Protein AF-A0A954X6H8-F1 (afdb_monomer)

Secondary structure (DSSP, 8-state):
---HHHHHHS-TTTTTTS--------TTPPPPPPP-GGG--HHHHHHHTT-S-HHHHHHHHHHHHHHT-GGGHHHHHHHHHH-S-HHHHHHHHHHHHHTTTT-TTSS-HHHHHHHHT-SSHHHHHHHHHHTTTTTTT-HHHHHHHHHHTT-SSHHHHHHHHHHGGG--SHHHHHHHHHHHHHTTT-HHHHHHHHHT--TTTHHHHHHHHHTS-GGGTTHHHHHHHHHHHHHTT-HHHHHHHHHHHS-TT-SS--HHHHHHHHHHHHHHHHTT--TGGGS-HHHHHHHHHHHHHHHHHHH-TTS-HHHHHHHHHHHHHS-SSHHHHHHHHHHTTSTTS-HHHHHHHHHHHHHHT-TTHHHHHHTTTTTS-HHHHHHHHHHHHHSHHHHHHHHHHHHTTSS-GGGS-HHHHHHHHT-SSHHHHHHHHHHHHTT---SSHHHHHHHGGGGGSPP-HHHHHHHHHHHTTTT--BTTBS-SSS--TTS-S---HHHHHHHHH-TTTT--GGGEEEEEEETTS-EEEEEEEEE-SSEEEEE-TTS-EEEEEGGGEEEEEEEEEESSPS-GGGT--HHHHHHHHHHHHH-PPPPB-BTTB---PPEEPTTS-EEEETTSSEEESSS-EEETTTTEEE---STT-EEEEEEEESS-EEEEEEEEEE--TTTTT-EEEEEETTEEEEEE----SSTT--EEEEEEEEEEPSEEEEEEEEESS--SS---EEEEEEEEE---

Structure (mmCIF, N/CA/C/O backbone):
data_AF-A0A954X6H8-F1
#
_entry.id   AF-A0A954X6H8-F1
#
loop_
_atom_site.group_PDB
_atom_site.id
_atom_site.type_symbol
_atom_site.label_atom_id
_atom_site.label_alt_id
_atom_site.label_comp_id
_atom_site.label_asym_id
_atom_site.label_entity_id
_atom_site.label_seq_id
_atom_site.pdbx_PDB_ins_code
_atom_site.Cartn_x
_atom_site.Cartn_y
_atom_site.Cartn_z
_atom_site.occupancy
_atom_site.B_iso_or_equiv
_atom_site.auth_seq_id
_atom_site.auth_comp_id
_atom_site.auth_asym_id
_atom_site.auth_atom_id
_atom_site.pdbx_PDB_model_num
ATOM 1 N N . TRP A 1 1 ? 20.020 -51.327 -12.739 1.00 55.22 1 TRP A N 1
ATOM 2 C CA . TRP A 1 1 ? 20.795 -52.516 -12.330 1.00 55.22 1 TRP A CA 1
ATOM 3 C C . TRP A 1 1 ? 21.126 -53.303 -13.591 1.00 55.22 1 TRP A C 1
ATOM 5 O O . TRP A 1 1 ? 20.198 -53.718 -14.271 1.00 55.22 1 TRP A O 1
ATOM 15 N N . ILE A 1 2 ? 22.404 -53.395 -13.979 1.00 68.62 2 ILE A N 1
ATOM 16 C CA . ILE A 1 2 ? 22.821 -54.133 -15.188 1.00 68.62 2 ILE A CA 1
ATOM 17 C C . ILE A 1 2 ? 23.118 -55.584 -14.770 1.00 68.62 2 ILE A C 1
ATOM 19 O O . ILE A 1 2 ? 23.929 -55.761 -13.861 1.00 68.62 2 ILE A O 1
ATOM 23 N N . PRO A 1 3 ? 22.502 -56.617 -15.375 1.00 83.19 3 PRO A N 1
ATOM 24 C CA . PRO A 1 3 ? 22.747 -58.016 -15.015 1.00 83.19 3 PRO A CA 1
ATOM 25 C C . PRO A 1 3 ? 24.216 -58.426 -15.190 1.00 83.19 3 PR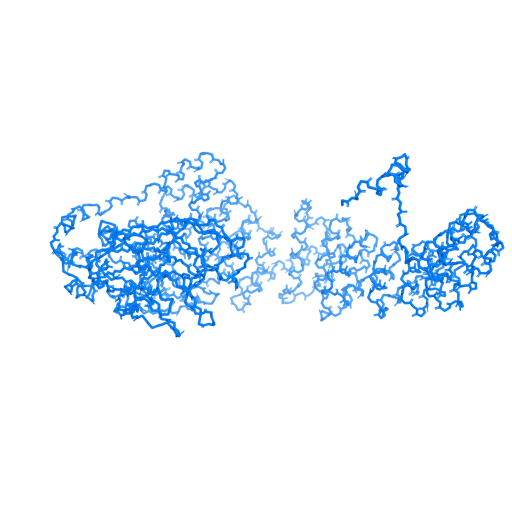O A C 1
ATOM 27 O O . PRO A 1 3 ? 24.883 -57.973 -16.119 1.00 83.19 3 PRO A O 1
ATOM 30 N N . ALA A 1 4 ? 24.712 -59.329 -14.338 1.00 81.62 4 ALA A N 1
ATOM 31 C CA . ALA A 1 4 ? 26.125 -59.733 -14.303 1.00 81.62 4 ALA A CA 1
ATOM 32 C C . ALA A 1 4 ? 26.661 -60.289 -15.638 1.00 81.62 4 ALA A C 1
ATOM 34 O O . ALA A 1 4 ? 27.858 -60.213 -15.901 1.00 81.62 4 ALA A O 1
ATOM 35 N N . GLU A 1 5 ? 25.794 -60.841 -16.488 1.00 83.50 5 GLU A N 1
ATOM 36 C CA . GLU A 1 5 ? 26.169 -61.301 -17.828 1.00 83.50 5 GLU A CA 1
ATOM 37 C C . GLU A 1 5 ? 26.509 -60.132 -18.768 1.00 83.50 5 GLU A C 1
ATOM 39 O O . GLU A 1 5 ? 27.488 -60.186 -19.508 1.00 83.50 5 GLU A O 1
ATOM 44 N N . TRP A 1 6 ? 25.747 -59.040 -18.692 1.00 71.50 6 TRP A N 1
ATOM 45 C CA . TRP A 1 6 ? 25.976 -57.831 -19.483 1.00 71.50 6 TRP A CA 1
ATOM 46 C C . TRP A 1 6 ? 27.163 -57.024 -18.969 1.00 71.50 6 TRP A C 1
ATOM 48 O O . TRP A 1 6 ? 27.917 -56.484 -19.772 1.00 71.50 6 TRP A O 1
ATOM 58 N N . GLN A 1 7 ? 27.392 -57.014 -17.652 1.00 80.44 7 GLN A N 1
ATOM 59 C CA . GLN A 1 7 ? 28.584 -56.394 -17.060 1.00 80.44 7 GLN A CA 1
ATOM 60 C C . GLN A 1 7 ? 29.893 -57.025 -17.558 1.00 80.44 7 GLN A C 1
ATOM 62 O O . GLN A 1 7 ? 30.910 -56.349 -17.604 1.00 80.44 7 GLN A O 1
ATOM 67 N N . ARG A 1 8 ? 29.875 -58.309 -17.950 1.00 84.81 8 ARG A N 1
ATOM 68 C CA . ARG A 1 8 ? 31.043 -58.991 -18.537 1.00 84.81 8 ARG A CA 1
ATOM 69 C C . ARG A 1 8 ? 31.253 -58.675 -20.019 1.00 84.81 8 ARG A C 1
ATOM 71 O O . ARG A 1 8 ? 32.356 -58.866 -20.515 1.00 84.81 8 ARG A O 1
ATOM 78 N N . LYS A 1 9 ? 30.200 -58.258 -20.728 1.00 83.19 9 LYS A N 1
ATOM 79 C CA . LYS A 1 9 ? 30.231 -57.962 -22.172 1.00 83.19 9 LYS A CA 1
ATOM 80 C C . LYS A 1 9 ? 30.485 -56.482 -22.465 1.00 83.19 9 LYS A C 1
ATOM 82 O O . LYS A 1 9 ? 30.972 -56.154 -23.540 1.00 83.19 9 LYS A O 1
ATOM 87 N N . LEU A 1 10 ? 30.131 -55.600 -21.534 1.00 76.50 10 LEU A N 1
ATOM 88 C CA . LEU A 1 10 ? 30.268 -54.154 -21.662 1.00 76.50 10 LEU A CA 1
ATOM 89 C C . LEU A 1 10 ? 31.452 -53.673 -20.826 1.00 76.50 10 LEU A C 1
ATOM 91 O O . LEU A 1 10 ? 31.523 -53.969 -19.636 1.00 76.50 10 LEU A O 1
ATOM 95 N N . ASP A 1 11 ? 32.331 -52.864 -21.410 1.00 79.06 11 ASP A N 1
ATOM 96 C CA . ASP A 1 11 ? 33.268 -52.078 -20.613 1.00 79.06 11 ASP A CA 1
ATOM 97 C C . ASP A 1 11 ? 32.502 -50.929 -19.939 1.00 79.06 11 ASP A C 1
ATOM 99 O O . ASP A 1 11 ? 32.292 -49.852 -20.499 1.00 79.06 11 ASP A O 1
ATOM 103 N N . LEU A 1 12 ? 32.034 -51.186 -18.716 1.00 75.81 12 LEU A N 1
ATOM 104 C CA . LEU A 1 12 ? 31.244 -50.238 -17.926 1.00 75.81 12 LEU A CA 1
ATOM 105 C C . LEU A 1 12 ? 32.024 -48.958 -17.595 1.00 75.81 12 LEU A C 1
ATOM 107 O O . LEU A 1 12 ? 31.426 -47.911 -17.320 1.00 75.81 12 LEU A O 1
ATOM 111 N N . ARG A 1 13 ? 33.359 -49.033 -17.624 1.00 73.00 13 ARG A N 1
ATOM 112 C CA . ARG A 1 13 ? 34.252 -47.917 -17.318 1.00 73.00 13 ARG A CA 1
ATOM 113 C C . ARG A 1 13 ? 34.868 -47.293 -18.570 1.00 73.00 13 ARG A C 1
ATOM 115 O O . ARG A 1 13 ? 35.580 -46.309 -18.422 1.00 73.00 13 ARG A O 1
ATOM 122 N N . ALA A 1 14 ? 34.506 -47.749 -19.771 1.00 73.38 14 ALA A N 1
ATOM 123 C CA . ALA A 1 14 ? 34.973 -47.176 -21.031 1.00 73.38 14 ALA A CA 1
ATOM 124 C C . ALA A 1 14 ? 34.745 -45.660 -21.079 1.00 73.38 14 ALA A C 1
ATOM 126 O O . ALA A 1 14 ? 33.603 -45.196 -21.139 1.00 73.38 14 ALA A O 1
ATOM 127 N N . GLY A 1 15 ? 35.832 -44.888 -21.068 1.00 63.03 15 GLY A N 1
ATOM 128 C CA . GLY A 1 15 ? 35.784 -43.430 -21.088 1.00 63.03 15 GLY A CA 1
ATOM 129 C C . GLY A 1 15 ? 35.462 -42.792 -19.735 1.00 63.03 15 GLY A C 1
ATOM 130 O O . GLY A 1 15 ? 34.835 -41.742 -19.726 1.00 63.03 15 GLY A O 1
ATOM 131 N N . ASP A 1 16 ? 35.755 -43.419 -18.586 1.00 73.06 16 ASP A N 1
ATOM 132 C CA . ASP A 1 16 ? 35.648 -42.774 -17.259 1.00 73.06 16 ASP A CA 1
ATOM 133 C C . ASP A 1 16 ? 36.726 -41.708 -17.000 1.00 73.06 16 ASP A C 1
ATOM 135 O O . ASP A 1 16 ? 36.572 -40.884 -16.102 1.00 73.06 16 ASP A O 1
ATOM 139 N N . ASP A 1 17 ? 37.745 -41.673 -17.853 1.00 71.44 17 ASP A N 1
ATOM 140 C CA . ASP A 1 17 ? 38.735 -40.613 -18.015 1.00 71.44 17 ASP A CA 1
ATOM 141 C C . ASP A 1 17 ? 38.225 -39.436 -18.875 1.00 71.44 17 ASP A C 1
ATOM 143 O O . ASP A 1 17 ? 38.928 -38.439 -19.045 1.00 71.44 17 ASP A O 1
ATOM 147 N N . ARG A 1 18 ? 37.008 -39.528 -19.435 1.00 64.75 18 ARG A N 1
ATOM 148 C CA . ARG A 1 18 ? 36.411 -38.533 -20.343 1.00 64.75 18 ARG A CA 1
ATOM 149 C C . ARG A 1 18 ? 34.987 -38.181 -19.900 1.00 64.75 18 ARG A C 1
ATOM 151 O O . ARG A 1 18 ? 34.232 -39.029 -19.434 1.00 64.75 18 ARG A O 1
ATOM 158 N N . GLY A 1 19 ? 34.558 -36.931 -20.078 1.00 56.16 19 GLY A N 1
ATOM 159 C CA . GLY A 1 19 ? 33.133 -36.594 -19.951 1.00 56.16 19 GLY A CA 1
ATOM 160 C C . GLY A 1 19 ? 32.320 -37.338 -21.021 1.00 56.16 19 GLY A C 1
ATOM 161 O O . GLY A 1 19 ? 32.694 -37.302 -22.193 1.00 56.16 19 GLY A O 1
ATOM 162 N N . ARG A 1 20 ? 31.231 -38.033 -20.657 1.00 67.81 20 ARG A N 1
ATOM 163 C CA . ARG A 1 20 ? 30.418 -38.816 -21.613 1.00 67.81 20 ARG A CA 1
ATOM 164 C C . ARG A 1 20 ? 29.043 -38.186 -21.838 1.00 67.81 20 ARG A C 1
ATOM 166 O O . ARG A 1 20 ? 28.279 -38.020 -20.893 1.00 67.81 20 ARG A O 1
ATOM 173 N N . ILE A 1 21 ? 28.703 -37.918 -23.101 1.00 62.62 21 ILE A N 1
ATOM 174 C CA . ILE A 1 21 ? 27.341 -37.606 -23.562 1.00 62.62 21 ILE A CA 1
ATOM 175 C C . ILE A 1 21 ? 26.897 -38.759 -24.466 1.00 62.62 21 ILE A C 1
ATOM 177 O O . ILE A 1 21 ? 27.517 -39.014 -25.497 1.00 62.62 21 ILE A O 1
ATOM 181 N N . TYR A 1 22 ? 25.833 -39.466 -24.086 1.00 68.31 22 TYR A N 1
ATOM 182 C CA . TYR A 1 22 ? 25.276 -40.562 -24.880 1.00 68.31 22 TYR A CA 1
ATOM 183 C C . TYR A 1 22 ? 24.140 -40.051 -25.772 1.00 68.31 22 TYR A C 1
ATOM 185 O O . TYR A 1 22 ? 23.201 -39.424 -25.285 1.00 68.31 22 TYR A O 1
ATOM 193 N N . ARG A 1 23 ? 24.191 -40.356 -27.075 1.00 69.44 23 ARG A N 1
ATOM 194 C CA . ARG A 1 23 ? 23.053 -40.188 -27.993 1.00 69.44 23 ARG A CA 1
ATOM 195 C C . ARG A 1 23 ? 22.332 -41.530 -28.122 1.00 69.44 23 ARG A C 1
ATOM 197 O O . ARG A 1 23 ? 22.873 -42.461 -28.707 1.00 69.44 23 ARG A O 1
ATOM 204 N N . ILE A 1 24 ? 21.131 -41.624 -27.557 1.00 77.31 24 ILE A N 1
ATOM 205 C CA . ILE A 1 24 ? 20.296 -42.831 -27.608 1.00 77.31 24 ILE A CA 1
ATOM 206 C C . ILE A 1 24 ? 19.583 -42.873 -28.966 1.00 77.31 24 ILE A C 1
ATOM 208 O O . ILE A 1 24 ? 18.944 -41.894 -29.349 1.00 77.31 24 ILE A O 1
ATOM 212 N N . VAL A 1 25 ? 19.697 -43.989 -29.690 1.00 78.00 25 VAL A N 1
ATOM 213 C CA . VAL A 1 25 ? 19.031 -44.220 -30.984 1.00 78.00 25 VAL A CA 1
ATOM 214 C C . VAL A 1 25 ? 18.309 -45.577 -30.983 1.00 78.00 25 VAL A C 1
ATOM 216 O O . VAL A 1 25 ? 18.768 -46.491 -30.293 1.00 78.00 25 VAL A O 1
ATOM 219 N N . PRO A 1 26 ? 17.190 -45.734 -31.719 1.00 87.44 26 PRO A N 1
ATOM 220 C CA . PRO A 1 26 ? 16.554 -47.038 -31.930 1.00 87.44 26 PRO A CA 1
ATOM 221 C C . PRO A 1 26 ? 17.514 -48.056 -32.564 1.00 87.44 26 PRO A C 1
ATOM 223 O O . PRO A 1 26 ? 18.387 -47.670 -33.336 1.00 87.44 26 PRO A O 1
ATOM 226 N N . ILE A 1 27 ? 17.326 -49.350 -32.275 1.00 80.06 27 ILE A N 1
ATOM 227 C CA . ILE A 1 27 ? 1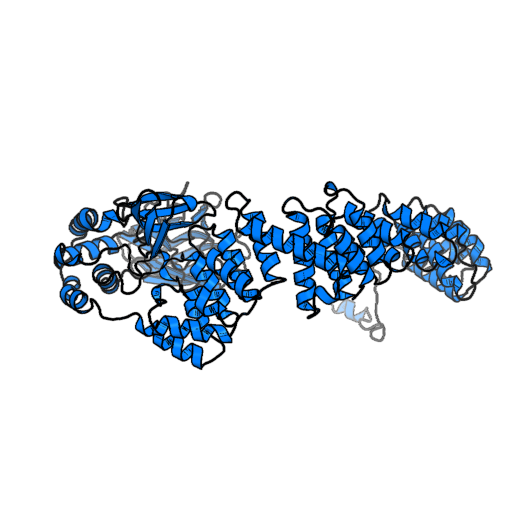8.212 -50.444 -32.732 1.00 80.06 27 ILE A CA 1
ATOM 228 C C . ILE A 1 27 ? 18.341 -50.479 -34.265 1.00 80.06 27 ILE A C 1
ATOM 230 O O . ILE A 1 27 ? 19.432 -50.709 -34.779 1.00 80.06 27 ILE A O 1
ATOM 234 N N . ASP A 1 28 ? 17.260 -50.162 -34.979 1.00 87.06 28 ASP A N 1
ATOM 235 C CA . ASP A 1 28 ? 17.217 -50.172 -36.446 1.00 87.06 28 ASP A CA 1
ATOM 236 C C . ASP A 1 28 ? 17.439 -48.781 -37.071 1.00 87.06 28 ASP A C 1
ATOM 238 O O . ASP A 1 28 ? 17.358 -48.609 -38.288 1.00 87.06 28 ASP A O 1
ATOM 242 N N . ALA A 1 29 ? 17.708 -47.755 -36.255 1.00 82.44 29 ALA A N 1
ATOM 243 C CA . ALA A 1 29 ? 17.974 -46.414 -36.758 1.00 82.44 29 ALA A CA 1
ATOM 244 C C . ALA A 1 29 ? 19.436 -46.290 -37.195 1.00 82.44 29 ALA A C 1
ATOM 246 O O . ALA A 1 29 ? 20.359 -46.506 -36.413 1.00 82.44 29 ALA A O 1
ATOM 247 N N . THR A 1 30 ? 19.658 -45.860 -38.438 1.00 80.88 30 THR A N 1
ATOM 248 C CA . THR A 1 30 ? 21.005 -45.512 -38.905 1.00 80.88 30 THR A CA 1
ATOM 249 C C . THR A 1 30 ? 21.414 -44.169 -38.287 1.00 80.88 30 THR A C 1
ATOM 251 O O . THR A 1 30 ? 20.752 -43.163 -38.557 1.00 80.88 30 THR A O 1
ATOM 254 N N . PRO A 1 31 ? 22.485 -44.097 -37.473 1.00 73.38 31 PRO A N 1
ATOM 255 C CA . PRO A 1 31 ? 22.909 -42.835 -36.881 1.00 73.38 31 PRO A CA 1
ATOM 256 C C . PRO A 1 31 ? 23.335 -41.847 -37.968 1.00 73.38 31 PRO A C 1
ATOM 258 O O . PRO A 1 31 ? 24.185 -42.155 -38.806 1.00 73.38 31 PRO A O 1
ATOM 261 N N . THR A 1 32 ? 22.781 -40.635 -37.944 1.00 75.69 32 THR A N 1
ATOM 262 C CA . THR A 1 32 ? 23.227 -39.563 -38.839 1.00 75.69 32 THR A CA 1
ATOM 263 C C . THR A 1 32 ? 24.670 -39.200 -38.493 1.00 75.69 32 THR A C 1
ATOM 265 O O . THR A 1 32 ? 24.962 -38.815 -37.355 1.00 75.69 32 THR A O 1
ATOM 268 N N . LYS A 1 33 ? 25.586 -39.325 -39.461 1.00 79.75 33 LYS A N 1
ATOM 269 C CA . LYS A 1 33 ? 26.982 -38.909 -39.275 1.00 79.75 33 LYS A CA 1
ATOM 270 C C . LYS A 1 33 ? 27.032 -37.390 -39.060 1.00 79.75 33 LYS A C 1
ATOM 272 O O . LYS A 1 33 ? 26.413 -36.668 -39.843 1.00 79.75 33 LYS A O 1
ATOM 277 N N . PRO A 1 34 ? 27.747 -36.890 -38.035 1.00 78.06 34 PRO A N 1
ATOM 278 C CA . PRO A 1 34 ? 27.958 -35.456 -37.883 1.00 78.06 34 PRO A CA 1
ATOM 279 C C . PRO A 1 34 ? 28.652 -34.890 -39.133 1.00 78.06 34 PRO A C 1
ATOM 281 O O . PRO A 1 34 ? 29.610 -35.511 -39.609 1.00 78.06 34 PRO A O 1
ATOM 284 N N . PRO A 1 35 ? 28.196 -33.751 -39.685 1.00 86.44 35 PRO A N 1
ATOM 285 C CA . PRO A 1 35 ? 28.860 -33.139 -40.828 1.00 86.44 35 PRO A CA 1
ATOM 286 C C . PRO A 1 35 ? 30.261 -32.656 -40.437 1.00 86.44 35 PRO A C 1
ATOM 288 O O . PRO A 1 35 ? 30.480 -32.167 -39.327 1.00 86.44 35 PRO A O 1
ATOM 291 N N . ARG A 1 36 ? 31.213 -32.773 -41.367 1.00 91.62 36 ARG A N 1
ATOM 292 C CA . ARG A 1 36 ? 32.579 -32.252 -41.223 1.00 91.62 36 ARG A CA 1
ATOM 293 C C . ARG A 1 36 ? 32.624 -30.784 -41.634 1.00 91.62 36 ARG A C 1
ATOM 295 O O . ARG A 1 36 ? 33.096 -30.454 -42.718 1.00 91.62 36 ARG A O 1
ATOM 302 N N . LEU A 1 37 ? 32.091 -29.915 -40.773 1.00 93.25 37 LEU A N 1
ATOM 303 C CA . LEU A 1 37 ? 32.047 -28.467 -41.017 1.00 93.25 37 LEU A CA 1
ATOM 304 C C . LEU A 1 37 ? 33.451 -27.886 -41.253 1.00 93.25 37 LEU A C 1
ATOM 306 O O . LEU A 1 37 ? 33.624 -27.020 -42.099 1.00 93.25 37 LEU A O 1
ATOM 310 N N . ASP A 1 38 ? 34.470 -28.442 -40.593 1.00 90.94 38 ASP A N 1
ATOM 311 C CA . ASP A 1 38 ? 35.876 -28.053 -40.746 1.00 90.94 38 ASP A CA 1
ATOM 312 C C . ASP A 1 38 ? 36.407 -28.227 -42.174 1.00 90.94 38 ASP A C 1
ATOM 314 O O . ASP A 1 38 ? 37.322 -27.512 -42.578 1.00 90.94 38 ASP A O 1
ATOM 318 N N . SER A 1 39 ? 35.813 -29.149 -42.933 1.00 93.56 39 SER A N 1
ATOM 319 C CA . SER A 1 39 ? 36.185 -29.443 -44.318 1.00 93.56 39 SER A CA 1
ATOM 320 C C . SER A 1 39 ? 35.370 -28.684 -45.366 1.00 93.56 39 SER A C 1
ATOM 322 O O . SER A 1 39 ? 35.685 -28.791 -46.548 1.00 93.56 39 SER A O 1
ATOM 324 N N . LEU A 1 40 ? 34.331 -27.944 -44.961 1.00 95.81 40 LEU A N 1
ATOM 325 C CA . LEU A 1 40 ? 33.530 -27.147 -45.891 1.00 95.81 40 LEU A CA 1
ATOM 326 C C . LEU A 1 40 ? 34.303 -25.904 -46.337 1.00 95.81 40 LEU A C 1
ATOM 328 O O . LEU A 1 40 ? 35.097 -25.347 -45.574 1.00 95.81 40 LEU A O 1
ATOM 332 N N . ASP A 1 41 ? 34.055 -25.461 -47.563 1.00 95.50 41 ASP A N 1
ATOM 333 C CA . ASP A 1 41 ? 34.472 -24.151 -48.058 1.00 95.50 41 ASP A CA 1
ATOM 334 C C . ASP A 1 41 ? 33.577 -23.036 -47.484 1.00 95.50 41 ASP A C 1
ATOM 336 O O . ASP A 1 41 ? 32.690 -23.280 -46.660 1.00 95.50 41 ASP A O 1
ATOM 340 N N . THR A 1 42 ? 33.860 -21.787 -47.850 1.00 96.12 42 THR A N 1
ATOM 341 C CA . THR A 1 42 ? 33.150 -20.615 -47.323 1.00 96.12 42 THR A CA 1
ATOM 342 C C . THR A 1 42 ? 31.656 -20.656 -47.653 1.00 96.12 42 THR A C 1
ATOM 344 O O . THR A 1 42 ? 30.836 -20.475 -46.752 1.00 96.12 42 THR A O 1
ATOM 347 N N . ASP A 1 43 ? 31.284 -21.000 -48.887 1.00 96.19 43 ASP A N 1
ATOM 348 C CA . ASP A 1 43 ? 29.879 -21.136 -49.288 1.00 96.19 43 ASP A CA 1
ATOM 349 C C . ASP A 1 43 ? 29.170 -22.270 -48.533 1.00 96.19 43 ASP A C 1
ATOM 351 O O . ASP A 1 43 ? 28.042 -22.096 -48.064 1.00 96.19 43 ASP A O 1
ATOM 355 N N . GLY A 1 44 ? 29.836 -23.414 -48.345 1.00 96.56 44 GLY A N 1
ATOM 356 C CA . GLY A 1 44 ? 29.309 -24.531 -47.565 1.00 96.56 44 GLY A CA 1
ATOM 357 C C . GLY A 1 44 ? 29.092 -24.180 -46.091 1.00 96.56 44 GLY A C 1
ATOM 358 O O . GLY A 1 44 ? 28.092 -24.595 -45.500 1.00 96.56 44 GLY A O 1
ATOM 359 N N . LEU A 1 45 ? 29.987 -23.387 -45.495 1.00 97.94 45 LEU A N 1
ATOM 360 C CA . LEU A 1 45 ? 29.813 -22.881 -44.133 1.00 97.94 45 LEU A CA 1
ATOM 361 C C . LEU A 1 45 ? 28.662 -21.877 -44.030 1.00 97.94 45 LEU A C 1
ATOM 363 O O . LEU A 1 45 ? 27.875 -21.968 -43.090 1.00 97.94 45 LEU A O 1
ATOM 367 N N . VAL A 1 46 ? 28.524 -20.958 -44.989 1.00 98.00 46 VAL A N 1
ATOM 368 C CA . VAL A 1 46 ? 27.390 -20.022 -45.013 1.00 98.00 46 VAL A CA 1
ATOM 369 C C . VAL A 1 46 ? 26.078 -20.789 -45.153 1.00 98.00 46 VAL A C 1
ATOM 371 O O . VAL A 1 46 ? 25.167 -20.568 -44.364 1.00 98.00 46 VAL A O 1
ATOM 374 N N . ALA A 1 47 ? 25.992 -21.761 -46.064 1.00 96.81 47 ALA A N 1
ATOM 375 C CA . ALA A 1 47 ? 24.805 -22.603 -46.213 1.00 96.81 47 ALA A CA 1
ATOM 376 C C . ALA A 1 47 ? 24.452 -23.373 -44.923 1.00 96.81 47 ALA A C 1
ATOM 378 O O . ALA A 1 47 ? 23.276 -23.548 -44.603 1.00 96.81 47 ALA A O 1
ATOM 379 N N . ALA A 1 48 ? 25.452 -23.794 -44.141 1.00 97.12 48 ALA A N 1
ATOM 380 C CA . ALA A 1 48 ? 25.235 -24.495 -42.876 1.00 97.12 48 ALA A CA 1
ATOM 381 C C . ALA A 1 48 ? 24.585 -23.624 -41.779 1.00 97.12 48 ALA A C 1
ATOM 383 O O . ALA A 1 48 ? 24.012 -24.180 -40.835 1.00 97.12 48 ALA A O 1
ATOM 384 N N . LEU A 1 49 ? 24.589 -22.290 -41.912 1.00 97.81 49 LEU A N 1
ATOM 385 C CA . LEU A 1 49 ? 23.833 -21.388 -41.030 1.00 97.81 49 LEU A CA 1
ATOM 386 C C . LEU A 1 49 ? 22.310 -21.548 -41.170 1.00 97.81 49 LEU A C 1
ATOM 388 O O . LEU A 1 49 ? 21.582 -21.164 -40.259 1.00 97.81 49 LEU A O 1
ATOM 392 N N . ASP A 1 50 ? 21.820 -22.163 -42.249 1.00 97.25 50 ASP A N 1
ATOM 393 C CA . ASP A 1 50 ? 20.401 -22.502 -42.436 1.00 97.25 50 ASP A CA 1
ATOM 394 C C . ASP A 1 50 ? 20.050 -23.930 -41.973 1.00 97.25 50 ASP A C 1
ATOM 396 O O . ASP A 1 50 ? 18.965 -24.460 -42.208 1.00 97.25 50 ASP A O 1
ATOM 400 N N . SER A 1 51 ? 20.964 -24.599 -41.266 1.00 95.25 51 SER A N 1
ATOM 401 C CA . SER A 1 51 ? 20.691 -25.937 -40.745 1.00 95.25 51 SER A CA 1
ATOM 402 C C . SER A 1 51 ? 19.549 -25.919 -39.718 1.00 95.25 51 SER A C 1
ATOM 404 O O . SER A 1 51 ? 19.528 -25.056 -38.834 1.00 95.25 51 SER A O 1
ATOM 406 N N . PRO A 1 52 ? 18.645 -26.920 -39.701 1.00 91.69 52 PRO A N 1
ATOM 407 C CA . PRO A 1 52 ? 17.676 -27.075 -38.613 1.00 91.69 52 PRO A CA 1
ATOM 408 C C . PRO A 1 52 ? 18.354 -27.413 -37.271 1.00 91.69 52 PRO A C 1
ATOM 410 O O . PRO A 1 52 ? 17.744 -27.281 -36.210 1.00 91.69 52 PRO A O 1
ATOM 413 N N . ASN A 1 53 ? 19.626 -27.826 -37.287 1.00 91.44 53 ASN A N 1
ATOM 414 C CA . ASN A 1 53 ? 20.387 -28.186 -36.099 1.00 91.44 53 ASN A CA 1
ATOM 415 C C . ASN A 1 53 ? 21.160 -26.980 -35.534 1.00 91.44 53 ASN A C 1
ATOM 417 O O . ASN A 1 53 ? 22.094 -26.492 -36.165 1.00 91.44 53 ASN A O 1
ATOM 421 N N . GLY A 1 54 ? 20.824 -26.554 -34.310 1.00 92.19 54 GLY A N 1
ATOM 422 C CA . GLY A 1 54 ? 21.472 -25.411 -33.648 1.00 92.19 54 GLY A CA 1
ATOM 423 C C . GLY A 1 54 ? 22.989 -25.542 -33.506 1.00 92.19 54 GLY A C 1
ATOM 424 O O . GLY A 1 54 ? 23.699 -24.606 -33.844 1.00 92.19 54 GLY A O 1
ATOM 425 N N . TRP A 1 55 ? 23.496 -26.728 -33.147 1.00 92.19 55 TRP A N 1
ATOM 426 C CA . TRP A 1 55 ? 24.941 -26.962 -33.043 1.00 92.19 55 TRP A CA 1
ATOM 427 C C . TRP A 1 55 ? 25.655 -26.756 -34.382 1.00 92.19 55 TRP A C 1
ATOM 429 O O . TRP A 1 55 ? 26.763 -26.232 -34.411 1.00 92.19 55 TRP A O 1
ATOM 439 N N . GLN A 1 56 ? 25.028 -27.146 -35.500 1.00 94.75 56 GLN A N 1
ATOM 440 C CA . GLN A 1 56 ? 25.629 -26.934 -36.818 1.00 94.75 56 GLN A CA 1
ATOM 441 C C . GLN A 1 56 ? 25.693 -25.450 -37.172 1.00 94.75 56 GLN A C 1
ATOM 443 O O . GLN A 1 56 ? 26.720 -25.017 -37.683 1.00 94.75 56 GLN A O 1
ATOM 448 N N . ARG A 1 57 ? 24.643 -24.679 -36.862 1.00 96.56 57 ARG A N 1
ATOM 449 C CA . ARG A 1 57 ? 24.632 -23.229 -37.093 1.00 96.56 57 ARG A CA 1
ATOM 450 C C . ARG A 1 57 ? 25.673 -22.516 -36.235 1.00 96.56 57 ARG A C 1
ATOM 452 O O . ARG A 1 57 ? 26.482 -21.770 -36.775 1.00 96.56 57 ARG A O 1
ATOM 459 N N . ASP A 1 58 ? 25.709 -22.811 -34.934 1.00 96.25 58 ASP A N 1
ATOM 460 C CA . ASP A 1 58 ? 26.684 -22.235 -33.999 1.00 96.25 58 ASP A CA 1
ATOM 461 C C . ASP A 1 58 ? 28.120 -22.532 -34.451 1.00 96.25 58 ASP A C 1
ATOM 463 O O . ASP A 1 58 ? 28.982 -21.653 -34.455 1.00 96.25 58 ASP A O 1
ATOM 467 N N . MET A 1 59 ? 28.377 -23.768 -34.891 1.00 96.50 59 MET A N 1
ATOM 468 C CA . MET A 1 59 ? 29.711 -24.179 -35.319 1.00 96.50 59 MET A CA 1
ATOM 469 C C . MET A 1 59 ? 30.112 -23.621 -36.675 1.00 96.50 59 MET A C 1
ATOM 471 O O . MET A 1 59 ? 31.269 -23.242 -36.852 1.00 96.50 59 MET A O 1
ATOM 475 N N . ALA A 1 60 ? 29.173 -23.535 -37.613 1.00 97.50 60 ALA A N 1
ATOM 476 C CA . ALA A 1 60 ? 29.402 -22.874 -38.886 1.00 97.50 60 ALA A CA 1
ATOM 477 C C . ALA A 1 60 ? 29.713 -21.384 -38.681 1.00 97.50 60 ALA A C 1
ATOM 479 O O . ALA A 1 60 ? 30.709 -20.897 -39.212 1.00 97.50 60 ALA A O 1
ATOM 480 N N . GLN A 1 61 ? 28.953 -20.693 -37.825 1.00 98.00 61 GLN A N 1
ATOM 481 C CA . GLN A 1 61 ? 29.222 -19.305 -37.444 1.00 98.00 61 GLN A CA 1
ATOM 482 C C . GLN A 1 61 ? 30.608 -19.156 -36.806 1.00 98.00 61 GLN A C 1
ATOM 484 O O . GLN A 1 61 ? 31.386 -18.297 -37.214 1.00 98.00 61 GLN A O 1
ATOM 489 N N . GLN A 1 62 ? 30.958 -20.015 -35.845 1.00 97.12 62 GLN A N 1
ATOM 490 C CA . GLN A 1 62 ? 32.276 -19.999 -35.210 1.00 97.12 62 GLN A CA 1
ATOM 491 C C . GLN A 1 62 ? 33.411 -20.187 -36.228 1.00 97.12 62 GLN A C 1
ATOM 493 O O . GLN A 1 62 ? 34.419 -19.486 -36.162 1.00 97.12 62 GLN A O 1
ATOM 498 N N . MET A 1 63 ? 33.248 -21.098 -37.191 1.00 97.31 63 MET A N 1
ATOM 499 C CA . MET A 1 63 ? 34.237 -21.322 -38.247 1.00 97.31 63 MET A CA 1
ATOM 500 C C . MET A 1 63 ? 34.360 -20.139 -39.205 1.00 97.31 63 MET A C 1
ATOM 502 O O . MET A 1 63 ? 35.480 -19.786 -39.568 1.00 97.31 63 MET A O 1
ATOM 506 N N . LEU A 1 64 ? 33.246 -19.505 -39.582 1.00 97.81 64 LEU A N 1
ATOM 507 C CA . LEU A 1 64 ? 33.253 -18.290 -40.402 1.00 97.81 64 LEU A CA 1
ATOM 508 C C . LEU A 1 64 ? 34.001 -17.153 -39.695 1.00 97.81 64 LEU A C 1
ATOM 510 O O . LEU A 1 64 ? 34.875 -16.532 -40.297 1.00 97.81 64 LEU A O 1
ATOM 514 N N . LEU A 1 65 ? 33.739 -16.948 -38.400 1.00 97.56 65 LEU A N 1
ATOM 515 C CA . LEU A 1 65 ? 34.446 -15.955 -37.585 1.00 97.56 65 LEU A CA 1
ATOM 516 C C . LEU A 1 65 ? 35.949 -16.251 -37.492 1.00 97.56 65 LEU A C 1
ATOM 518 O O . LEU A 1 65 ? 36.766 -15.356 -37.683 1.00 97.56 65 LEU A O 1
ATOM 522 N N . TRP A 1 66 ? 36.336 -17.505 -37.249 1.00 96.19 66 TRP A N 1
ATOM 523 C CA . TRP A 1 66 ? 37.748 -17.895 -37.176 1.00 96.19 66 TRP A CA 1
ATOM 524 C C . TRP A 1 66 ? 38.498 -17.745 -38.494 1.00 96.19 66 TRP A C 1
ATOM 526 O O . TRP A 1 66 ? 39.667 -17.369 -38.483 1.00 96.19 66 TRP A O 1
ATOM 536 N N . ARG A 1 67 ? 37.846 -18.055 -39.618 1.00 95.50 67 ARG A N 1
ATOM 537 C CA . ARG A 1 67 ? 38.451 -17.892 -40.943 1.00 95.50 67 ARG A CA 1
ATOM 538 C C . ARG A 1 67 ? 38.574 -16.423 -41.324 1.00 95.50 67 ARG A C 1
ATOM 540 O O . ARG A 1 67 ? 39.561 -16.065 -41.954 1.00 95.50 67 ARG A O 1
ATOM 547 N N . SER A 1 68 ? 37.602 -15.595 -40.928 1.00 95.44 68 SER A N 1
ATOM 548 C CA . SER A 1 68 ? 37.562 -14.165 -41.260 1.00 95.44 68 SER A CA 1
ATOM 549 C C . SER A 1 68 ? 37.746 -13.894 -42.760 1.00 95.44 68 SER A C 1
ATOM 551 O O . SER A 1 68 ? 38.404 -12.936 -43.155 1.00 95.44 68 SER A O 1
ATOM 553 N N . ASP A 1 69 ? 37.189 -14.772 -43.595 1.00 95.75 69 ASP A N 1
ATOM 554 C CA . ASP A 1 69 ? 37.349 -14.735 -45.047 1.00 95.75 69 ASP A CA 1
ATOM 555 C C . ASP A 1 69 ? 36.463 -13.633 -45.664 1.00 95.75 69 ASP A C 1
ATOM 557 O O . ASP A 1 69 ? 35.234 -13.719 -45.543 1.00 95.75 69 ASP A O 1
ATOM 561 N N . PRO A 1 70 ? 37.031 -12.613 -46.342 1.00 96.25 70 PRO A N 1
ATOM 562 C CA . PRO A 1 70 ? 36.254 -11.566 -47.005 1.00 96.25 70 PRO A CA 1
ATOM 563 C C . PRO A 1 70 ? 35.273 -12.091 -48.061 1.00 96.25 70 PRO A C 1
ATOM 565 O O . PRO A 1 70 ? 34.250 -11.449 -48.308 1.00 96.25 70 PRO A O 1
ATOM 568 N N . GLU A 1 71 ? 35.534 -13.256 -48.666 1.00 96.44 71 GLU A N 1
ATOM 569 C CA . GLU A 1 71 ? 34.629 -13.848 -49.661 1.00 96.44 71 GLU A CA 1
ATOM 570 C C . GLU A 1 71 ? 33.278 -14.258 -49.047 1.00 96.44 71 GLU A C 1
ATOM 572 O O . GLU A 1 71 ? 32.265 -14.297 -49.747 1.00 96.44 71 GLU A O 1
ATOM 577 N N . SER A 1 72 ? 33.219 -14.451 -47.722 1.00 97.19 72 SER A N 1
ATOM 578 C CA . SER A 1 72 ? 31.986 -14.787 -46.996 1.00 97.19 72 SER A CA 1
ATOM 579 C C . SER A 1 72 ? 30.967 -13.644 -46.931 1.00 97.19 72 SER A C 1
ATOM 581 O O . SER A 1 72 ? 29.773 -13.900 -46.763 1.00 97.19 72 SER A O 1
ATOM 583 N N . LEU A 1 73 ? 31.396 -12.386 -47.096 1.00 97.69 73 LEU A N 1
ATOM 584 C CA . LEU A 1 73 ? 30.551 -11.214 -46.841 1.00 97.69 73 LEU A CA 1
ATOM 585 C C . LEU A 1 73 ? 29.342 -11.142 -47.778 1.00 97.69 73 LEU A C 1
ATOM 587 O O . LEU A 1 73 ? 28.228 -10.866 -47.336 1.00 97.69 73 LEU A O 1
ATOM 591 N N . LYS A 1 74 ? 29.532 -11.417 -49.074 1.00 96.88 74 LYS A N 1
ATOM 592 C CA . LYS A 1 74 ? 28.448 -11.333 -50.064 1.00 96.88 74 LYS A CA 1
ATOM 593 C C . LYS A 1 74 ? 27.403 -12.450 -49.879 1.00 96.88 74 LYS A C 1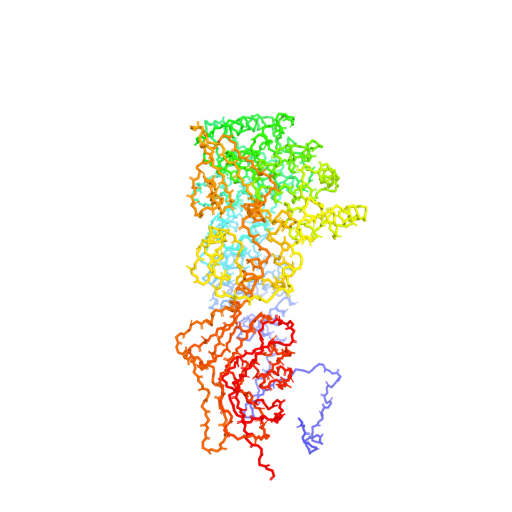
ATOM 595 O O . LYS A 1 74 ? 26.215 -12.117 -49.845 1.00 96.88 74 LYS A O 1
ATOM 600 N N . PRO A 1 75 ? 27.777 -13.737 -49.724 1.00 97.81 75 PRO A N 1
ATOM 601 C CA . PRO A 1 75 ? 26.827 -14.795 -49.375 1.00 97.81 75 PRO A CA 1
ATOM 602 C C . PRO A 1 75 ? 26.092 -14.550 -48.050 1.00 97.81 75 PRO A C 1
ATOM 604 O O . PRO A 1 75 ? 24.882 -14.758 -47.984 1.00 97.81 75 PRO A O 1
ATOM 607 N N . LEU A 1 76 ? 26.784 -14.054 -47.019 1.00 98.31 76 LEU A N 1
ATOM 608 C CA . LEU A 1 76 ? 26.171 -13.711 -45.733 1.00 98.31 76 LEU A CA 1
ATOM 609 C C . LEU A 1 76 ? 25.174 -12.549 -45.867 1.00 98.31 76 LEU A C 1
ATOM 611 O O . LEU A 1 76 ? 24.038 -12.651 -45.406 1.00 98.31 76 LEU A O 1
ATOM 615 N N . ALA A 1 77 ? 25.536 -11.466 -46.560 1.00 97.62 77 ALA A N 1
ATOM 616 C CA . ALA A 1 77 ? 24.619 -10.352 -46.809 1.00 97.62 77 ALA A CA 1
ATOM 617 C C . ALA A 1 77 ? 23.360 -10.803 -47.566 1.00 97.62 77 ALA A C 1
ATOM 619 O O . ALA A 1 77 ? 22.245 -10.398 -47.230 1.00 97.62 77 ALA A O 1
ATOM 620 N N . ARG A 1 78 ? 23.527 -11.701 -48.546 1.00 97.31 78 ARG A N 1
ATOM 621 C CA . ARG A 1 78 ? 22.412 -12.329 -49.258 1.00 97.31 78 ARG A CA 1
ATOM 622 C C . ARG A 1 78 ? 21.535 -13.152 -48.315 1.00 97.31 78 ARG A C 1
ATOM 624 O O . ARG A 1 78 ? 20.322 -12.969 -48.315 1.00 97.31 78 ARG A O 1
ATOM 631 N N . MET A 1 79 ? 22.130 -14.011 -47.484 1.00 97.75 79 MET A N 1
ATOM 632 C CA . MET A 1 79 ? 21.394 -14.805 -46.496 1.00 97.75 79 MET A CA 1
ATOM 633 C C . MET A 1 79 ? 20.593 -13.914 -45.543 1.00 97.75 79 MET A C 1
ATOM 635 O O . MET A 1 79 ? 19.427 -14.202 -45.299 1.00 97.75 79 MET A O 1
ATOM 639 N N . THR A 1 80 ? 21.180 -12.820 -45.057 1.00 97.00 80 THR A N 1
ATOM 640 C CA . THR A 1 80 ? 20.520 -11.871 -44.150 1.00 97.00 80 THR A CA 1
ATOM 641 C C . THR A 1 80 ? 19.280 -11.222 -44.769 1.00 97.00 80 THR A C 1
ATOM 643 O O . THR A 1 80 ? 18.332 -10.962 -44.041 1.00 97.00 80 THR A O 1
ATOM 646 N N . ASN A 1 81 ? 19.253 -10.984 -46.085 1.00 94.25 81 ASN A N 1
ATOM 647 C CA . ASN A 1 81 ? 18.123 -10.328 -46.755 1.00 94.25 81 ASN A CA 1
ATOM 648 C C . ASN A 1 81 ? 17.091 -11.298 -47.345 1.00 94.25 81 ASN A C 1
ATOM 650 O O . ASN A 1 81 ? 15.905 -10.984 -47.373 1.00 94.25 81 ASN A O 1
ATOM 654 N N . GLU A 1 82 ? 17.540 -12.440 -47.867 1.00 94.12 82 GLU A N 1
ATOM 655 C CA . GLU A 1 82 ? 16.735 -13.276 -48.769 1.00 94.12 82 GLU A CA 1
ATOM 656 C C . GLU A 1 82 ? 16.335 -14.629 -48.171 1.00 94.12 82 GLU A C 1
ATOM 658 O O . GLU A 1 82 ? 15.434 -15.273 -48.698 1.00 94.12 82 GLU A O 1
ATOM 663 N N . CYS A 1 83 ? 16.998 -15.106 -47.111 1.00 96.00 83 CYS A N 1
ATOM 664 C CA . CYS A 1 83 ? 16.712 -16.440 -46.578 1.00 96.00 83 CYS A CA 1
ATOM 665 C C . CYS A 1 83 ? 15.361 -16.466 -45.858 1.00 96.00 83 CYS A C 1
ATOM 667 O O . CYS A 1 83 ? 15.119 -15.634 -44.988 1.00 96.00 83 CYS A O 1
ATOM 669 N N . ASP A 1 84 ? 14.513 -17.458 -46.140 1.00 96.00 84 ASP A N 1
ATOM 670 C CA . ASP A 1 84 ? 13.197 -17.597 -45.502 1.00 96.00 84 ASP A CA 1
ATOM 671 C C . ASP A 1 84 ? 13.293 -17.873 -43.993 1.00 96.00 84 ASP A C 1
ATOM 673 O O . ASP A 1 84 ? 12.452 -17.417 -43.210 1.00 96.00 84 ASP A O 1
ATOM 677 N N . ASN A 1 85 ? 14.342 -18.578 -43.558 1.00 96.88 85 ASN A N 1
ATOM 678 C CA . ASN A 1 85 ? 14.532 -18.964 -42.167 1.00 96.88 85 ASN A CA 1
ATOM 679 C C . ASN A 1 85 ? 15.051 -17.786 -41.315 1.00 96.88 85 ASN A C 1
ATOM 681 O O . ASN A 1 85 ? 16.211 -17.382 -41.454 1.00 96.88 85 ASN A O 1
ATOM 685 N N . PRO A 1 86 ? 14.261 -17.266 -40.357 1.00 97.31 86 PRO A N 1
ATOM 686 C CA . PRO A 1 86 ? 14.678 -16.137 -39.528 1.00 97.31 86 PRO A CA 1
ATOM 687 C C . PRO A 1 86 ? 15.884 -16.453 -38.634 1.00 97.31 86 PRO A C 1
ATOM 689 O O . PRO A 1 86 ? 16.634 -15.544 -38.289 1.00 97.31 86 PRO A O 1
ATOM 692 N N . LEU A 1 87 ? 16.108 -17.722 -38.266 1.00 96.56 87 LEU A N 1
ATOM 693 C CA . LEU A 1 87 ? 17.298 -18.111 -37.505 1.00 96.56 87 LEU A CA 1
ATOM 694 C C . LEU A 1 87 ? 18.560 -18.027 -38.365 1.00 96.56 87 LEU A C 1
ATOM 696 O O . LEU A 1 87 ? 19.586 -17.574 -37.872 1.00 96.56 87 LEU A O 1
ATOM 700 N N . ALA A 1 88 ? 18.484 -18.405 -39.641 1.00 97.50 88 ALA A N 1
ATOM 701 C CA . ALA A 1 88 ? 19.604 -18.280 -40.569 1.00 97.50 88 ALA A CA 1
ATOM 702 C C . ALA A 1 88 ? 19.949 -16.807 -40.818 1.00 97.50 88 ALA A C 1
ATOM 704 O O . ALA A 1 88 ? 21.112 -16.421 -40.696 1.00 97.50 88 ALA A O 1
ATOM 705 N N . ARG A 1 89 ? 18.930 -15.959 -41.049 1.00 98.12 89 ARG A N 1
ATOM 706 C CA . ARG A 1 89 ? 19.107 -14.498 -41.140 1.00 98.12 89 ARG A CA 1
ATOM 707 C C . ARG A 1 89 ? 19.789 -13.940 -39.890 1.00 98.12 89 ARG A C 1
ATOM 709 O O . ARG A 1 89 ? 20.726 -13.156 -40.001 1.00 98.12 89 ARG A O 1
ATOM 716 N N . LEU A 1 90 ? 19.370 -14.392 -38.706 1.00 96.88 90 LEU A N 1
ATOM 717 C CA . LEU A 1 90 ? 19.949 -13.978 -37.429 1.00 96.88 90 LEU A CA 1
ATOM 718 C C . LEU A 1 90 ? 21.414 -14.410 -37.267 1.00 96.88 90 LEU A C 1
ATOM 720 O O . LEU A 1 90 ? 22.257 -13.591 -36.903 1.00 96.88 90 LEU A O 1
ATOM 724 N N . HIS A 1 91 ? 21.726 -15.681 -37.535 1.00 97.81 91 HIS A N 1
ATOM 725 C CA . HIS A 1 91 ? 23.098 -16.188 -37.483 1.00 97.81 91 HIS A CA 1
ATOM 726 C C . HIS A 1 91 ? 23.995 -15.453 -38.477 1.00 97.81 91 HIS A C 1
ATOM 728 O O . HIS A 1 91 ? 25.104 -15.061 -38.120 1.00 97.81 91 HIS A O 1
ATOM 734 N N . SER A 1 92 ? 23.508 -15.213 -39.696 1.00 98.12 92 SER A N 1
ATOM 735 C CA . SER A 1 92 ? 24.234 -14.439 -40.698 1.00 98.12 92 SER A CA 1
ATOM 736 C C . SER A 1 92 ? 24.510 -13.013 -40.217 1.00 98.12 92 SER A C 1
ATOM 738 O O . SER A 1 92 ? 25.658 -12.573 -40.220 1.00 98.12 92 SER A O 1
ATOM 740 N N . LEU A 1 93 ? 23.493 -12.324 -39.691 1.00 97.56 93 LEU A N 1
ATOM 741 C CA . LEU A 1 93 ? 23.614 -10.965 -39.165 1.00 97.56 93 LEU A CA 1
ATOM 742 C C . LEU A 1 93 ? 24.662 -10.856 -38.041 1.00 97.56 93 LEU A C 1
ATOM 744 O O . LEU A 1 93 ? 25.514 -9.971 -38.083 1.00 97.56 93 LEU A O 1
ATOM 748 N N . TYR A 1 94 ? 24.654 -11.775 -37.070 1.00 97.56 94 TYR A N 1
ATOM 749 C CA . TYR A 1 94 ? 25.668 -11.806 -36.005 1.00 97.56 94 TYR A CA 1
ATOM 750 C C . TYR A 1 94 ? 27.048 -12.259 -36.488 1.00 97.56 94 TYR A C 1
ATOM 752 O O . TYR A 1 94 ? 28.057 -11.865 -35.904 1.00 97.56 94 TYR A O 1
ATOM 760 N N . THR A 1 95 ? 27.118 -13.086 -37.533 1.00 98.06 95 THR A N 1
ATOM 761 C CA . THR A 1 95 ? 28.396 -13.451 -38.155 1.00 98.06 95 THR A CA 1
ATOM 762 C C . THR A 1 95 ? 29.023 -12.217 -38.796 1.00 98.06 95 THR A C 1
ATOM 764 O O . THR A 1 95 ? 30.180 -11.916 -38.522 1.00 98.06 95 THR A O 1
ATOM 767 N N . LEU A 1 96 ? 28.247 -11.453 -39.570 1.00 98.00 96 LEU A N 1
ATOM 768 C CA . LEU A 1 96 ? 28.694 -10.198 -40.179 1.00 98.00 96 LEU A CA 1
ATOM 769 C C . LEU A 1 96 ? 29.121 -9.167 -39.128 1.00 98.00 96 LEU A C 1
ATOM 771 O O . LEU A 1 96 ? 30.153 -8.525 -39.298 1.00 98.00 96 LEU A O 1
ATOM 775 N N . ASP A 1 97 ? 28.379 -9.035 -38.023 1.00 96.56 97 ASP A N 1
ATOM 776 C CA . ASP A 1 97 ? 28.785 -8.155 -36.922 1.00 96.56 97 ASP A CA 1
ATOM 777 C C . ASP A 1 97 ? 30.106 -8.604 -36.275 1.00 96.56 97 ASP A C 1
ATOM 779 O O . ASP A 1 97 ? 31.015 -7.795 -36.099 1.00 96.56 97 ASP A O 1
ATOM 783 N N . GLY A 1 98 ? 30.262 -9.901 -35.991 1.00 96.19 98 GLY A N 1
ATOM 784 C CA . GLY A 1 98 ? 31.495 -10.442 -35.412 1.00 96.19 98 GLY A CA 1
ATOM 785 C C . GLY A 1 98 ? 32.715 -10.321 -36.335 1.00 96.19 98 GLY A C 1
ATOM 786 O O . GLY A 1 98 ? 33.841 -10.182 -35.854 1.00 96.19 98 GLY A O 1
ATOM 787 N N . LEU A 1 99 ? 32.502 -10.306 -37.653 1.00 97.50 99 LEU A N 1
ATOM 788 C CA . LEU A 1 99 ? 33.550 -10.076 -38.649 1.00 97.50 99 LEU A CA 1
ATOM 789 C C . LEU A 1 99 ? 34.000 -8.610 -38.736 1.00 97.50 99 LEU A C 1
ATOM 791 O O . LEU A 1 99 ? 35.039 -8.351 -39.338 1.00 97.50 99 LEU A O 1
ATOM 795 N N . ARG A 1 100 ? 33.308 -7.653 -38.099 1.00 94.56 100 ARG A N 1
ATOM 796 C CA . ARG A 1 100 ? 33.688 -6.228 -38.152 1.00 94.56 100 ARG A CA 1
ATOM 797 C C . ARG A 1 100 ? 35.057 -5.909 -37.568 1.00 94.56 100 ARG A C 1
ATOM 799 O O . ARG A 1 100 ? 35.669 -4.925 -37.964 1.00 94.56 100 ARG A O 1
ATOM 806 N N . HIS A 1 101 ? 35.547 -6.710 -36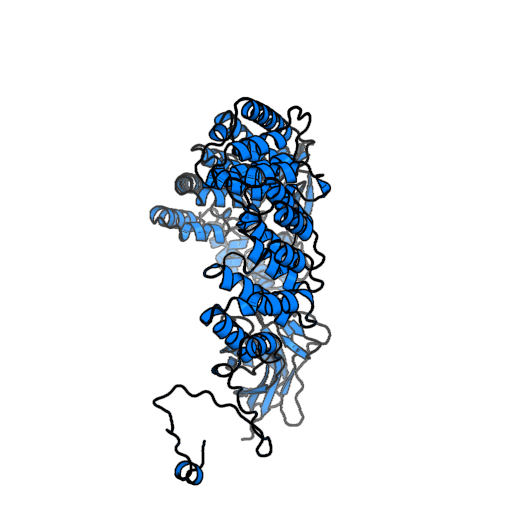.623 1.00 91.62 101 HIS A N 1
ATOM 807 C CA . HIS A 1 101 ? 36.868 -6.476 -36.041 1.00 91.62 101 HIS A CA 1
ATOM 808 C C . HIS A 1 101 ? 37.995 -6.639 -37.085 1.00 91.62 101 HIS A C 1
ATOM 810 O O . HIS A 1 101 ? 38.787 -5.712 -37.246 1.00 91.62 101 HIS A O 1
ATOM 816 N N . PRO A 1 102 ? 38.102 -7.774 -37.805 1.00 95.06 102 PRO A N 1
ATOM 817 C CA . PRO A 1 102 ? 39.062 -7.914 -38.903 1.00 95.06 102 PRO A CA 1
ATOM 818 C C . PRO A 1 102 ? 38.620 -7.237 -40.213 1.00 95.06 102 PRO A C 1
ATOM 820 O O . PRO A 1 102 ? 39.481 -6.900 -41.023 1.00 95.06 102 PRO A O 1
ATOM 823 N N . LEU A 1 103 ? 37.314 -7.040 -40.434 1.00 95.44 103 LEU A N 1
ATOM 824 C CA . LEU A 1 103 ? 36.728 -6.518 -41.676 1.00 95.44 103 LEU A CA 1
ATOM 825 C C . LEU A 1 103 ? 35.701 -5.409 -41.360 1.00 95.44 103 LEU A C 1
ATOM 827 O O . LEU A 1 103 ? 34.509 -5.700 -41.291 1.00 95.44 103 LEU A O 1
ATOM 831 N N . PRO A 1 104 ? 36.117 -4.142 -41.176 1.00 90.94 104 PRO A N 1
ATOM 832 C CA . PRO A 1 104 ? 35.253 -3.062 -40.673 1.00 90.94 104 PRO A CA 1
ATOM 833 C C . PRO A 1 104 ? 33.909 -2.890 -41.396 1.00 90.94 104 PRO A C 1
ATOM 835 O O . PRO A 1 104 ? 32.896 -2.620 -40.750 1.00 90.94 104 PRO A O 1
ATOM 838 N N . ASP A 1 105 ? 33.882 -3.136 -42.707 1.00 91.38 105 ASP A N 1
ATOM 839 C CA . ASP A 1 105 ? 32.699 -2.983 -43.562 1.00 91.38 105 ASP A CA 1
ATOM 840 C C . ASP A 1 105 ? 31.822 -4.249 -43.643 1.00 91.38 105 ASP A C 1
ATOM 842 O O . ASP A 1 105 ? 30.903 -4.318 -44.459 1.00 91.38 105 ASP A O 1
ATOM 846 N N . ALA A 1 106 ? 32.082 -5.270 -42.815 1.00 96.25 106 ALA A N 1
ATOM 847 C CA . ALA A 1 106 ? 31.375 -6.552 -42.872 1.00 96.25 106 ALA A CA 1
ATOM 848 C C . ALA A 1 106 ? 29.862 -6.429 -42.632 1.00 96.25 106 ALA A C 1
ATOM 850 O O . ALA A 1 106 ? 29.087 -7.137 -43.268 1.00 96.25 106 ALA A O 1
ATOM 851 N N . LEU A 1 107 ? 29.420 -5.512 -41.764 1.00 96.12 107 LEU A N 1
ATOM 852 C CA . LEU A 1 107 ? 27.999 -5.206 -41.564 1.00 96.12 107 LEU A CA 1
ATOM 853 C C . LEU A 1 107 ? 27.709 -3.738 -41.927 1.00 96.12 107 LEU A C 1
ATOM 855 O O . LEU A 1 107 ? 27.737 -2.871 -41.037 1.00 96.12 107 LEU A O 1
ATOM 859 N N . PRO A 1 108 ? 27.418 -3.461 -43.214 1.00 95.19 108 PRO A N 1
ATOM 860 C CA . PRO A 1 108 ? 27.029 -2.137 -43.684 1.00 95.19 108 PRO A CA 1
ATOM 861 C C . PRO A 1 108 ? 25.742 -1.646 -43.019 1.00 95.19 108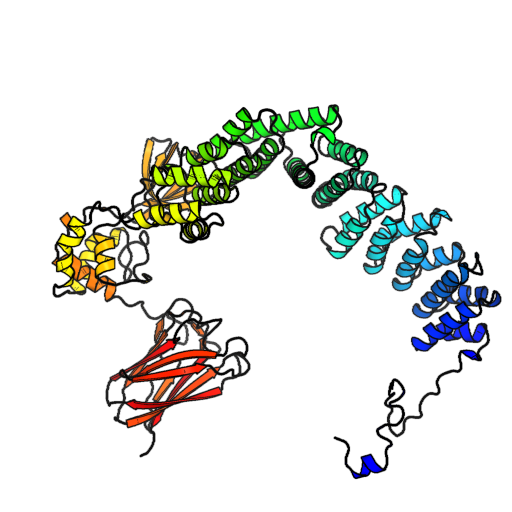 PRO A C 1
ATOM 863 O O . PRO A 1 108 ? 24.871 -2.441 -42.644 1.00 95.19 108 PRO A O 1
ATOM 866 N N . ILE A 1 109 ? 25.600 -0.325 -42.912 1.00 95.56 109 ILE A N 1
ATOM 867 C CA . ILE A 1 109 ? 24.428 0.310 -42.298 1.00 95.56 109 ILE A CA 1
ATOM 868 C C . ILE A 1 109 ? 23.146 -0.040 -43.056 1.00 95.56 109 ILE A C 1
ATOM 870 O O . ILE A 1 109 ? 22.119 -0.283 -42.432 1.00 95.56 109 ILE A O 1
ATOM 874 N N . GLU A 1 110 ? 23.194 -0.148 -44.380 1.00 95.62 110 GLU A N 1
ATOM 875 C CA . GLU A 1 110 ? 22.047 -0.488 -45.225 1.00 95.62 110 GLU A CA 1
ATOM 876 C C . GLU A 1 110 ? 21.495 -1.875 -44.885 1.00 95.62 110 GLU A C 1
ATOM 878 O O . GLU A 1 110 ? 20.280 -2.074 -44.827 1.00 95.62 110 GLU A O 1
ATOM 883 N N . LEU A 1 111 ? 22.388 -2.829 -44.607 1.00 96.81 111 LEU A N 1
ATOM 884 C CA . LEU A 1 111 ? 22.009 -4.185 -44.229 1.00 96.81 111 LEU A CA 1
ATOM 885 C C . LEU A 1 111 ? 21.442 -4.233 -42.804 1.00 96.81 111 LEU A C 1
ATOM 887 O O . LEU A 1 111 ? 20.458 -4.926 -42.550 1.00 96.81 111 LEU A O 1
ATOM 891 N N . LEU A 1 112 ? 22.016 -3.455 -41.880 1.00 96.94 112 LEU A N 1
ATOM 892 C CA . LEU A 1 112 ? 21.471 -3.301 -40.531 1.00 96.94 112 LEU A CA 1
ATOM 893 C C . LEU A 1 112 ? 20.077 -2.651 -40.557 1.00 96.94 112 LEU A C 1
ATOM 895 O O . LEU A 1 112 ? 19.167 -3.118 -39.874 1.00 96.94 112 LEU A O 1
ATOM 899 N N . LEU A 1 113 ? 19.882 -1.613 -41.375 1.00 97.19 113 LEU A N 1
ATOM 900 C CA . LEU A 1 113 ? 18.584 -0.969 -41.582 1.00 97.19 113 LEU A CA 1
ATOM 901 C C . LEU A 1 113 ? 17.561 -1.943 -42.176 1.00 97.19 113 LEU A C 1
ATOM 903 O O . LEU A 1 113 ? 16.410 -1.942 -41.739 1.00 97.19 113 LEU A O 1
ATOM 907 N N . ALA A 1 114 ? 17.959 -2.803 -43.118 1.00 97.12 114 ALA A N 1
ATOM 908 C CA . ALA A 1 114 ? 17.091 -3.863 -43.630 1.00 97.12 114 ALA A CA 1
ATOM 909 C C . ALA A 1 114 ? 16.671 -4.835 -42.512 1.00 97.12 114 ALA A C 1
ATOM 911 O O . ALA A 1 114 ? 15.480 -5.093 -42.345 1.00 97.12 114 ALA A O 1
ATOM 912 N N . ALA A 1 115 ? 17.613 -5.281 -41.673 1.00 97.81 115 ALA A N 1
ATOM 913 C CA . ALA A 1 115 ? 17.330 -6.169 -40.541 1.00 97.81 115 ALA A CA 1
ATOM 914 C C . ALA A 1 115 ? 16.433 -5.521 -39.463 1.00 97.81 115 ALA A C 1
ATOM 916 O O . ALA A 1 115 ? 15.574 -6.186 -38.880 1.00 97.81 115 ALA A O 1
ATOM 917 N N . LEU A 1 116 ? 16.567 -4.212 -39.221 1.00 97.69 116 LEU A N 1
ATOM 918 C CA . LEU A 1 116 ? 15.666 -3.449 -38.343 1.00 97.69 116 LEU A CA 1
ATOM 919 C C . LEU A 1 116 ? 14.225 -3.381 -38.885 1.00 97.69 116 LEU A C 1
ATOM 921 O O . LEU A 1 116 ? 13.288 -3.166 -38.117 1.00 97.69 116 LEU A O 1
ATOM 925 N N . ASN A 1 117 ? 14.039 -3.583 -40.192 1.00 96.94 117 ASN A N 1
ATOM 926 C CA . ASN A 1 117 ? 12.743 -3.634 -40.871 1.00 96.94 117 ASN A CA 1
ATOM 927 C C . ASN A 1 117 ? 12.292 -5.069 -41.214 1.00 96.94 117 ASN A C 1
ATOM 929 O O . ASN A 1 117 ? 11.329 -5.237 -41.961 1.00 96.94 117 ASN A O 1
ATOM 933 N N . ASP A 1 118 ? 12.959 -6.102 -40.686 1.00 98.00 118 ASP A N 1
ATOM 934 C CA . ASP A 1 118 ? 12.659 -7.497 -41.019 1.00 98.00 118 ASP A CA 1
ATOM 935 C C . ASP A 1 118 ? 11.211 -7.879 -40.662 1.00 98.00 118 ASP A C 1
ATOM 937 O O . ASP A 1 118 ? 10.651 -7.461 -39.641 1.00 98.00 118 ASP A O 1
ATOM 941 N N . SER A 1 119 ? 10.600 -8.727 -41.490 1.00 96.62 119 SER A N 1
ATOM 942 C CA . SER A 1 119 ? 9.245 -9.244 -41.259 1.00 96.62 119 SER A CA 1
ATOM 943 C C . SER A 1 119 ? 9.106 -9.997 -39.926 1.00 96.62 119 SER A C 1
ATOM 945 O O . SER A 1 119 ? 8.065 -9.919 -39.269 1.00 96.62 119 SER A O 1
ATOM 947 N N . HIS A 1 120 ? 10.161 -10.681 -39.480 1.00 98.00 120 HIS A N 1
ATOM 948 C CA . HIS A 1 120 ? 10.169 -11.492 -38.275 1.00 98.00 120 HIS A CA 1
ATOM 949 C C . HIS A 1 120 ? 10.624 -10.678 -37.046 1.00 98.00 120 HIS A C 1
ATOM 951 O O . HIS A 1 120 ? 11.746 -10.161 -37.019 1.00 98.00 120 HIS A O 1
ATOM 957 N N . PRO A 1 121 ? 9.823 -10.621 -35.963 1.00 98.25 121 PRO A N 1
ATOM 958 C CA . PRO A 1 121 ? 10.121 -9.788 -34.793 1.00 98.25 121 PRO A CA 1
ATOM 959 C C . PRO A 1 121 ? 11.423 -10.175 -34.084 1.00 98.25 121 PRO A C 1
ATOM 961 O O . PRO A 1 121 ? 12.136 -9.313 -33.580 1.00 98.25 121 PRO A O 1
ATOM 964 N N . GLY A 1 122 ? 11.785 -11.463 -34.096 1.00 97.88 122 GLY A N 1
ATOM 965 C CA . GLY A 1 122 ? 13.064 -11.922 -33.552 1.00 97.88 122 GLY A CA 1
ATOM 966 C C . GLY A 1 122 ? 14.270 -11.275 -34.242 1.00 97.88 122 GLY A C 1
ATOM 967 O O . GLY A 1 122 ? 15.204 -10.867 -33.561 1.00 97.88 122 GLY A O 1
ATOM 968 N N . VAL A 1 123 ? 14.232 -11.106 -35.569 1.00 98.25 123 VAL A N 1
ATOM 969 C CA . VAL A 1 123 ? 15.338 -10.473 -36.302 1.00 98.25 123 VAL A CA 1
ATOM 970 C C . VAL A 1 123 ? 15.389 -8.983 -35.969 1.00 98.25 123 VAL A C 1
ATOM 972 O O . VAL A 1 123 ? 16.448 -8.505 -35.569 1.00 98.25 123 VAL A O 1
ATOM 975 N N . ARG A 1 124 ? 14.243 -8.282 -35.988 1.00 98.44 124 ARG A N 1
ATOM 976 C CA . ARG A 1 124 ? 14.165 -6.863 -35.590 1.00 98.44 124 ARG A CA 1
ATOM 977 C C . ARG A 1 124 ? 14.707 -6.626 -34.185 1.00 98.44 124 ARG A C 1
ATOM 979 O O . ARG A 1 124 ? 15.545 -5.753 -33.986 1.00 98.44 124 ARG A O 1
ATOM 986 N N . ARG A 1 125 ? 14.283 -7.440 -33.212 1.00 98.31 125 ARG A N 1
ATOM 987 C CA . ARG A 1 125 ? 14.749 -7.364 -31.819 1.00 98.31 125 ARG A CA 1
ATOM 988 C C . ARG A 1 125 ? 16.271 -7.441 -31.735 1.00 98.31 125 ARG A C 1
ATOM 990 O O . ARG A 1 125 ? 16.895 -6.663 -31.023 1.00 98.31 125 ARG A O 1
ATOM 997 N N . HIS A 1 126 ? 16.879 -8.393 -32.428 1.00 97.94 126 HIS A N 1
ATOM 998 C CA . HIS A 1 126 ? 18.327 -8.550 -32.397 1.00 97.94 126 HIS A CA 1
ATOM 999 C C . HIS A 1 126 ? 19.059 -7.472 -33.205 1.00 97.94 126 HIS A C 1
ATOM 1001 O O . HIS A 1 126 ? 20.114 -7.017 -32.770 1.00 97.94 126 HIS A O 1
ATOM 1007 N N . ALA A 1 127 ? 18.477 -6.994 -34.304 1.00 97.69 127 ALA A N 1
ATOM 1008 C CA . ALA A 1 127 ? 18.994 -5.849 -35.045 1.00 97.69 127 ALA A CA 1
ATOM 1009 C C . ALA A 1 127 ? 19.029 -4.578 -34.175 1.00 97.69 127 ALA A C 1
ATOM 1011 O O . ALA A 1 127 ? 20.015 -3.850 -34.219 1.00 97.69 127 ALA A O 1
ATOM 1012 N N . VAL A 1 128 ? 18.028 -4.357 -33.309 1.00 97.94 128 VAL A N 1
ATOM 1013 C CA . VAL A 1 128 ? 18.042 -3.263 -32.315 1.00 97.94 128 VAL A CA 1
ATOM 1014 C C . VAL A 1 128 ? 19.251 -3.376 -31.377 1.00 97.94 128 VAL A C 1
ATOM 1016 O O . VAL A 1 128 ? 19.923 -2.378 -31.147 1.00 97.94 128 VAL A O 1
ATOM 1019 N N . ARG A 1 129 ? 19.586 -4.583 -30.895 1.00 96.06 129 ARG A N 1
ATOM 1020 C CA . ARG A 1 129 ? 20.773 -4.803 -30.038 1.00 96.06 129 ARG A CA 1
ATOM 1021 C C . ARG A 1 129 ? 22.072 -4.471 -30.759 1.00 96.06 129 ARG A C 1
ATOM 1023 O O . ARG A 1 129 ? 22.947 -3.828 -30.197 1.00 96.06 129 ARG A O 1
ATOM 1030 N N . LEU A 1 130 ? 22.199 -4.919 -32.006 1.00 95.31 130 LEU A N 1
ATOM 1031 C CA . LEU A 1 130 ? 23.389 -4.663 -32.820 1.00 95.31 130 LEU A CA 1
ATOM 1032 C C . LEU A 1 130 ? 23.537 -3.184 -33.200 1.00 95.31 130 LEU A C 1
ATOM 1034 O O . LEU A 1 130 ? 24.632 -2.740 -33.539 1.00 95.31 130 LEU A O 1
ATOM 1038 N N . ALA A 1 131 ? 22.454 -2.413 -33.123 1.00 95.06 131 ALA A N 1
ATOM 1039 C CA . ALA A 1 131 ? 22.440 -1.002 -33.462 1.00 95.06 131 ALA A CA 1
ATOM 1040 C C . ALA A 1 131 ? 22.883 -0.057 -32.328 1.00 95.06 131 ALA A C 1
ATOM 1042 O O . ALA A 1 131 ? 23.137 1.111 -32.617 1.00 95.06 131 ALA A O 1
ATOM 1043 N N . GLU A 1 132 ? 23.047 -0.541 -31.086 1.00 89.81 132 GLU A N 1
ATOM 1044 C CA . GLU A 1 132 ? 23.317 0.270 -29.875 1.00 89.81 132 GLU A CA 1
ATOM 1045 C C . GLU A 1 132 ? 24.528 1.214 -29.963 1.00 89.81 132 GLU A C 1
ATOM 1047 O O . GLU A 1 132 ? 24.622 2.187 -29.227 1.00 89.81 132 GLU A O 1
ATOM 1052 N N . ARG A 1 133 ? 25.478 0.945 -30.860 1.00 80.44 133 ARG A N 1
ATOM 1053 C CA . ARG A 1 133 ? 26.654 1.807 -31.089 1.00 80.44 133 ARG A CA 1
ATOM 1054 C C . ARG A 1 133 ? 26.809 2.241 -32.539 1.00 80.44 133 ARG A C 1
ATOM 1056 O O . ARG A 1 133 ? 27.848 2.758 -32.924 1.00 80.44 133 ARG A O 1
ATOM 1063 N N . ARG A 1 134 ? 25.793 1.969 -33.357 1.00 89.56 134 ARG A N 1
ATOM 1064 C CA . ARG A 1 134 ? 25.808 2.199 -34.807 1.00 89.56 134 ARG A CA 1
ATOM 1065 C C . ARG A 1 134 ? 24.960 3.404 -35.204 1.00 89.56 134 ARG A C 1
ATOM 1067 O O . ARG A 1 134 ? 25.077 3.880 -36.326 1.00 89.56 134 ARG A O 1
ATOM 1074 N N . TRP A 1 135 ? 24.119 3.925 -34.310 1.00 87.94 135 TRP A N 1
ATOM 1075 C CA . TRP A 1 135 ? 23.347 5.142 -34.583 1.00 87.94 135 TRP A CA 1
ATOM 1076 C C . TRP A 1 135 ? 24.184 6.419 -34.664 1.00 87.94 135 TRP A C 1
ATOM 1078 O O . TRP A 1 135 ? 23.754 7.359 -35.328 1.00 87.94 135 TRP A O 1
ATOM 1088 N N . ASP A 1 136 ? 25.388 6.437 -34.089 1.00 84.75 136 ASP A N 1
ATOM 1089 C CA . ASP A 1 136 ? 26.323 7.556 -34.263 1.00 84.75 136 ASP A CA 1
ATOM 1090 C C . ASP A 1 136 ? 26.960 7.547 -35.663 1.00 84.75 136 ASP A C 1
ATOM 1092 O O . ASP A 1 136 ? 27.366 8.588 -36.175 1.00 84.75 136 ASP A O 1
ATOM 1096 N N . GLU A 1 137 ? 27.012 6.377 -36.312 1.00 88.75 137 GLU A N 1
ATOM 1097 C CA . GLU A 1 137 ? 27.495 6.229 -37.689 1.00 88.75 137 GLU A CA 1
ATOM 1098 C C . GLU A 1 137 ? 26.445 6.686 -38.712 1.00 88.75 137 GLU A C 1
ATOM 1100 O O . GLU A 1 137 ? 26.795 7.157 -39.794 1.00 88.75 137 GLU A O 1
ATOM 1105 N N . SER A 1 138 ? 25.153 6.554 -38.388 1.00 91.19 138 SER A N 1
ATOM 1106 C CA . SER A 1 138 ? 24.056 7.001 -39.249 1.00 91.19 138 SER A CA 1
ATOM 1107 C C . SER A 1 138 ? 22.802 7.372 -38.448 1.00 91.19 138 SER A C 1
ATOM 1109 O O . SER A 1 138 ? 22.175 6.490 -37.849 1.00 91.19 138 SER A O 1
ATOM 1111 N N . PRO A 1 139 ? 22.335 8.638 -38.523 1.00 89.50 139 PRO A N 1
ATOM 1112 C CA . PRO A 1 139 ? 21.114 9.086 -37.848 1.00 89.50 139 PRO A CA 1
ATOM 1113 C C . PRO A 1 139 ? 19.858 8.279 -38.213 1.00 89.50 139 PRO A C 1
ATOM 1115 O O . PRO A 1 139 ? 18.948 8.153 -37.394 1.00 89.50 139 PRO A O 1
ATOM 1118 N N . GLN A 1 140 ? 19.827 7.684 -39.413 1.00 94.25 140 GLN A N 1
ATOM 1119 C CA . GLN A 1 140 ? 18.710 6.858 -39.882 1.00 94.25 140 GLN A CA 1
ATOM 1120 C C . GLN A 1 140 ? 18.493 5.616 -39.008 1.00 94.25 140 GLN A C 1
ATOM 1122 O O . GLN A 1 140 ? 17.368 5.132 -38.883 1.00 94.25 140 GLN A O 1
ATOM 1127 N N . VAL A 1 141 ? 19.553 5.092 -38.386 1.00 95.88 141 VAL A N 1
ATOM 1128 C CA . VAL A 1 141 ? 19.455 3.942 -37.478 1.00 95.88 141 VAL A CA 1
ATOM 1129 C C . VAL A 1 141 ? 18.634 4.322 -36.246 1.00 95.88 141 VAL A C 1
ATOM 1131 O O . VAL A 1 141 ? 17.708 3.594 -35.880 1.00 95.88 141 VAL A O 1
ATOM 1134 N N . LEU A 1 142 ? 18.904 5.492 -35.652 1.00 94.31 142 LEU A N 1
ATOM 1135 C CA . LEU A 1 142 ? 18.113 5.990 -34.528 1.00 94.31 142 LEU A CA 1
ATOM 1136 C C . LEU A 1 142 ? 16.672 6.304 -34.946 1.00 94.31 142 LEU A C 1
ATOM 1138 O O . LEU A 1 142 ? 15.755 5.965 -34.201 1.00 94.31 142 LEU A O 1
ATOM 1142 N N . ASP A 1 143 ? 16.452 6.872 -36.138 1.00 95.00 143 ASP A N 1
ATOM 1143 C CA . ASP A 1 143 ? 15.100 7.134 -36.657 1.00 95.00 143 ASP A CA 1
ATOM 1144 C C . ASP A 1 143 ? 14.250 5.854 -36.694 1.00 95.00 143 ASP A C 1
ATOM 1146 O O . ASP A 1 143 ? 13.093 5.841 -36.259 1.00 95.00 143 ASP A O 1
ATOM 1150 N N . VAL A 1 144 ? 14.834 4.745 -37.164 1.00 97.06 144 VAL A N 1
ATOM 1151 C CA . VAL A 1 144 ? 14.149 3.448 -37.196 1.00 97.06 144 VAL A CA 1
ATOM 1152 C C . VAL A 1 144 ? 13.906 2.914 -35.783 1.00 97.06 144 VAL A C 1
ATOM 1154 O O . VAL A 1 144 ? 12.808 2.435 -35.506 1.00 97.06 144 VAL A O 1
ATOM 1157 N N . ILE A 1 145 ? 14.870 3.022 -34.868 1.00 96.50 145 ILE A N 1
ATOM 1158 C CA . ILE A 1 145 ? 14.740 2.488 -33.499 1.00 96.50 145 ILE A CA 1
ATOM 1159 C C . ILE A 1 145 ? 13.713 3.267 -32.675 1.00 96.50 145 ILE A C 1
ATOM 1161 O O . ILE A 1 145 ? 12.882 2.663 -31.997 1.00 96.50 145 ILE A O 1
ATOM 1165 N N . VAL A 1 146 ? 13.693 4.595 -32.798 1.00 95.81 146 VAL A N 1
ATOM 1166 C CA . VAL A 1 146 ? 12.678 5.468 -32.189 1.00 95.81 146 VAL A CA 1
ATOM 1167 C C . VAL A 1 146 ? 11.273 5.111 -32.684 1.00 95.81 146 VAL A C 1
ATOM 1169 O O . VAL A 1 146 ? 10.323 5.169 -31.902 1.00 95.81 146 VAL A O 1
ATOM 1172 N N . ARG A 1 147 ? 11.128 4.702 -33.952 1.00 96.56 147 ARG A N 1
ATOM 1173 C CA . ARG A 1 147 ? 9.863 4.194 -34.511 1.00 96.56 147 ARG A CA 1
ATOM 1174 C C . ARG A 1 147 ? 9.518 2.789 -34.000 1.00 96.56 147 ARG A C 1
ATOM 1176 O O . ARG A 1 147 ? 8.347 2.500 -33.777 1.00 96.56 147 ARG A O 1
ATOM 1183 N N . LEU A 1 148 ? 10.508 1.921 -33.775 1.00 97.38 148 LEU A N 1
ATOM 1184 C CA . LEU A 1 148 ? 10.304 0.577 -33.206 1.00 97.38 148 LEU A CA 1
ATOM 1185 C C . LEU A 1 148 ? 9.838 0.601 -31.740 1.00 97.38 148 LEU A C 1
ATOM 1187 O O . LEU A 1 148 ? 9.364 -0.416 -31.235 1.00 97.38 148 LEU A O 1
ATOM 1191 N N . ALA A 1 149 ? 9.869 1.755 -31.068 1.00 95.81 149 ALA A N 1
ATOM 1192 C CA . ALA A 1 149 ? 9.145 1.954 -29.811 1.00 95.81 149 ALA A CA 1
ATOM 1193 C C . ALA A 1 149 ? 7.640 1.631 -29.946 1.00 95.81 149 ALA A C 1
ATOM 1195 O O . ALA A 1 149 ? 6.998 1.199 -28.986 1.00 95.81 149 ALA A O 1
ATOM 1196 N N . ASP A 1 150 ? 7.090 1.774 -31.155 1.00 94.62 150 ASP A N 1
ATOM 1197 C CA . ASP A 1 150 ? 5.695 1.482 -31.464 1.00 94.62 150 ASP A CA 1
ATOM 1198 C C . ASP A 1 150 ? 5.469 0.101 -32.098 1.00 94.62 150 ASP A C 1
ATOM 1200 O O . ASP A 1 150 ? 4.327 -0.225 -32.427 1.00 94.62 150 ASP A O 1
ATOM 1204 N N . ASP A 1 151 ? 6.509 -0.741 -32.200 1.00 97.00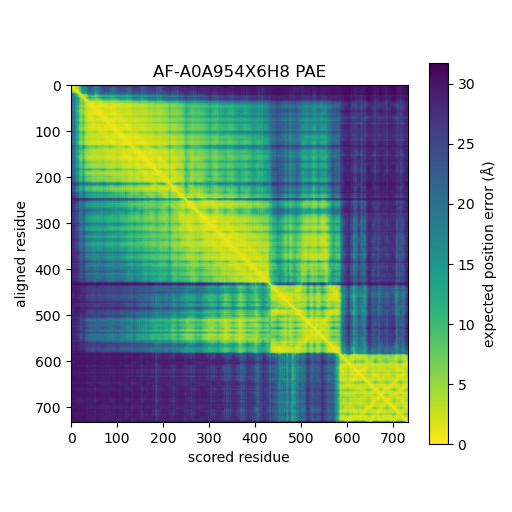 151 ASP A N 1
ATOM 1205 C CA . ASP A 1 151 ? 6.433 -2.076 -32.810 1.00 97.00 151 ASP A CA 1
ATOM 1206 C C . ASP A 1 151 ? 5.268 -2.897 -32.236 1.00 97.00 151 ASP A C 1
ATOM 1208 O O . ASP A 1 151 ? 4.948 -2.815 -31.045 1.00 97.00 151 ASP A O 1
ATOM 1212 N N . SER A 1 152 ? 4.609 -3.695 -33.076 1.00 95.50 152 SER A N 1
ATOM 1213 C CA . SER A 1 152 ? 3.503 -4.559 -32.657 1.00 95.50 152 SER A CA 1
ATOM 1214 C C . SER A 1 152 ? 3.938 -5.625 -31.645 1.00 95.50 152 SER A C 1
ATOM 1216 O O . SER A 1 152 ? 3.162 -5.976 -30.753 1.00 95.50 152 SER A O 1
ATOM 1218 N N . ASP A 1 153 ? 5.180 -6.103 -31.735 1.00 97.06 153 ASP A N 1
ATOM 1219 C CA . ASP A 1 153 ? 5.720 -7.192 -30.926 1.00 97.06 153 ASP A CA 1
ATOM 1220 C C . ASP A 1 153 ? 6.276 -6.685 -29.575 1.00 97.06 153 ASP A C 1
ATOM 1222 O O . ASP A 1 153 ? 7.184 -5.847 -29.547 1.00 97.06 153 ASP A O 1
ATOM 1226 N N . PRO A 1 154 ? 5.754 -7.160 -28.424 1.00 94.88 154 PRO A N 1
ATOM 1227 C CA . PRO A 1 154 ? 6.230 -6.717 -27.112 1.00 94.88 154 PRO A CA 1
ATOM 1228 C C . PRO A 1 154 ? 7.722 -6.995 -26.840 1.00 94.88 154 PRO A C 1
ATOM 1230 O O . PRO A 1 154 ? 8.391 -6.088 -26.339 1.00 94.88 154 PRO A O 1
ATOM 1233 N N . PRO A 1 155 ? 8.290 -8.172 -27.181 1.00 96.25 155 PRO A N 1
ATOM 1234 C CA . PRO A 1 155 ? 9.733 -8.407 -27.076 1.00 96.25 155 PRO A CA 1
ATOM 1235 C C . PRO A 1 155 ? 10.613 -7.409 -27.840 1.00 96.25 155 PRO A C 1
ATOM 1237 O O . PRO A 1 155 ? 11.696 -7.077 -27.350 1.00 96.25 155 PRO A O 1
ATOM 1240 N N . VAL A 1 156 ? 10.177 -6.919 -29.009 1.00 97.81 156 VAL A N 1
ATOM 1241 C CA . VAL A 1 156 ? 10.888 -5.848 -29.733 1.00 97.81 156 VAL A CA 1
ATOM 1242 C C . VAL A 1 156 ? 10.855 -4.551 -28.928 1.00 97.81 156 VAL A C 1
ATOM 1244 O O . VAL A 1 156 ? 11.913 -3.992 -28.650 1.00 97.81 156 VAL A O 1
ATOM 1247 N N . ARG A 1 157 ? 9.673 -4.107 -28.476 1.00 96.81 157 ARG A N 1
ATOM 1248 C CA . ARG A 1 157 ? 9.536 -2.879 -27.668 1.00 96.81 157 ARG A CA 1
ATOM 1249 C C . ARG A 1 157 ? 10.363 -2.919 -26.385 1.00 96.81 157 ARG A C 1
ATOM 1251 O O . ARG A 1 157 ? 10.994 -1.927 -26.032 1.00 96.81 157 ARG A O 1
ATOM 1258 N N . LEU A 1 158 ? 10.392 -4.067 -25.707 1.00 96.75 158 LEU A N 1
ATOM 1259 C CA . LEU A 1 158 ? 11.199 -4.261 -24.503 1.00 96.75 158 LEU A CA 1
ATOM 1260 C C . LEU A 1 158 ? 12.697 -4.108 -24.802 1.00 96.75 158 LEU A C 1
ATOM 1262 O O . LEU A 1 158 ? 13.417 -3.467 -24.043 1.00 96.75 158 LEU A O 1
ATOM 1266 N N . GLN A 1 159 ? 13.169 -4.663 -25.921 1.00 97.44 159 GLN A N 1
ATOM 1267 C CA . GLN A 1 159 ? 14.557 -4.483 -26.337 1.00 97.44 159 GLN A CA 1
ATOM 1268 C C . GLN A 1 159 ? 14.866 -3.031 -26.703 1.00 97.44 159 GLN A C 1
ATOM 1270 O O . GLN A 1 159 ? 15.905 -2.526 -26.295 1.00 97.44 159 GLN A O 1
ATOM 1275 N N . VAL A 1 160 ? 13.958 -2.348 -27.406 1.00 97.56 160 VAL A N 1
ATOM 1276 C CA . VAL A 1 160 ? 14.084 -0.910 -27.688 1.00 97.56 160 VAL A CA 1
ATOM 1277 C C . VAL A 1 160 ? 14.191 -0.116 -26.383 1.00 97.56 160 VAL A C 1
ATOM 1279 O O . VAL A 1 160 ? 15.051 0.752 -26.282 1.00 97.56 160 VAL A O 1
ATOM 1282 N N . ALA A 1 161 ? 13.400 -0.449 -25.356 1.00 96.94 161 ALA A N 1
ATOM 1283 C CA . ALA A 1 161 ? 13.497 0.196 -24.047 1.00 96.94 161 ALA A CA 1
ATOM 1284 C C . ALA A 1 161 ? 14.891 0.041 -23.415 1.00 96.94 161 ALA A C 1
ATOM 1286 O O . ALA A 1 161 ? 15.404 1.008 -22.862 1.00 96.94 161 ALA A O 1
ATOM 1287 N N . TYR A 1 162 ? 15.524 -1.133 -23.508 1.00 96.12 162 TYR A N 1
ATOM 1288 C CA . TYR A 1 162 ? 16.899 -1.315 -23.028 1.00 96.12 162 TYR A CA 1
ATOM 1289 C C . TYR A 1 162 ? 17.903 -0.511 -23.855 1.00 96.12 162 TYR A C 1
ATOM 1291 O O . TYR A 1 162 ? 18.706 0.232 -23.301 1.00 96.12 162 TYR A O 1
ATOM 1299 N N . SER A 1 163 ? 17.825 -0.626 -25.179 1.00 95.94 163 SER A N 1
ATOM 1300 C CA . SER A 1 163 ? 18.831 -0.067 -26.077 1.00 95.94 163 SER A CA 1
ATOM 1301 C C . SER A 1 163 ? 18.808 1.465 -26.096 1.00 95.94 163 SER A C 1
ATOM 1303 O O . SER A 1 163 ? 19.864 2.083 -26.081 1.00 95.94 163 SER A O 1
ATOM 1305 N N . LEU A 1 164 ? 17.637 2.111 -26.040 1.00 95.19 164 LEU A N 1
ATOM 1306 C CA . LEU A 1 164 ? 17.543 3.580 -26.042 1.00 95.19 164 LEU A CA 1
ATOM 1307 C C . LEU A 1 164 ? 18.271 4.258 -24.863 1.00 95.19 164 LEU A C 1
ATOM 1309 O O . LEU A 1 164 ? 18.562 5.448 -24.951 1.00 95.19 164 LEU A O 1
ATOM 1313 N N . GLY A 1 165 ? 18.577 3.530 -23.781 1.00 92.44 165 GLY A N 1
ATOM 1314 C CA . GLY A 1 165 ? 19.393 4.042 -22.675 1.00 92.44 165 GLY A CA 1
ATOM 1315 C C . GLY A 1 165 ? 20.855 4.311 -23.042 1.00 92.44 165 GLY A C 1
ATOM 1316 O O . GLY A 1 165 ? 21.504 5.114 -22.378 1.00 92.44 165 GLY A O 1
ATOM 1317 N N . GLU A 1 166 ? 21.351 3.692 -24.116 1.00 91.88 166 GLU A N 1
ATOM 1318 C CA . GLU A 1 166 ? 22.714 3.868 -24.632 1.00 91.88 166 GLU A CA 1
ATOM 1319 C C . GLU A 1 166 ? 22.856 5.129 -25.514 1.00 91.88 166 GLU A C 1
ATOM 1321 O O . GLU A 1 166 ? 23.963 5.467 -25.927 1.00 91.88 166 GLU A O 1
ATOM 1326 N N . SER A 1 167 ? 21.759 5.840 -25.814 1.00 90.12 167 SER A N 1
ATOM 1327 C CA . SER A 1 167 ? 21.774 7.075 -26.609 1.00 90.12 167 SER A CA 1
ATOM 1328 C C . SER A 1 167 ? 21.534 8.314 -25.743 1.00 90.12 167 SER A C 1
ATOM 1330 O O . SER A 1 167 ? 20.633 8.347 -24.901 1.00 90.12 167 SER A O 1
ATOM 1332 N N . SER A 1 168 ? 22.311 9.367 -25.998 1.00 87.25 168 SER A N 1
ATOM 1333 C CA . SER A 1 168 ? 22.146 10.695 -25.394 1.00 87.25 168 SER A CA 1
ATOM 1334 C C . SER A 1 168 ? 21.264 11.637 -26.229 1.00 87.25 168 SER A C 1
ATOM 1336 O O . SER A 1 168 ? 20.983 12.760 -25.807 1.00 87.25 168 SER A O 1
ATOM 1338 N N . ASP A 1 169 ? 20.788 11.193 -27.400 1.00 89.94 169 ASP A N 1
ATOM 1339 C CA . ASP A 1 169 ? 19.914 11.985 -28.267 1.00 89.94 169 ASP A CA 1
ATOM 1340 C C . ASP A 1 169 ? 18.537 12.195 -27.595 1.00 89.94 169 ASP A C 1
ATOM 1342 O O . ASP A 1 169 ? 17.899 11.225 -27.168 1.00 89.94 169 ASP A O 1
ATOM 1346 N N . PRO A 1 170 ? 18.011 13.434 -27.524 1.00 88.88 170 PRO A N 1
ATOM 1347 C CA . PRO A 1 170 ? 16.702 13.709 -26.929 1.00 88.88 170 PRO A CA 1
ATOM 1348 C C . PRO A 1 170 ? 15.551 12.875 -27.514 1.00 88.88 170 PRO A C 1
ATOM 1350 O O . PRO A 1 170 ? 14.613 12.534 -26.790 1.00 88.88 170 PRO A O 1
ATOM 1353 N N . ARG A 1 171 ? 15.623 12.486 -28.794 1.00 92.25 171 ARG A N 1
ATOM 1354 C CA . ARG A 1 171 ? 14.616 11.631 -29.448 1.00 92.25 171 ARG A CA 1
ATOM 1355 C C . ARG A 1 171 ? 14.542 10.241 -28.813 1.00 92.25 171 ARG A C 1
ATOM 1357 O O . ARG A 1 171 ? 13.459 9.653 -28.766 1.00 92.25 171 ARG A O 1
ATOM 1364 N N . ALA A 1 172 ? 15.658 9.726 -28.292 1.00 93.44 172 ALA A N 1
ATOM 1365 C CA . ALA A 1 172 ? 15.696 8.460 -27.567 1.00 93.44 172 ALA A CA 1
ATOM 1366 C C . ALA A 1 172 ? 14.947 8.561 -26.230 1.00 93.44 172 ALA A C 1
ATOM 1368 O O . ALA A 1 172 ? 14.122 7.705 -25.906 1.00 93.44 172 ALA A O 1
ATOM 1369 N N . ALA A 1 173 ? 15.154 9.657 -25.495 1.00 93.00 173 ALA A N 1
ATOM 1370 C CA . ALA A 1 173 ? 14.436 9.940 -24.255 1.00 93.00 173 ALA A CA 1
ATOM 1371 C C . ALA A 1 173 ? 12.921 10.111 -24.480 1.00 93.00 173 ALA A C 1
ATOM 1373 O O . ALA A 1 173 ? 12.108 9.607 -23.702 1.00 93.00 173 ALA A O 1
ATOM 1374 N N . GLU A 1 174 ? 12.526 10.775 -25.570 1.00 92.81 174 GLU A N 1
ATOM 1375 C CA . GLU A 1 174 ? 11.120 10.906 -25.965 1.00 92.81 174 GLU A CA 1
ATOM 1376 C C . GLU A 1 174 ? 10.488 9.547 -26.301 1.00 92.81 174 GLU A C 1
ATOM 1378 O O . GLU A 1 174 ? 9.351 9.277 -25.909 1.00 92.81 174 GLU A O 1
ATOM 1383 N N . ALA A 1 175 ? 11.217 8.661 -26.984 1.00 94.88 175 ALA A N 1
ATOM 1384 C CA . ALA A 1 175 ? 10.760 7.301 -27.261 1.00 94.88 175 ALA A CA 1
ATOM 1385 C C . ALA A 1 175 ? 10.636 6.445 -25.988 1.00 94.88 175 ALA A C 1
ATOM 1387 O O . ALA A 1 175 ? 9.638 5.740 -25.826 1.00 94.88 175 ALA A O 1
ATOM 1388 N N . LEU A 1 176 ? 11.583 6.557 -25.048 1.00 95.00 176 LEU A N 1
ATOM 1389 C CA . LEU A 1 176 ? 11.494 5.924 -23.726 1.00 95.00 176 LEU A CA 1
ATOM 1390 C C . LEU A 1 176 ? 10.268 6.406 -22.942 1.00 95.00 176 LEU A C 1
ATOM 1392 O O . LEU A 1 176 ? 9.558 5.594 -22.346 1.00 95.00 176 LEU A O 1
ATOM 1396 N N . ALA A 1 177 ? 9.979 7.710 -22.975 1.00 92.50 177 ALA A N 1
ATOM 1397 C CA . ALA A 1 177 ? 8.779 8.272 -22.361 1.00 92.50 177 ALA A CA 1
ATOM 1398 C C . ALA A 1 177 ? 7.496 7.690 -22.978 1.00 92.50 177 ALA A C 1
ATOM 1400 O O . ALA A 1 177 ? 6.600 7.276 -22.240 1.00 92.50 177 ALA A O 1
ATOM 1401 N N . ARG A 1 178 ? 7.418 7.585 -24.315 1.00 91.81 178 ARG A N 1
ATOM 1402 C CA . ARG A 1 178 ? 6.279 6.946 -25.004 1.00 91.81 178 ARG A CA 1
ATOM 1403 C C . ARG A 1 178 ? 6.107 5.481 -24.598 1.00 91.81 178 ARG A C 1
ATOM 1405 O O . ARG A 1 178 ? 4.991 5.071 -24.284 1.00 91.81 178 ARG A O 1
ATOM 1412 N N . LEU A 1 179 ? 7.196 4.709 -24.545 1.00 93.81 179 LEU A N 1
ATOM 1413 C CA . LEU A 1 179 ? 7.179 3.306 -24.107 1.00 93.81 179 LEU A CA 1
ATOM 1414 C C . LEU A 1 179 ? 6.660 3.157 -22.674 1.00 93.81 179 LEU A C 1
ATOM 1416 O O . LEU A 1 179 ? 5.822 2.289 -22.412 1.00 93.81 179 LEU A O 1
ATOM 1420 N N . ALA A 1 180 ? 7.121 4.025 -21.769 1.00 91.94 180 ALA A N 1
ATOM 1421 C CA . ALA A 1 180 ? 6.684 4.036 -20.378 1.00 91.94 180 ALA A CA 1
ATOM 1422 C C . ALA A 1 180 ? 5.199 4.383 -20.233 1.00 91.94 180 ALA A C 1
ATOM 1424 O O . ALA A 1 180 ? 4.505 3.746 -19.447 1.00 91.94 180 ALA A O 1
ATOM 1425 N N . LEU A 1 181 ? 4.702 5.363 -20.993 1.00 89.44 181 LEU A N 1
ATOM 1426 C CA . LEU A 1 181 ? 3.293 5.771 -20.965 1.00 89.44 181 LEU A CA 1
ATOM 1427 C C . LEU A 1 181 ? 2.374 4.690 -21.533 1.00 89.44 181 LEU A C 1
ATOM 1429 O O . LEU A 1 181 ? 1.359 4.358 -20.927 1.00 89.44 181 LEU A O 1
ATOM 1433 N N . ARG A 1 182 ? 2.762 4.086 -22.662 1.00 87.88 182 ARG A N 1
ATOM 1434 C CA . ARG A 1 182 ? 2.018 2.983 -23.286 1.00 87.88 182 ARG A CA 1
ATOM 1435 C C . ARG A 1 182 ? 1.924 1.757 -22.379 1.00 87.88 182 ARG A C 1
ATOM 1437 O O . ARG A 1 182 ? 0.945 1.019 -22.447 1.00 87.88 182 ARG A O 1
ATOM 1444 N N . SER A 1 183 ? 2.949 1.534 -21.563 1.00 86.94 183 SER A N 1
ATOM 1445 C CA . SER A 1 183 ? 3.131 0.309 -20.782 1.00 86.94 183 SER A CA 1
ATOM 1446 C C . SER A 1 183 ? 3.172 0.607 -19.282 1.00 86.94 183 SER A C 1
ATOM 1448 O O . SER A 1 183 ? 3.895 -0.051 -18.539 1.00 86.94 183 SER A O 1
ATOM 1450 N N . VAL A 1 184 ? 2.409 1.614 -18.831 1.00 81.81 184 VAL A N 1
ATOM 1451 C CA . VAL A 1 184 ? 2.452 2.119 -17.445 1.00 81.81 184 VAL A CA 1
ATOM 1452 C C . VAL A 1 184 ? 2.164 1.034 -16.400 1.00 81.81 184 VAL A C 1
ATOM 1454 O O . VAL A 1 184 ? 2.721 1.077 -15.299 1.00 81.81 184 VAL A O 1
ATOM 1457 N N . ASP A 1 185 ? 1.356 0.039 -16.776 1.00 84.25 185 ASP A N 1
ATOM 1458 C CA . ASP A 1 185 ? 0.955 -1.088 -15.932 1.00 84.25 185 ASP A CA 1
ATOM 1459 C C . ASP A 1 185 ? 1.753 -2.385 -16.225 1.00 84.25 185 ASP A C 1
ATOM 1461 O O . ASP A 1 185 ? 1.575 -3.383 -15.528 1.00 84.25 185 ASP A O 1
ATOM 1465 N N . ASP A 1 186 ? 2.669 -2.391 -17.207 1.00 89.62 186 ASP A N 1
ATOM 1466 C CA . ASP A 1 186 ? 3.570 -3.526 -17.468 1.00 89.62 186 ASP A CA 1
ATOM 1467 C C . ASP A 1 186 ? 4.870 -3.391 -16.665 1.00 89.62 186 ASP A C 1
ATOM 1469 O O . ASP A 1 186 ? 5.746 -2.570 -16.963 1.00 89.62 186 ASP A O 1
ATOM 1473 N N . ALA A 1 187 ? 5.016 -4.247 -15.655 1.00 90.06 187 ALA A N 1
ATOM 1474 C CA . ALA A 1 187 ? 6.163 -4.240 -14.758 1.00 90.06 187 ALA A CA 1
ATOM 1475 C C . ALA A 1 187 ? 7.507 -4.439 -15.483 1.00 90.06 187 ALA A C 1
ATOM 1477 O O . ALA A 1 187 ? 8.500 -3.832 -15.076 1.00 90.06 187 ALA A O 1
ATOM 1478 N N . TYR A 1 188 ? 7.557 -5.240 -16.555 1.00 91.38 188 TYR A N 1
ATOM 1479 C CA . TYR A 1 188 ? 8.811 -5.534 -17.257 1.00 91.38 188 TYR A CA 1
ATOM 1480 C C . TYR A 1 188 ? 9.278 -4.351 -18.100 1.00 91.38 188 TYR A C 1
ATOM 1482 O O . TYR A 1 188 ? 10.427 -3.926 -17.972 1.00 91.38 188 TYR A O 1
ATOM 1490 N N . THR A 1 189 ? 8.385 -3.770 -18.907 1.00 91.19 189 THR A N 1
ATOM 1491 C CA . THR A 1 189 ? 8.714 -2.572 -19.690 1.00 91.19 189 THR A CA 1
ATOM 1492 C C . THR A 1 189 ? 9.032 -1.393 -18.778 1.00 91.19 189 THR A C 1
ATOM 1494 O O . THR A 1 189 ? 9.999 -0.674 -19.025 1.00 91.19 189 THR A O 1
ATOM 1497 N N . LYS A 1 190 ? 8.290 -1.220 -17.675 1.00 89.69 190 LYS A N 1
ATOM 1498 C CA . LYS A 1 190 ? 8.594 -0.184 -16.684 1.00 89.69 190 LYS A CA 1
ATOM 1499 C C . LYS A 1 190 ? 9.989 -0.367 -16.088 1.00 89.69 190 LYS A C 1
ATOM 1501 O O . LYS A 1 190 ? 10.735 0.604 -16.012 1.00 89.69 190 LYS A O 1
ATOM 1506 N N . ALA A 1 191 ? 10.362 -1.584 -15.692 1.00 91.19 191 ALA A N 1
ATOM 1507 C CA . ALA A 1 191 ? 11.699 -1.859 -15.171 1.00 91.19 191 ALA A CA 1
ATOM 1508 C C . ALA A 1 191 ? 12.790 -1.582 -16.217 1.00 91.19 191 ALA A C 1
ATOM 1510 O O . ALA A 1 191 ? 13.785 -0.943 -15.883 1.00 91.19 191 ALA A O 1
ATOM 1511 N N . ALA A 1 192 ? 12.576 -1.993 -17.473 1.00 94.88 192 ALA A N 1
ATOM 1512 C CA . ALA A 1 192 ? 13.505 -1.735 -18.570 1.00 94.88 192 ALA A CA 1
ATOM 1513 C C . ALA A 1 192 ? 13.711 -0.236 -18.801 1.00 94.88 192 ALA A C 1
ATOM 1515 O O . ALA A 1 192 ? 14.845 0.235 -18.764 1.00 94.88 192 ALA A O 1
ATOM 1516 N N . VAL A 1 193 ? 12.624 0.532 -18.930 1.00 94.81 193 VAL A N 1
ATOM 1517 C CA . VAL A 1 193 ? 12.718 1.987 -19.081 1.00 94.81 193 VAL A CA 1
ATOM 1518 C C . VAL A 1 193 ? 13.443 2.611 -17.890 1.00 94.81 193 VAL A C 1
ATOM 1520 O O . VAL A 1 193 ? 14.352 3.405 -18.095 1.00 94.81 193 VAL A O 1
ATOM 1523 N N . MET A 1 194 ? 13.097 2.233 -16.655 1.00 90.38 194 MET A N 1
ATOM 1524 C CA . MET A 1 194 ? 13.730 2.800 -15.460 1.00 90.38 194 MET A CA 1
ATOM 1525 C C . MET A 1 194 ? 15.227 2.468 -15.374 1.00 90.38 194 MET A C 1
ATOM 1527 O O . MET A 1 194 ? 16.003 3.309 -14.924 1.00 90.38 194 MET A O 1
ATOM 1531 N N . SER A 1 195 ? 15.650 1.284 -15.834 1.00 92.75 195 SER A N 1
ATOM 1532 C CA . SER A 1 195 ? 17.074 0.926 -15.916 1.00 92.75 195 SER A CA 1
ATOM 1533 C C . SER A 1 195 ? 17.835 1.689 -17.002 1.00 92.75 195 SER A C 1
ATOM 1535 O O . SER A 1 195 ? 19.035 1.901 -16.854 1.00 92.75 195 SER A O 1
ATOM 1537 N N . SER A 1 196 ? 17.136 2.147 -18.041 1.00 94.44 196 SER A N 1
ATOM 1538 C CA . SER A 1 196 ? 17.696 2.900 -19.170 1.00 94.44 196 SER A CA 1
ATOM 1539 C C . SER A 1 196 ? 17.777 4.409 -18.923 1.00 94.44 196 SER A C 1
ATOM 1541 O O . SER A 1 196 ? 18.203 5.160 -19.797 1.00 94.44 196 SER A O 1
ATOM 1543 N N . ILE A 1 197 ? 17.363 4.885 -17.746 1.00 92.06 197 ILE A N 1
ATOM 1544 C CA . ILE A 1 197 ? 17.472 6.298 -17.378 1.00 92.06 197 ILE A CA 1
ATOM 1545 C C . ILE A 1 197 ? 18.918 6.623 -17.004 1.00 92.06 197 ILE A C 1
ATOM 1547 O O . ILE A 1 197 ? 19.476 6.041 -16.071 1.00 92.06 197 ILE A O 1
ATOM 1551 N N . THR A 1 198 ? 19.486 7.626 -17.663 1.00 89.31 198 THR A N 1
ATOM 1552 C CA . THR A 1 198 ? 20.828 8.170 -17.438 1.00 89.31 198 THR A CA 1
ATOM 1553 C C . THR A 1 198 ? 20.742 9.628 -16.983 1.00 89.31 198 THR A C 1
ATOM 1555 O O . THR A 1 198 ? 19.687 10.256 -17.044 1.00 89.31 198 THR A O 1
ATOM 1558 N N . SER A 1 199 ? 21.851 10.204 -16.510 1.00 84.62 199 SER A N 1
ATOM 1559 C CA . SER A 1 199 ? 21.880 11.630 -16.143 1.00 84.62 199 SER A CA 1
ATOM 1560 C C . SER A 1 199 ? 21.635 12.561 -17.340 1.00 84.62 199 SER A C 1
ATOM 1562 O O . SER A 1 199 ? 21.184 13.686 -17.141 1.00 84.62 199 SER A O 1
ATOM 1564 N N . GLU A 1 200 ? 21.904 12.083 -18.558 1.00 85.25 200 GLU A N 1
ATOM 1565 C CA . GLU A 1 200 ? 21.781 12.832 -19.813 1.00 85.25 200 GLU A CA 1
ATOM 1566 C C . GLU A 1 200 ? 20.355 12.776 -20.377 1.00 85.25 200 GLU A C 1
ATOM 1568 O O . GLU A 1 200 ? 19.823 13.795 -20.815 1.00 85.25 200 GLU A O 1
ATOM 1573 N N . ASN A 1 201 ? 19.696 11.612 -20.320 1.00 89.56 201 ASN A N 1
ATOM 1574 C CA . ASN A 1 201 ? 18.373 11.433 -20.927 1.00 89.56 201 ASN A CA 1
ATOM 1575 C C . ASN A 1 201 ? 17.199 11.762 -19.985 1.00 89.56 201 ASN A C 1
ATOM 1577 O O . ASN A 1 201 ? 16.079 11.980 -20.448 1.00 89.56 201 ASN A O 1
ATOM 1581 N N . ILE A 1 202 ? 17.436 11.857 -18.672 1.00 88.50 202 ILE A N 1
ATOM 1582 C CA . ILE A 1 202 ? 16.364 12.020 -17.683 1.00 88.50 202 ILE A CA 1
ATOM 1583 C C . ILE A 1 202 ? 15.621 13.357 -17.783 1.00 88.50 202 ILE A C 1
ATOM 1585 O O . ILE A 1 202 ? 14.401 13.386 -17.637 1.00 88.50 202 ILE A O 1
ATOM 1589 N N . GLY A 1 203 ? 16.327 14.455 -18.067 1.00 85.88 203 GLY A N 1
ATOM 1590 C CA . GLY A 1 203 ? 15.712 15.771 -18.273 1.00 85.88 203 GLY A CA 1
ATOM 1591 C C . GLY A 1 203 ? 14.766 15.769 -19.478 1.00 85.88 203 GLY A C 1
ATOM 1592 O O . GLY A 1 203 ? 13.565 15.997 -19.302 1.00 85.88 203 GLY A O 1
ATOM 1593 N N . PRO A 1 204 ? 15.260 15.418 -20.682 1.00 88.00 204 PRO A N 1
ATOM 1594 C CA . PRO A 1 204 ? 14.422 15.239 -21.865 1.00 88.00 204 PRO A CA 1
ATOM 1595 C C . PRO A 1 204 ? 13.256 14.261 -21.655 1.00 88.00 204 PRO A C 1
ATOM 1597 O O . PRO A 1 204 ? 12.146 14.532 -22.111 1.00 88.00 204 PRO A O 1
ATOM 1600 N N . MET A 1 205 ? 13.462 13.165 -20.915 1.00 89.81 205 MET A N 1
ATOM 1601 C CA . MET A 1 205 ? 12.403 12.198 -20.617 1.00 89.81 205 MET A CA 1
ATOM 1602 C C . MET A 1 205 ? 11.300 12.805 -19.741 1.00 89.81 205 MET A C 1
ATOM 1604 O O . MET A 1 205 ? 10.117 12.651 -20.050 1.00 89.81 205 MET A O 1
ATOM 1608 N N . ILE A 1 206 ? 11.660 13.523 -18.673 1.00 86.25 206 ILE A N 1
ATOM 1609 C CA . ILE A 1 206 ? 10.683 14.220 -17.828 1.00 86.25 206 ILE A CA 1
ATOM 1610 C C . ILE A 1 206 ? 9.924 15.261 -18.657 1.00 86.25 206 ILE A C 1
ATOM 1612 O O . ILE A 1 206 ? 8.693 15.278 -18.630 1.00 86.25 206 ILE A O 1
ATOM 1616 N N . ALA A 1 207 ? 10.627 16.068 -19.457 1.00 83.12 207 ALA A N 1
ATOM 1617 C CA . ALA A 1 207 ? 10.003 17.040 -20.350 1.00 83.12 207 ALA A CA 1
ATOM 1618 C C . ALA A 1 207 ? 9.017 16.378 -21.332 1.00 83.12 207 ALA A C 1
ATOM 1620 O O . ALA A 1 207 ? 7.920 16.894 -21.550 1.00 83.12 207 ALA A O 1
ATOM 1621 N N . ALA A 1 208 ? 9.364 15.214 -21.888 1.00 86.81 208 ALA A N 1
ATOM 1622 C CA . ALA A 1 208 ? 8.502 14.457 -22.790 1.00 86.81 208 ALA A CA 1
ATOM 1623 C C . ALA A 1 208 ? 7.232 13.933 -22.100 1.00 86.81 208 ALA A C 1
ATOM 1625 O O . ALA A 1 208 ? 6.147 14.049 -22.667 1.00 86.81 208 ALA A O 1
ATOM 1626 N N . VAL A 1 209 ? 7.341 13.409 -20.873 1.00 87.38 209 VAL A N 1
ATOM 1627 C CA . VAL A 1 209 ? 6.187 12.946 -20.078 1.00 87.38 209 VAL A CA 1
ATOM 1628 C C . VAL A 1 209 ? 5.272 14.111 -19.688 1.00 87.38 209 VAL A C 1
ATOM 1630 O O . VAL A 1 209 ? 4.049 13.977 -19.720 1.00 87.38 209 VAL A O 1
ATOM 1633 N N . LEU A 1 210 ? 5.842 15.271 -19.358 1.00 77.56 210 LEU A N 1
ATOM 1634 C CA . LEU A 1 210 ? 5.085 16.465 -18.970 1.00 77.56 210 LEU A CA 1
ATOM 1635 C C . LEU A 1 210 ? 4.262 17.065 -20.117 1.00 77.56 210 LEU A C 1
ATOM 1637 O O . LEU A 1 210 ? 3.199 17.628 -19.858 1.00 77.56 210 LEU A O 1
ATOM 1641 N N . LYS A 1 211 ? 4.713 16.915 -21.370 1.00 81.31 211 LYS A N 1
ATOM 1642 C CA . LYS A 1 211 ? 3.974 17.356 -22.569 1.00 81.31 211 LYS A CA 1
ATOM 1643 C C . LYS A 1 211 ? 2.685 16.562 -22.824 1.00 81.31 211 LYS A C 1
ATOM 1645 O O . LYS A 1 211 ? 1.868 17.000 -23.623 1.00 81.31 211 LYS A O 1
ATOM 1650 N N . GLN A 1 212 ? 2.514 15.399 -22.196 1.00 80.44 212 GLN A N 1
ATOM 1651 C CA . GLN A 1 212 ? 1.370 14.514 -22.431 1.00 80.44 212 GLN A CA 1
ATOM 1652 C C . GLN A 1 212 ? 0.195 14.871 -21.520 1.00 80.44 212 GLN A C 1
ATOM 1654 O O . GLN A 1 212 ? 0.397 15.380 -20.416 1.00 80.44 212 GLN A O 1
ATOM 1659 N N . ASP A 1 213 ? -1.032 14.571 -21.949 1.00 71.56 213 ASP A N 1
ATOM 1660 C CA . ASP A 1 213 ? -2.238 14.822 -21.152 1.00 71.56 213 ASP A CA 1
ATOM 1661 C C . ASP A 1 213 ? -2.251 14.009 -19.852 1.00 71.56 213 ASP A C 1
ATOM 1663 O O . ASP A 1 213 ? -1.764 12.880 -19.796 1.00 71.56 213 ASP A O 1
ATOM 1667 N N . ALA A 1 214 ? -2.869 14.541 -18.793 1.00 60.62 214 ALA A N 1
ATOM 1668 C CA . ALA A 1 214 ? -2.968 13.849 -17.501 1.00 60.62 214 ALA A CA 1
ATOM 1669 C C . ALA A 1 214 ? -3.663 12.475 -17.604 1.00 60.62 214 ALA A C 1
ATOM 1671 O O . ALA A 1 214 ? -3.281 11.533 -16.908 1.00 60.62 214 ALA A O 1
ATOM 1672 N N . ALA A 1 215 ? -4.612 12.334 -18.539 1.00 61.38 215 ALA A N 1
ATOM 1673 C CA . ALA A 1 215 ? -5.334 11.091 -18.815 1.00 61.38 215 ALA A CA 1
ATOM 1674 C C . ALA A 1 215 ? -4.434 9.942 -19.313 1.00 61.38 215 ALA A C 1
ATOM 1676 O O . ALA A 1 215 ? -4.838 8.784 -19.255 1.00 61.38 215 ALA A O 1
ATOM 1677 N N . THR A 1 216 ? -3.201 10.231 -19.748 1.00 65.44 216 THR A N 1
ATOM 1678 C CA . THR A 1 216 ? -2.231 9.218 -20.211 1.00 65.44 216 THR A CA 1
ATOM 1679 C C . THR A 1 216 ? -1.554 8.445 -19.073 1.00 65.44 216 THR A C 1
ATOM 1681 O O . THR A 1 216 ? -0.704 7.595 -19.318 1.00 65.44 216 THR A O 1
ATOM 1684 N N . GLY A 1 217 ? -1.896 8.734 -17.812 1.00 70.19 217 GLY A N 1
ATOM 1685 C CA . GLY A 1 217 ? -1.255 8.116 -16.650 1.00 70.19 217 GLY A CA 1
ATOM 1686 C C . GLY A 1 217 ? 0.114 8.715 -16.314 1.00 70.19 217 GLY A C 1
ATOM 1687 O O . GLY A 1 217 ? 0.829 8.152 -15.482 1.00 70.19 217 GLY A O 1
ATOM 1688 N N . ARG A 1 218 ? 0.465 9.873 -16.901 1.00 77.19 218 ARG A N 1
ATOM 1689 C CA . ARG A 1 218 ? 1.747 10.576 -16.693 1.00 77.19 218 ARG A CA 1
ATOM 1690 C C . ARG A 1 218 ? 2.124 10.738 -15.219 1.00 77.19 218 ARG A C 1
ATOM 1692 O O . ARG A 1 218 ? 3.286 10.588 -14.864 1.00 77.19 218 ARG A O 1
ATOM 1699 N N . GLU A 1 219 ? 1.150 10.978 -14.341 1.00 72.12 219 GLU A N 1
ATOM 1700 C CA . GLU A 1 219 ? 1.383 11.184 -12.904 1.00 72.12 219 GLU A CA 1
ATOM 1701 C C . GLU A 1 219 ? 1.998 9.949 -12.226 1.00 72.12 219 GLU A C 1
ATOM 1703 O O . GLU A 1 219 ? 2.855 10.090 -11.354 1.00 72.12 219 GLU A O 1
ATOM 1708 N N . ARG A 1 220 ? 1.662 8.736 -12.694 1.00 77.25 220 ARG A N 1
ATOM 1709 C CA . ARG A 1 220 ? 2.246 7.478 -12.192 1.00 77.25 220 ARG A CA 1
ATOM 1710 C C . ARG A 1 220 ? 3.714 7.296 -12.598 1.00 77.25 220 ARG A C 1
ATOM 1712 O O . ARG A 1 220 ? 4.411 6.476 -12.000 1.00 77.25 220 ARG A O 1
ATOM 1719 N N . LEU A 1 221 ? 4.175 8.026 -13.618 1.00 81.00 221 LEU A N 1
ATOM 1720 C CA . LEU A 1 221 ? 5.554 8.000 -14.114 1.00 81.00 221 LEU A CA 1
ATOM 1721 C C . LEU A 1 221 ? 6.384 9.177 -13.605 1.00 81.00 221 LEU A C 1
ATOM 1723 O O . LEU A 1 221 ? 7.572 9.004 -13.354 1.00 81.00 221 LEU A O 1
ATOM 1727 N N . LEU A 1 222 ? 5.782 10.351 -13.407 1.00 78.62 222 LEU A N 1
ATOM 1728 C CA . LEU A 1 222 ? 6.504 11.535 -12.935 1.00 78.62 222 LEU A CA 1
ATOM 1729 C C . LEU A 1 222 ? 7.199 11.281 -11.597 1.00 78.62 222 LEU A C 1
ATOM 1731 O O . LEU A 1 222 ? 8.383 11.567 -11.466 1.00 78.62 222 LEU A O 1
ATOM 1735 N N . ALA A 1 223 ? 6.502 10.677 -10.634 1.00 74.81 223 ALA A N 1
ATOM 1736 C CA . ALA A 1 223 ? 7.066 10.353 -9.326 1.00 74.81 223 ALA A CA 1
ATOM 1737 C C . ALA A 1 223 ? 8.360 9.501 -9.391 1.00 74.81 223 ALA A C 1
ATOM 1739 O O . ALA A 1 223 ? 9.384 9.947 -8.866 1.00 74.81 223 ALA A O 1
ATOM 1740 N N . PRO A 1 224 ? 8.385 8.315 -10.038 1.00 80.12 224 PRO A N 1
ATOM 1741 C CA . PRO A 1 224 ? 9.612 7.525 -10.139 1.00 80.12 224 PRO A CA 1
ATOM 1742 C C . PRO A 1 224 ? 10.705 8.199 -10.983 1.00 80.12 224 PRO A C 1
ATOM 1744 O O . PRO A 1 224 ? 11.876 8.080 -10.628 1.00 80.12 224 PRO A O 1
ATOM 1747 N N . LEU A 1 225 ? 10.360 8.944 -12.042 1.00 83.62 225 LEU A N 1
ATOM 1748 C CA . LEU A 1 225 ? 11.349 9.699 -12.826 1.00 83.62 225 LEU A CA 1
ATOM 1749 C C . LEU A 1 225 ? 12.021 10.795 -11.994 1.00 83.62 225 LEU A C 1
ATOM 1751 O O . LEU A 1 225 ? 13.235 10.970 -12.050 1.00 83.62 225 LEU A O 1
ATOM 1755 N N . LEU A 1 226 ? 11.249 11.493 -11.168 1.00 78.00 226 LEU A N 1
ATOM 1756 C CA . LEU A 1 226 ? 11.766 12.530 -10.283 1.00 78.00 226 LEU A CA 1
ATOM 1757 C C . LEU A 1 226 ? 12.631 11.965 -9.166 1.00 78.00 226 LEU A C 1
ATOM 1759 O O . LEU A 1 226 ? 13.677 12.528 -8.850 1.00 78.00 226 LEU A O 1
ATOM 1763 N N . ALA A 1 227 ? 12.240 10.818 -8.611 1.00 77.38 227 ALA A N 1
ATOM 1764 C CA . ALA A 1 227 ? 13.083 10.094 -7.671 1.00 77.38 227 ALA A CA 1
ATOM 1765 C C . ALA A 1 227 ? 14.431 9.716 -8.314 1.00 77.38 227 ALA A C 1
ATOM 1767 O O . ALA A 1 227 ? 15.476 9.913 -7.696 1.00 77.38 227 ALA A O 1
ATOM 1768 N N . GLN A 1 228 ? 14.436 9.249 -9.569 1.00 82.31 228 GLN A N 1
ATOM 1769 C CA . GLN A 1 228 ? 15.677 8.979 -10.307 1.00 82.31 228 GLN A CA 1
ATOM 1770 C C . GLN A 1 228 ? 16.510 10.251 -10.535 1.00 82.31 228 GLN A C 1
ATOM 1772 O O . GLN A 1 228 ? 17.729 10.210 -10.373 1.00 82.31 228 GLN A O 1
ATOM 1777 N N . ALA A 1 229 ? 15.884 11.391 -10.841 1.00 83.25 229 ALA A N 1
ATOM 1778 C CA . ALA A 1 229 ? 16.587 12.661 -11.048 1.00 83.25 229 ALA A CA 1
ATOM 1779 C C . ALA A 1 229 ? 17.241 13.181 -9.768 1.00 83.25 229 ALA A C 1
ATOM 1781 O O . ALA A 1 229 ? 18.399 13.607 -9.805 1.00 83.25 229 ALA A O 1
ATOM 1782 N N . ALA A 1 230 ? 16.553 13.046 -8.634 1.00 77.44 230 ALA A N 1
ATOM 1783 C CA . ALA A 1 230 ? 17.095 13.360 -7.320 1.00 77.44 230 ALA A CA 1
ATOM 1784 C C . ALA A 1 230 ? 18.279 12.448 -6.957 1.00 77.44 230 ALA A C 1
ATOM 1786 O O . ALA A 1 230 ? 19.339 12.941 -6.572 1.00 77.44 230 ALA A O 1
ATOM 1787 N N . ILE A 1 231 ? 18.139 11.126 -7.138 1.00 78.81 231 ILE A N 1
ATOM 1788 C CA . ILE A 1 231 ? 19.208 10.145 -6.870 1.00 78.81 231 ILE A CA 1
ATOM 1789 C C . ILE A 1 231 ? 20.448 10.437 -7.724 1.00 78.81 231 ILE A C 1
ATOM 1791 O O . ILE A 1 231 ? 21.575 10.381 -7.233 1.00 78.81 231 ILE A O 1
ATOM 1795 N N . ARG A 1 232 ? 20.245 10.785 -8.998 1.00 81.31 232 ARG A N 1
ATOM 1796 C CA . ARG A 1 232 ? 21.321 11.090 -9.950 1.00 81.31 232 ARG A CA 1
ATOM 1797 C C . ARG A 1 232 ? 21.874 12.511 -9.826 1.00 81.31 232 ARG A C 1
ATOM 1799 O O . ARG A 1 232 ? 22.827 12.832 -10.529 1.00 81.31 232 ARG A O 1
ATOM 1806 N N . ARG A 1 233 ? 21.309 13.346 -8.942 1.00 78.94 233 ARG A N 1
ATOM 1807 C CA . ARG A 1 233 ? 21.689 14.756 -8.732 1.00 78.94 233 ARG A CA 1
ATOM 1808 C C . ARG A 1 233 ? 21.662 15.582 -10.024 1.00 78.94 233 ARG A C 1
ATOM 1810 O O . ARG A 1 233 ? 22.511 16.444 -10.242 1.00 78.94 233 ARG A O 1
ATOM 1817 N N . SER A 1 234 ? 20.692 15.306 -10.895 1.00 83.12 234 SER A N 1
ATOM 1818 C CA . SER A 1 234 ? 20.507 16.061 -12.136 1.00 83.12 234 SER A CA 1
ATOM 1819 C C . SER A 1 234 ? 19.699 17.329 -11.849 1.00 83.12 234 SER A C 1
ATOM 1821 O O . SER A 1 234 ? 18.476 17.344 -11.978 1.00 83.12 234 SER A O 1
ATOM 1823 N N . ASN A 1 235 ? 20.382 18.388 -11.400 1.00 78.81 235 ASN A N 1
ATOM 1824 C CA . ASN A 1 235 ? 19.743 19.638 -10.970 1.00 78.81 235 ASN A CA 1
ATOM 1825 C C . ASN A 1 235 ? 18.897 20.284 -12.077 1.00 78.81 235 ASN A C 1
ATOM 1827 O O . ASN A 1 235 ? 17.819 20.800 -11.794 1.00 78.81 235 ASN A O 1
ATOM 1831 N N . ASP A 1 236 ? 19.336 20.222 -13.335 1.00 79.50 236 ASP A N 1
ATOM 1832 C CA . ASP A 1 236 ? 18.579 20.781 -14.461 1.00 79.50 236 ASP A CA 1
ATOM 1833 C C . ASP A 1 236 ? 17.285 20.002 -14.718 1.00 79.50 236 ASP A C 1
ATOM 1835 O O . ASP A 1 236 ? 16.223 20.605 -14.878 1.00 79.50 236 ASP A O 1
ATOM 1839 N N . ALA A 1 237 ? 17.343 18.666 -14.681 1.00 79.50 237 ALA A N 1
ATOM 1840 C CA . ALA A 1 237 ? 16.160 17.820 -14.813 1.00 79.50 237 ALA A CA 1
ATOM 1841 C C . ALA A 1 237 ? 15.182 18.030 -13.647 1.00 79.50 237 ALA A C 1
ATOM 1843 O O . ALA A 1 237 ? 13.974 18.133 -13.860 1.00 79.50 237 ALA A O 1
ATOM 1844 N N . MET A 1 238 ? 15.705 18.159 -12.422 1.00 78.81 238 MET A N 1
ATOM 1845 C CA . MET A 1 238 ? 14.910 18.480 -11.236 1.00 78.81 238 MET A CA 1
ATOM 1846 C C . MET A 1 238 ? 14.240 19.850 -11.364 1.00 78.81 238 MET A C 1
ATOM 1848 O O . MET A 1 238 ? 13.036 19.956 -11.144 1.00 78.81 238 MET A O 1
ATOM 1852 N N . ASN A 1 239 ? 14.974 20.884 -11.782 1.00 80.19 239 ASN A N 1
ATOM 1853 C CA . ASN A 1 239 ? 14.430 22.227 -11.978 1.00 80.19 239 ASN A CA 1
ATOM 1854 C C . ASN A 1 239 ? 13.339 22.260 -13.054 1.00 80.19 239 ASN A C 1
ATOM 1856 O O . ASN A 1 239 ? 12.289 22.858 -12.828 1.00 80.19 239 ASN A O 1
ATOM 1860 N N . GLN A 1 240 ? 13.543 21.600 -14.198 1.00 77.12 240 GLN A N 1
ATOM 1861 C CA . GLN A 1 240 ? 12.526 21.508 -15.255 1.00 77.12 240 GLN A CA 1
ATOM 1862 C C . GLN A 1 240 ? 11.255 20.822 -14.755 1.00 77.12 240 GLN A C 1
ATOM 1864 O O . GLN A 1 240 ? 10.139 21.253 -15.047 1.00 77.12 240 GLN A O 1
ATOM 1869 N N . ALA A 1 241 ? 11.415 19.770 -13.961 1.00 77.12 241 ALA A N 1
ATOM 1870 C CA . ALA A 1 241 ? 10.288 19.036 -13.433 1.00 77.12 241 ALA A CA 1
ATOM 1871 C C . ALA A 1 241 ? 9.535 19.795 -12.340 1.00 77.12 241 ALA A C 1
ATOM 1873 O O . ALA A 1 241 ? 8.305 19.842 -12.361 1.00 77.12 241 ALA A O 1
ATOM 1874 N N . PHE A 1 242 ? 10.259 20.436 -11.420 1.00 81.69 242 PHE A N 1
ATOM 1875 C CA . PHE A 1 242 ? 9.670 21.342 -10.442 1.00 81.69 242 PHE A CA 1
ATOM 1876 C C . PHE A 1 242 ? 8.958 22.497 -11.136 1.00 81.69 242 PHE A C 1
ATOM 1878 O O . PHE A 1 242 ? 7.852 22.818 -10.731 1.00 81.69 242 PHE A O 1
ATOM 1885 N N . ALA A 1 243 ? 9.507 23.064 -12.213 1.00 80.75 243 ALA A N 1
ATOM 1886 C CA . ALA A 1 243 ? 8.837 24.110 -12.986 1.00 80.75 243 ALA A CA 1
ATOM 1887 C C . ALA A 1 243 ? 7.500 23.661 -13.586 1.00 80.75 243 ALA A C 1
ATOM 1889 O O . ALA A 1 243 ? 6.576 24.464 -13.670 1.00 80.75 243 ALA A O 1
ATOM 1890 N N . ALA A 1 244 ? 7.376 22.391 -13.968 1.00 75.81 244 ALA A N 1
ATOM 1891 C CA . ALA A 1 244 ? 6.128 21.858 -14.501 1.00 75.81 244 ALA A CA 1
ATOM 1892 C C . ALA A 1 244 ? 5.134 21.424 -13.413 1.00 75.81 244 ALA A C 1
ATOM 1894 O O . ALA A 1 244 ? 3.919 21.521 -13.600 1.00 75.81 244 ALA A O 1
ATOM 1895 N N . LEU A 1 245 ? 5.630 20.950 -12.266 1.00 78.19 245 LEU A N 1
ATOM 1896 C CA . LEU A 1 245 ? 4.793 20.622 -11.112 1.00 78.19 245 LEU A CA 1
ATOM 1897 C C . LEU A 1 245 ? 4.336 21.867 -10.351 1.00 78.19 245 LEU A C 1
ATOM 1899 O O . LEU A 1 245 ? 3.237 21.848 -9.809 1.00 78.19 245 LEU A O 1
ATOM 1903 N N . LEU A 1 246 ? 5.144 22.928 -10.341 1.00 82.75 246 LEU A N 1
ATOM 1904 C CA . LEU A 1 246 ? 4.918 24.216 -9.689 1.00 82.75 246 LEU A CA 1
ATOM 1905 C C . LEU A 1 246 ? 4.664 25.287 -10.754 1.00 82.75 246 LEU A C 1
ATOM 1907 O O . LEU A 1 246 ? 5.545 26.073 -11.112 1.00 82.75 246 LEU A O 1
ATOM 1911 N N . ASP A 1 247 ? 3.451 25.279 -11.286 1.00 70.62 247 ASP A N 1
ATOM 1912 C CA . ASP A 1 247 ? 2.984 26.265 -12.259 1.00 70.62 247 ASP A CA 1
ATOM 1913 C C . ASP A 1 247 ? 2.673 27.605 -11.567 1.00 70.62 247 ASP A C 1
ATOM 1915 O O . ASP A 1 247 ? 2.489 27.666 -10.352 1.00 70.62 247 ASP A O 1
ATOM 1919 N N . GLU A 1 248 ? 2.678 28.704 -12.319 1.00 58.00 248 GLU A N 1
ATOM 1920 C CA . GLU A 1 248 ? 2.729 30.066 -11.772 1.00 58.00 248 GLU A CA 1
ATOM 1921 C C . GLU A 1 248 ? 1.446 30.523 -11.066 1.00 58.00 248 GLU A C 1
ATOM 1923 O O . GLU A 1 248 ? 1.507 31.479 -10.292 1.00 58.00 248 GLU A O 1
ATOM 1928 N N . GLN A 1 249 ? 0.308 29.858 -11.289 1.00 64.25 249 GLN A N 1
ATOM 1929 C CA . GLN A 1 249 ? -1.018 30.362 -10.905 1.00 64.25 249 GLN A CA 1
ATOM 1930 C C . GLN A 1 249 ? -1.906 29.296 -10.246 1.00 64.25 249 GLN A C 1
ATOM 1932 O O . GLN A 1 249 ? -3.013 29.019 -10.710 1.00 64.25 249 GLN A O 1
ATOM 1937 N N . PHE A 1 250 ? -1.456 28.680 -9.150 1.00 68.44 250 PHE A N 1
ATOM 1938 C CA . PHE A 1 250 ? -2.383 27.893 -8.331 1.00 68.44 250 PHE A CA 1
ATOM 1939 C C . PHE A 1 250 ? -3.394 28.817 -7.651 1.00 68.44 250 PHE A C 1
ATOM 1941 O O . PHE A 1 250 ? -3.061 29.520 -6.704 1.00 68.44 250 PHE A O 1
ATOM 1948 N N . THR A 1 251 ? -4.632 28.810 -8.141 1.00 72.25 251 THR A N 1
ATOM 1949 C CA . THR A 1 251 ? -5.779 29.464 -7.491 1.00 72.25 251 THR A CA 1
ATOM 1950 C C . THR A 1 251 ? -6.534 28.515 -6.554 1.00 72.25 251 THR A C 1
ATOM 1952 O O . THR A 1 251 ? -7.297 28.966 -5.707 1.00 72.25 251 THR A O 1
ATOM 1955 N N . THR A 1 252 ? -6.320 27.201 -6.694 1.00 82.81 252 THR A N 1
ATOM 1956 C CA . THR A 1 252 ? -6.934 26.127 -5.894 1.00 82.81 252 THR A CA 1
ATOM 1957 C C . THR A 1 252 ? -5.938 24.996 -5.647 1.00 82.81 252 THR A C 1
ATOM 1959 O O . THR A 1 252 ? -5.029 24.798 -6.456 1.00 82.81 252 THR A O 1
ATOM 1962 N N . PHE A 1 253 ? -6.114 24.230 -4.564 1.00 87.81 253 PHE A N 1
ATOM 1963 C CA . PHE A 1 253 ? -5.183 23.175 -4.148 1.00 87.81 253 PHE A CA 1
ATOM 1964 C C . PHE A 1 253 ? -5.024 22.061 -5.207 1.00 87.81 253 PHE A C 1
ATOM 1966 O O . PHE A 1 253 ? -5.986 21.347 -5.502 1.00 87.81 253 PHE A O 1
ATOM 1973 N N . PRO A 1 254 ? -3.825 21.870 -5.791 1.00 86.88 254 PRO A N 1
ATOM 1974 C CA . PRO A 1 254 ? -3.611 20.923 -6.882 1.00 86.88 254 PRO A CA 1
ATOM 1975 C C . PRO A 1 254 ? -3.216 19.534 -6.347 1.00 86.88 254 PRO A C 1
ATOM 1977 O O . PRO A 1 254 ? -2.050 19.138 -6.419 1.00 86.88 254 PRO A O 1
ATOM 1980 N N . ALA A 1 255 ? -4.186 18.779 -5.824 1.00 85.56 255 ALA A N 1
ATOM 1981 C CA . ALA A 1 255 ? -3.966 17.520 -5.101 1.00 85.56 255 ALA A CA 1
ATOM 1982 C C . ALA A 1 255 ? -3.017 16.525 -5.798 1.00 85.56 255 ALA A C 1
ATOM 1984 O O . ALA A 1 255 ? -2.085 16.010 -5.176 1.00 85.56 255 ALA A O 1
ATOM 1985 N N . SER A 1 256 ? -3.190 16.285 -7.102 1.00 77.38 256 SER A N 1
ATOM 1986 C CA . SER A 1 256 ? -2.352 15.327 -7.836 1.00 77.38 256 SER A CA 1
ATOM 1987 C C . SER A 1 256 ? -0.898 15.788 -7.990 1.00 77.38 256 SER A C 1
ATOM 1989 O O . SER A 1 256 ? 0.034 14.990 -7.858 1.00 77.38 256 SER A O 1
ATOM 1991 N N . ARG A 1 257 ? -0.678 17.096 -8.180 1.00 80.50 257 ARG A N 1
ATOM 1992 C CA . ARG A 1 257 ? 0.667 17.687 -8.241 1.00 80.50 257 ARG A CA 1
ATOM 1993 C C . ARG A 1 257 ? 1.340 17.665 -6.873 1.00 80.50 257 ARG A C 1
ATOM 1995 O O . ARG A 1 257 ? 2.525 17.352 -6.793 1.00 80.50 257 ARG A O 1
ATOM 2002 N N . VAL A 1 258 ? 0.587 17.921 -5.802 1.00 87.12 258 VAL A N 1
ATOM 2003 C CA . VAL A 1 258 ? 1.077 17.804 -4.419 1.00 87.12 258 VAL A CA 1
ATOM 2004 C C . VAL A 1 258 ? 1.482 16.366 -4.106 1.00 87.12 258 VAL A C 1
ATOM 2006 O O . VAL A 1 258 ? 2.567 16.145 -3.575 1.00 87.12 258 VAL A O 1
ATOM 2009 N N . ALA A 1 259 ? 0.675 15.373 -4.485 1.00 83.56 259 ALA A N 1
ATOM 2010 C CA . ALA A 1 259 ? 1.028 13.965 -4.310 1.00 83.56 259 ALA A CA 1
ATOM 2011 C C . ALA A 1 259 ? 2.322 13.589 -5.062 1.00 83.56 259 ALA A C 1
ATOM 2013 O O . ALA A 1 259 ? 3.182 12.885 -4.517 1.00 83.56 259 ALA A O 1
ATOM 2014 N N . ALA A 1 260 ? 2.503 14.104 -6.285 1.00 76.94 260 ALA A N 1
ATOM 2015 C CA . ALA A 1 260 ? 3.739 13.924 -7.044 1.00 76.94 260 ALA A CA 1
ATOM 2016 C C . ALA A 1 260 ? 4.942 14.571 -6.334 1.00 76.94 260 ALA A C 1
ATOM 2018 O O . ALA A 1 260 ? 5.949 13.896 -6.118 1.00 76.94 260 ALA A O 1
ATOM 2019 N N . LEU A 1 261 ? 4.818 15.832 -5.899 1.00 83.25 261 LEU A N 1
ATOM 2020 C CA . LEU A 1 261 ? 5.855 16.557 -5.151 1.00 83.25 261 LEU A CA 1
ATOM 2021 C C . LEU A 1 261 ? 6.235 15.848 -3.849 1.00 83.25 261 LEU A C 1
ATOM 2023 O O . LEU A 1 261 ? 7.418 15.691 -3.567 1.00 83.25 261 LEU A O 1
ATOM 2027 N N . LEU A 1 262 ? 5.261 15.353 -3.084 1.00 86.06 262 LEU A N 1
ATOM 2028 C CA . LEU A 1 262 ? 5.514 14.599 -1.855 1.00 86.06 262 LEU A CA 1
ATOM 2029 C C . LEU A 1 262 ? 6.337 13.337 -2.109 1.00 86.06 262 LEU A C 1
ATOM 2031 O O . LEU A 1 262 ? 7.210 13.013 -1.309 1.00 86.06 262 LEU A O 1
ATOM 2035 N N . THR A 1 263 ? 6.119 12.664 -3.240 1.00 79.38 263 THR A N 1
ATOM 2036 C CA . THR A 1 263 ? 6.934 11.500 -3.613 1.00 79.38 263 THR A CA 1
ATOM 2037 C C . THR A 1 263 ? 8.384 11.899 -3.891 1.00 79.38 263 THR A C 1
ATOM 2039 O O . THR A 1 263 ? 9.310 11.186 -3.499 1.00 79.38 263 THR A O 1
ATOM 2042 N N . VAL A 1 264 ? 8.599 13.068 -4.504 1.00 77.94 264 VAL A N 1
ATOM 2043 C CA . VAL A 1 264 ? 9.942 13.646 -4.664 1.00 77.94 264 VAL A CA 1
ATOM 2044 C C . VAL A 1 264 ? 10.555 13.966 -3.308 1.00 77.94 264 VAL A C 1
ATOM 2046 O O . VAL A 1 264 ? 11.700 13.606 -3.058 1.00 77.94 264 VAL A O 1
ATOM 2049 N N . PHE A 1 265 ? 9.798 14.609 -2.420 1.00 84.25 265 PHE A N 1
ATOM 2050 C CA . PHE A 1 265 ? 10.279 15.006 -1.099 1.00 84.25 265 PHE A CA 1
ATOM 2051 C C . PHE A 1 265 ? 10.677 13.794 -0.259 1.00 84.25 265 PHE A C 1
ATOM 2053 O O . PHE A 1 265 ? 11.732 13.810 0.371 1.00 84.25 265 PHE A O 1
ATOM 2060 N N . ASP A 1 266 ? 9.882 12.726 -0.299 1.00 81.19 266 ASP A N 1
ATOM 2061 C CA . ASP A 1 266 ? 10.193 11.466 0.371 1.00 81.19 266 ASP A CA 1
ATOM 2062 C C . ASP A 1 266 ? 11.474 10.834 -0.210 1.00 81.19 266 ASP A C 1
ATOM 2064 O O . ASP A 1 266 ? 12.358 10.439 0.551 1.00 81.19 266 ASP A O 1
ATOM 2068 N N . ALA A 1 267 ? 11.647 10.823 -1.538 1.00 74.81 267 ALA A N 1
ATOM 2069 C CA . ALA A 1 267 ? 12.866 10.321 -2.178 1.00 74.81 267 ALA A CA 1
ATOM 2070 C C . ALA A 1 267 ? 14.112 11.154 -1.819 1.00 74.81 267 ALA A C 1
ATOM 2072 O O . ALA A 1 267 ? 15.146 10.596 -1.447 1.00 74.81 267 ALA A O 1
ATOM 2073 N N . VAL A 1 268 ? 14.017 12.484 -1.867 1.00 77.06 268 VAL A N 1
ATOM 2074 C CA . VAL A 1 268 ? 15.108 13.412 -1.524 1.00 77.06 268 VAL A CA 1
ATOM 2075 C C . VAL A 1 268 ? 15.494 13.294 -0.045 1.00 77.06 268 VAL A C 1
ATOM 2077 O O . VAL A 1 268 ? 16.685 13.248 0.278 1.00 77.06 268 VAL A O 1
ATOM 2080 N N . ALA A 1 269 ? 14.511 13.167 0.852 1.00 78.56 269 ALA A N 1
ATOM 2081 C CA . ALA A 1 269 ? 14.746 13.027 2.288 1.00 78.56 269 ALA A CA 1
ATOM 2082 C C . ALA A 1 269 ? 15.600 11.790 2.622 1.00 78.56 269 ALA A C 1
ATOM 2084 O O . ALA A 1 269 ? 16.471 11.868 3.490 1.00 78.56 269 ALA A O 1
ATOM 2085 N N . THR A 1 270 ? 15.434 10.673 1.896 1.00 77.00 270 THR A N 1
ATOM 2086 C CA . THR A 1 270 ? 16.285 9.477 2.090 1.00 77.00 270 THR A CA 1
ATOM 2087 C C . THR A 1 270 ? 17.761 9.722 1.768 1.00 77.00 270 THR A C 1
ATOM 2089 O O . THR A 1 270 ? 18.632 9.067 2.338 1.00 77.00 270 THR A O 1
ATOM 2092 N N . GLN A 1 271 ? 18.055 10.693 0.900 1.00 73.44 271 GLN A N 1
ATOM 2093 C CA . GLN A 1 271 ? 19.409 11.034 0.460 1.00 73.44 271 GLN A CA 1
ATOM 2094 C C . GLN A 1 271 ? 20.065 12.130 1.315 1.00 73.44 271 GLN A C 1
ATOM 2096 O O . GLN A 1 271 ? 21.214 12.488 1.059 1.00 73.44 271 GLN A O 1
ATOM 2101 N N . LYS A 1 272 ? 19.366 12.660 2.335 1.00 76.94 272 LYS A N 1
ATOM 2102 C CA . LYS A 1 272 ? 19.823 13.779 3.186 1.00 76.94 272 LYS A CA 1
ATOM 2103 C C . LYS A 1 272 ? 20.191 15.045 2.395 1.00 76.94 272 LYS A C 1
ATOM 2105 O O . LYS A 1 272 ? 21.081 15.791 2.798 1.00 76.94 272 LYS A O 1
ATOM 2110 N N . ILE A 1 273 ? 19.524 15.274 1.266 1.00 76.06 273 ILE A N 1
ATOM 2111 C CA . ILE A 1 273 ? 19.687 16.477 0.442 1.00 76.06 273 ILE A CA 1
ATOM 2112 C C . ILE A 1 273 ? 18.610 17.492 0.852 1.00 76.06 273 ILE A C 1
ATOM 2114 O O . ILE A 1 273 ? 17.470 17.107 1.111 1.00 76.06 273 ILE A O 1
ATOM 2118 N N . SER A 1 274 ? 18.957 18.780 0.927 1.00 78.75 274 SER A N 1
ATOM 2119 C CA . SER A 1 274 ? 17.971 19.841 1.167 1.00 78.75 274 SER A CA 1
ATOM 2120 C C . SER A 1 274 ? 17.130 20.080 -0.087 1.00 78.75 274 SER A C 1
ATOM 2122 O O . SER A 1 274 ? 17.670 20.182 -1.187 1.00 78.75 274 SER A O 1
ATOM 2124 N N . LEU A 1 275 ? 15.809 20.204 0.066 1.00 78.56 275 LEU A N 1
ATOM 2125 C CA . LEU A 1 275 ? 14.914 20.515 -1.054 1.00 78.56 275 LEU A CA 1
ATOM 2126 C C . LEU A 1 275 ? 15.212 21.881 -1.673 1.00 78.56 275 LEU A C 1
ATOM 2128 O O . LEU A 1 275 ? 15.175 22.019 -2.893 1.00 78.56 275 LEU A O 1
ATOM 2132 N N . ASP A 1 276 ? 15.558 22.864 -0.842 1.00 79.62 276 ASP A N 1
ATOM 2133 C CA . ASP A 1 276 ? 15.851 24.217 -1.311 1.00 79.62 276 ASP A CA 1
ATOM 2134 C C . ASP A 1 276 ? 17.135 24.270 -2.160 1.00 79.62 276 ASP A C 1
ATOM 2136 O O . ASP A 1 276 ? 17.238 25.121 -3.041 1.00 79.62 276 ASP A O 1
ATOM 2140 N N . ASP A 1 277 ? 18.071 23.332 -1.964 1.00 80.12 277 ASP A N 1
ATOM 2141 C CA . ASP A 1 277 ? 19.302 23.231 -2.767 1.00 80.12 277 ASP A CA 1
ATOM 2142 C C . ASP A 1 277 ? 19.030 22.691 -4.182 1.00 80.12 277 ASP A C 1
ATOM 2144 O O . ASP A 1 277 ? 19.840 22.875 -5.092 1.00 80.12 277 ASP A O 1
ATOM 2148 N N . LEU A 1 278 ? 17.891 22.020 -4.380 1.00 77.50 278 LEU A N 1
ATOM 2149 C CA . LEU A 1 278 ? 17.494 21.416 -5.654 1.00 77.50 278 LEU A CA 1
ATOM 2150 C C . LEU A 1 278 ? 16.653 22.354 -6.529 1.00 77.50 278 LEU A C 1
ATOM 2152 O O . LEU A 1 278 ? 16.276 21.969 -7.636 1.00 77.50 278 LEU A O 1
ATOM 2156 N N . MET A 1 279 ? 16.327 23.554 -6.038 1.00 82.81 279 MET A N 1
ATOM 2157 C CA . MET A 1 279 ? 15.356 24.454 -6.658 1.00 82.81 279 MET A CA 1
ATOM 2158 C C . MET A 1 279 ? 15.911 25.868 -6.853 1.00 82.81 279 MET A C 1
ATOM 2160 O O . MET A 1 279 ? 16.469 26.488 -5.948 1.00 82.81 279 MET A O 1
ATOM 2164 N N . THR A 1 280 ? 15.681 26.439 -8.036 1.00 86.81 280 THR A N 1
ATOM 2165 C CA . THR A 1 280 ? 15.957 27.865 -8.285 1.00 86.81 280 THR A CA 1
ATOM 2166 C C . THR A 1 280 ? 15.083 28.783 -7.416 1.00 86.81 280 THR A C 1
ATOM 2168 O O . THR A 1 280 ? 14.015 28.392 -6.943 1.00 86.81 280 THR A O 1
ATOM 2171 N N . ALA A 1 281 ? 15.513 30.035 -7.209 1.00 87.88 281 ALA A N 1
ATOM 2172 C CA . ALA A 1 281 ? 14.761 31.009 -6.407 1.00 87.88 281 ALA A CA 1
ATOM 2173 C C . ALA A 1 281 ? 13.295 31.209 -6.866 1.00 87.88 281 ALA A C 1
ATOM 2175 O O . ALA A 1 281 ? 12.422 31.153 -6.003 1.00 87.88 281 ALA A O 1
ATOM 2176 N N . PRO A 1 282 ? 12.978 31.326 -8.176 1.00 88.56 282 PRO A N 1
ATOM 2177 C CA . PRO A 1 282 ? 11.586 31.437 -8.624 1.00 88.56 282 PRO A CA 1
ATOM 2178 C C . PRO A 1 282 ? 10.735 30.205 -8.292 1.00 88.56 282 PRO A C 1
ATOM 2180 O O . PRO A 1 282 ? 9.554 30.325 -7.981 1.00 88.56 282 PRO A O 1
ATOM 2183 N N . LEU A 1 283 ? 11.320 29.003 -8.340 1.00 87.81 283 LEU A N 1
ATOM 2184 C CA . LEU A 1 283 ? 10.606 27.770 -8.003 1.00 87.81 283 LEU A CA 1
ATOM 2185 C C . LEU A 1 283 ? 10.355 27.649 -6.503 1.00 87.81 283 LEU A C 1
ATOM 2187 O O . LEU A 1 283 ? 9.299 27.156 -6.110 1.00 87.81 283 LEU A O 1
ATOM 2191 N N . ARG A 1 284 ? 11.291 28.123 -5.673 1.00 88.12 284 ARG A N 1
ATOM 2192 C CA . ARG A 1 284 ? 11.091 28.203 -4.220 1.00 88.12 284 ARG A CA 1
ATOM 2193 C C . ARG A 1 284 ? 9.919 29.118 -3.876 1.00 88.12 284 ARG A C 1
ATOM 2195 O O . ARG A 1 284 ? 9.043 28.692 -3.140 1.00 88.12 284 ARG A O 1
ATOM 2202 N N . GLU A 1 285 ? 9.818 30.280 -4.518 1.00 88.56 285 GLU A N 1
ATOM 2203 C CA . GLU A 1 285 ? 8.694 31.207 -4.318 1.00 88.56 285 GLU A CA 1
ATOM 2204 C C . GLU A 1 285 ? 7.337 30.594 -4.723 1.00 88.56 285 GLU A C 1
ATOM 2206 O O . GLU A 1 285 ? 6.322 30.775 -4.050 1.00 88.56 285 GLU A O 1
ATOM 2211 N N . ARG A 1 286 ? 7.298 29.810 -5.811 1.00 88.81 286 ARG A N 1
ATOM 2212 C CA . ARG A 1 286 ? 6.086 29.064 -6.203 1.00 88.81 286 ARG A CA 1
ATOM 2213 C C . ARG A 1 286 ? 5.732 27.965 -5.202 1.00 88.81 286 ARG A C 1
ATOM 2215 O O . ARG A 1 286 ? 4.551 27.716 -4.964 1.00 88.81 286 ARG A O 1
ATOM 2222 N N . LEU A 1 287 ? 6.734 27.302 -4.629 1.00 89.06 287 LEU A N 1
ATOM 2223 C CA . LEU A 1 287 ? 6.529 26.307 -3.580 1.00 89.06 287 LEU A CA 1
ATOM 2224 C C . LEU A 1 287 ? 6.054 26.951 -2.271 1.00 89.06 287 LEU A C 1
ATOM 2226 O O . LEU A 1 287 ? 5.212 26.359 -1.604 1.00 89.06 287 LEU A O 1
ATOM 2230 N N . ASP A 1 288 ? 6.526 28.155 -1.940 1.00 89.50 288 ASP A N 1
ATOM 2231 C CA . ASP A 1 288 ? 6.028 28.946 -0.807 1.00 89.50 288 ASP A CA 1
ATOM 2232 C C . ASP A 1 288 ? 4.534 29.262 -0.985 1.00 89.50 288 ASP A C 1
ATOM 2234 O O . ASP A 1 288 ? 3.735 28.969 -0.101 1.00 89.50 288 ASP A O 1
ATOM 2238 N N . ARG A 1 289 ? 4.109 29.704 -2.178 1.00 89.00 289 ARG A N 1
ATOM 2239 C CA . ARG A 1 289 ? 2.673 29.889 -2.476 1.00 89.00 289 ARG A CA 1
ATOM 2240 C C . ARG A 1 289 ? 1.856 28.605 -2.322 1.00 89.00 289 ARG A C 1
ATOM 2242 O O . ARG A 1 289 ? 0.739 28.631 -1.812 1.00 89.00 289 ARG A O 1
ATOM 2249 N N . LEU A 1 290 ? 2.391 27.469 -2.775 1.00 91.00 290 LEU A N 1
ATOM 2250 C CA . LEU A 1 290 ? 1.723 26.175 -2.614 1.00 91.00 290 LEU A CA 1
ATOM 2251 C C . LEU A 1 290 ? 1.657 25.743 -1.140 1.00 91.00 290 LEU A C 1
ATOM 2253 O O . LEU A 1 290 ? 0.692 25.092 -0.734 1.00 91.00 290 LEU A O 1
ATOM 2257 N N . HIS A 1 291 ? 2.662 26.101 -0.342 1.00 92.19 291 HIS A N 1
ATOM 2258 C CA . HIS A 1 291 ? 2.656 25.904 1.101 1.00 92.19 291 HIS A CA 1
ATOM 2259 C C . HIS A 1 291 ? 1.544 26.734 1.762 1.00 92.19 291 HIS A C 1
ATOM 2261 O O . HIS A 1 291 ? 0.761 26.172 2.527 1.00 92.19 291 HIS A O 1
ATOM 2267 N N . ASP A 1 292 ? 1.391 28.011 1.405 1.00 91.25 292 ASP A N 1
ATOM 2268 C CA . ASP A 1 292 ? 0.310 28.870 1.918 1.00 91.25 292 ASP A CA 1
ATOM 2269 C C . ASP A 1 292 ? -1.073 28.308 1.566 1.00 91.25 292 ASP A C 1
ATOM 2271 O O . ASP A 1 292 ? -1.919 28.106 2.438 1.00 91.25 292 ASP A O 1
ATOM 2275 N N . LEU A 1 293 ? -1.265 27.908 0.307 1.00 92.44 293 LEU A N 1
ATOM 2276 C CA . LEU A 1 293 ? -2.492 27.256 -0.151 1.00 92.44 293 LEU A CA 1
ATOM 2277 C C . LEU A 1 293 ? -2.761 25.928 0.575 1.00 92.44 293 LEU A C 1
ATOM 2279 O O . LEU A 1 293 ? -3.912 25.555 0.811 1.00 92.44 293 LEU A O 1
ATOM 2283 N N . SER A 1 294 ? -1.710 25.197 0.951 1.00 93.94 294 SER A N 1
ATOM 2284 C CA . SER A 1 294 ? -1.834 23.987 1.768 1.00 93.94 294 SER A CA 1
ATOM 2285 C C . SER A 1 294 ? -2.288 24.331 3.187 1.00 93.94 294 SER A C 1
ATOM 2287 O O . SER A 1 294 ? -3.168 23.659 3.721 1.00 93.94 294 SER A O 1
ATOM 2289 N N . ALA A 1 295 ? -1.762 25.400 3.788 1.00 93.44 295 ALA A N 1
ATOM 2290 C CA . ALA A 1 295 ? -2.203 25.874 5.098 1.00 93.44 295 ALA A CA 1
ATOM 2291 C C . ALA A 1 295 ? -3.679 26.311 5.087 1.00 93.44 295 ALA A C 1
ATOM 2293 O O . ALA A 1 295 ? -4.425 25.954 6.005 1.00 93.44 295 ALA A O 1
ATOM 2294 N N . GLU A 1 296 ? -4.115 27.004 4.031 1.00 93.56 296 GLU A N 1
ATOM 2295 C CA . GLU A 1 296 ? -5.521 27.355 3.791 1.00 93.56 296 GLU A CA 1
ATOM 2296 C C . GLU A 1 296 ? -6.397 26.108 3.615 1.00 93.56 296 GLU A C 1
ATOM 2298 O O . GLU A 1 296 ? -7.451 25.991 4.241 1.00 93.56 296 GLU A O 1
ATOM 2303 N N . THR A 1 297 ? -5.938 25.134 2.823 1.00 95.00 297 THR A N 1
ATOM 2304 C CA . THR A 1 297 ? -6.662 23.875 2.578 1.00 95.00 297 THR A CA 1
ATOM 2305 C C . THR A 1 297 ? -6.859 23.089 3.869 1.00 95.00 297 THR A C 1
ATOM 2307 O O . THR A 1 297 ? -7.960 22.618 4.132 1.00 95.00 297 THR A O 1
ATOM 2310 N N . VAL A 1 298 ? -5.828 22.987 4.716 1.00 94.38 298 VAL A N 1
ATOM 2311 C CA . VAL A 1 298 ? -5.925 22.325 6.028 1.00 94.38 298 VAL A CA 1
ATOM 2312 C C . VAL A 1 298 ? -6.979 22.987 6.923 1.00 94.38 298 VAL A C 1
ATOM 2314 O O . VAL A 1 298 ? -7.718 22.275 7.613 1.00 94.38 298 VAL A O 1
ATOM 2317 N N . ALA A 1 299 ? -7.057 24.322 6.899 1.00 91.50 299 ALA A N 1
ATOM 2318 C CA . ALA A 1 299 ? -8.003 25.110 7.690 1.00 91.50 299 ALA A CA 1
ATOM 2319 C C . ALA A 1 299 ? -9.437 25.109 7.125 1.00 91.50 299 ALA A C 1
ATOM 2321 O O . ALA A 1 299 ? -10.384 25.364 7.864 1.00 91.50 299 ALA A O 1
ATOM 2322 N N . ASN A 1 300 ? -9.613 24.814 5.836 1.00 91.44 300 ASN A N 1
ATOM 2323 C CA . ASN A 1 300 ? -10.917 24.794 5.188 1.00 91.44 300 ASN A CA 1
ATOM 2324 C C . ASN A 1 300 ? -11.681 23.492 5.494 1.00 91.44 300 ASN A C 1
ATOM 2326 O O . ASN A 1 300 ? -11.426 22.451 4.890 1.00 91.44 300 ASN A O 1
ATOM 2330 N N . GLU A 1 301 ? -12.669 23.555 6.389 1.00 86.31 301 GLU A N 1
ATOM 2331 C CA . GLU A 1 301 ? -13.526 22.408 6.740 1.00 86.31 301 GLU A CA 1
ATOM 2332 C C . GLU A 1 301 ? -14.377 21.882 5.569 1.00 86.31 301 GLU A C 1
ATOM 2334 O O . GLU A 1 301 ? -14.829 20.742 5.618 1.00 86.31 301 GLU A O 1
ATOM 2339 N N . GLN A 1 302 ? -14.568 22.674 4.507 1.00 87.75 302 GLN A N 1
ATOM 2340 C CA . GLN A 1 302 ? -15.289 22.261 3.295 1.00 87.75 302 GLN A CA 1
ATOM 2341 C C . GLN A 1 302 ? -14.390 21.547 2.273 1.00 87.75 302 GLN A C 1
ATOM 2343 O O . GLN A 1 302 ? -14.894 20.989 1.297 1.00 87.75 302 GLN A O 1
ATOM 2348 N N . ALA A 1 303 ? -13.065 21.578 2.451 1.00 91.00 303 ALA A N 1
ATOM 2349 C CA . ALA A 1 303 ? -12.147 20.846 1.586 1.00 91.00 303 ALA A CA 1
ATOM 2350 C C . ALA A 1 303 ? -12.259 19.334 1.832 1.00 91.00 303 ALA A C 1
ATOM 2352 O O . ALA A 1 303 ? -12.556 18.887 2.943 1.00 91.00 303 ALA A O 1
ATOM 2353 N N . SER A 1 304 ? -11.983 18.531 0.800 1.00 91.25 304 SER A N 1
ATOM 2354 C CA . SER A 1 304 ? -12.042 17.076 0.940 1.00 91.25 304 SER A CA 1
ATOM 2355 C C . SER A 1 304 ? -11.011 16.580 1.963 1.00 91.25 304 SER A C 1
ATOM 2357 O O . SER A 1 304 ? -9.898 17.104 2.051 1.00 91.25 304 SER A O 1
ATOM 2359 N N . GLU A 1 305 ? -11.350 15.540 2.732 1.00 89.00 305 GLU A N 1
ATOM 2360 C CA . GLU A 1 305 ? -10.429 14.961 3.726 1.00 89.00 305 GLU A CA 1
ATOM 2361 C C . GLU A 1 305 ? -9.103 14.509 3.094 1.00 89.00 305 GLU A C 1
ATOM 2363 O O . GLU A 1 305 ? -8.038 14.665 3.691 1.00 89.00 305 GLU A O 1
ATOM 2368 N N . SER A 1 306 ? -9.166 13.998 1.860 1.00 90.38 306 SER A N 1
ATOM 2369 C CA . SER A 1 306 ? -7.993 13.588 1.084 1.00 90.38 306 SER A CA 1
ATOM 2370 C C . SER A 1 306 ? -7.073 14.771 0.775 1.00 90.38 306 SER A C 1
ATOM 2372 O O . SER A 1 306 ? -5.857 14.668 0.950 1.00 90.38 306 SER A O 1
ATOM 2374 N N . ASP A 1 307 ? -7.634 15.908 0.357 1.00 93.19 307 ASP A N 1
ATOM 2375 C CA . ASP A 1 307 ? -6.851 17.109 0.049 1.00 93.19 307 ASP A CA 1
ATOM 2376 C C . ASP A 1 307 ? -6.225 17.693 1.313 1.00 93.19 307 ASP A C 1
ATOM 2378 O O . ASP A 1 307 ? -5.035 18.011 1.326 1.00 93.19 307 ASP A O 1
ATOM 2382 N N . ARG A 1 308 ? -6.989 17.743 2.412 1.00 95.06 308 ARG A N 1
ATOM 2383 C CA . ARG A 1 308 ? -6.488 18.175 3.726 1.00 95.06 308 ARG A CA 1
ATOM 2384 C C . ARG A 1 308 ? -5.333 17.290 4.200 1.00 95.06 308 ARG A C 1
ATOM 2386 O O . ARG A 1 308 ? -4.319 17.811 4.659 1.00 95.06 308 ARG A O 1
ATOM 2393 N N . ALA A 1 309 ? -5.434 15.970 4.041 1.00 94.00 309 ALA A N 1
ATOM 2394 C CA . ALA A 1 309 ? -4.366 15.040 4.409 1.00 94.00 309 ALA A CA 1
ATOM 2395 C C . ALA A 1 309 ? -3.098 15.212 3.547 1.00 94.00 309 ALA A C 1
ATOM 2397 O O . ALA A 1 309 ? -1.980 15.160 4.069 1.00 94.00 309 ALA A O 1
ATOM 2398 N N . LEU A 1 310 ? -3.239 15.455 2.238 1.00 93.44 310 LEU A N 1
ATOM 2399 C CA . LEU A 1 310 ? -2.105 15.776 1.360 1.00 93.44 310 LEU A CA 1
ATOM 2400 C C . LEU A 1 310 ? -1.451 17.108 1.742 1.00 93.44 310 LEU A C 1
ATOM 2402 O O . LEU A 1 310 ? -0.223 17.193 1.805 1.00 93.44 310 LEU A O 1
ATOM 2406 N N . ALA A 1 311 ? -2.259 18.121 2.049 1.00 95.69 311 ALA A N 1
ATOM 2407 C CA . ALA A 1 311 ? -1.787 19.426 2.487 1.00 95.69 311 ALA A CA 1
ATOM 2408 C C . ALA A 1 311 ? -0.996 19.327 3.805 1.00 95.69 311 ALA A C 1
ATOM 2410 O O . ALA A 1 311 ? 0.113 19.851 3.890 1.00 95.69 311 ALA A O 1
ATOM 2411 N N . VAL A 1 312 ? -1.487 18.559 4.788 1.00 96.50 312 VAL A N 1
ATOM 2412 C CA . VAL A 1 312 ? -0.764 18.248 6.039 1.00 96.50 312 VAL A CA 1
ATOM 2413 C C . VAL A 1 312 ? 0.625 17.675 5.770 1.00 96.50 312 VAL A C 1
ATOM 2415 O O . VAL A 1 312 ? 1.614 18.126 6.354 1.00 96.50 312 VAL A O 1
ATOM 2418 N N . ARG A 1 313 ? 0.722 16.695 4.865 1.00 94.25 313 ARG A N 1
ATOM 2419 C CA . ARG A 1 313 ? 2.007 16.082 4.509 1.00 94.25 313 ARG A CA 1
ATOM 2420 C C . ARG A 1 313 ? 2.965 17.090 3.875 1.00 94.25 313 ARG A C 1
ATOM 2422 O O . ARG A 1 313 ? 4.163 17.006 4.140 1.00 94.25 313 ARG A O 1
ATOM 2429 N N . LEU A 1 314 ? 2.463 18.016 3.054 1.00 93.31 314 LEU A N 1
ATOM 2430 C CA . LEU A 1 314 ? 3.292 19.032 2.400 1.00 93.31 314 LEU A CA 1
ATOM 2431 C C . LEU A 1 314 ? 3.859 20.026 3.416 1.00 93.31 314 LEU A C 1
ATOM 2433 O O . LEU A 1 314 ? 5.069 20.250 3.413 1.00 93.31 314 LEU A O 1
ATOM 2437 N N . LEU A 1 315 ? 3.022 20.535 4.327 1.00 93.56 315 LEU A N 1
ATOM 2438 C CA . LEU A 1 315 ? 3.454 21.433 5.407 1.00 93.56 315 LEU A CA 1
ATOM 2439 C C . LEU A 1 315 ? 4.545 20.785 6.274 1.00 93.56 315 LEU A C 1
ATOM 2441 O O . LEU A 1 315 ? 5.551 21.405 6.603 1.00 93.56 315 LEU A O 1
ATOM 2445 N N . ALA A 1 316 ? 4.389 19.499 6.597 1.00 92.00 316 ALA A N 1
ATOM 2446 C CA . ALA A 1 316 ? 5.366 18.763 7.395 1.00 92.00 316 ALA A CA 1
ATOM 2447 C C . ALA A 1 316 ? 6.677 18.470 6.648 1.00 92.00 316 ALA A C 1
ATOM 2449 O O . ALA A 1 316 ? 7.736 18.371 7.265 1.00 92.00 316 ALA A O 1
ATOM 2450 N N . ALA A 1 317 ? 6.619 18.298 5.325 1.00 88.69 317 ALA A N 1
ATOM 2451 C CA . ALA A 1 317 ? 7.799 18.026 4.510 1.00 88.69 317 ALA A CA 1
ATOM 2452 C C . ALA A 1 317 ? 8.688 19.265 4.319 1.00 88.69 317 ALA A C 1
ATOM 2454 O O . ALA A 1 317 ? 9.903 19.115 4.186 1.00 88.69 317 ALA A O 1
ATOM 2455 N N . ARG A 1 318 ? 8.102 20.470 4.328 1.00 86.19 318 ARG A N 1
ATOM 2456 C CA . ARG A 1 318 ? 8.826 21.744 4.229 1.00 86.19 318 ARG A CA 1
ATOM 2457 C C . ARG A 1 318 ? 8.190 22.803 5.143 1.00 86.19 318 ARG A C 1
ATOM 2459 O O . ARG A 1 318 ? 7.482 23.673 4.645 1.00 86.19 318 ARG A O 1
ATOM 2466 N N . PRO A 1 319 ? 8.432 22.741 6.463 1.00 87.19 319 PRO A N 1
ATOM 2467 C CA . PRO A 1 319 ? 7.888 23.725 7.390 1.00 87.19 319 PRO A CA 1
ATOM 2468 C C . PRO A 1 319 ? 8.574 25.081 7.181 1.00 87.19 319 PRO A C 1
ATOM 2470 O O . PRO A 1 319 ? 9.784 25.186 7.390 1.00 87.19 319 PRO A O 1
ATOM 2473 N N . VAL A 1 320 ? 7.811 26.109 6.794 1.00 85.62 320 VAL A N 1
ATOM 2474 C CA . VAL A 1 320 ? 8.309 27.498 6.719 1.00 85.62 320 VAL A CA 1
ATOM 2475 C C . VAL A 1 320 ? 8.606 28.030 8.124 1.00 85.62 320 VAL A C 1
ATOM 2477 O O . VAL A 1 320 ? 9.723 28.460 8.402 1.00 85.62 320 VAL A O 1
ATOM 2480 N N . ASP A 1 321 ? 7.635 27.909 9.033 1.00 88.94 321 ASP A N 1
ATOM 2481 C CA . ASP A 1 321 ? 7.806 28.110 10.473 1.00 88.94 321 ASP A CA 1
ATOM 2482 C C . ASP A 1 321 ? 7.527 26.786 11.192 1.00 88.94 321 ASP A C 1
ATOM 2484 O O . ASP A 1 321 ? 6.440 26.207 11.089 1.00 88.94 321 ASP A O 1
ATOM 2488 N N . ARG A 1 322 ? 8.531 26.274 11.906 1.00 89.25 322 ARG A N 1
ATOM 2489 C CA . ARG A 1 322 ? 8.436 24.981 12.590 1.00 89.25 322 ARG A CA 1
ATOM 2490 C C . ARG A 1 322 ? 7.470 24.999 13.767 1.00 89.25 322 ARG A C 1
ATOM 2492 O O . ARG A 1 322 ? 6.761 24.011 13.938 1.00 89.25 322 ARG A O 1
ATOM 2499 N N . ASP A 1 323 ? 7.439 26.065 14.559 1.00 89.75 323 ASP A N 1
ATOM 2500 C CA . ASP A 1 323 ? 6.577 26.144 15.740 1.00 89.75 323 ASP A CA 1
ATOM 2501 C C . ASP A 1 323 ? 5.118 26.366 15.334 1.00 89.75 323 ASP A C 1
ATOM 2503 O O . ASP A 1 323 ? 4.223 25.717 15.883 1.00 89.75 323 ASP A O 1
ATOM 2507 N N . GLU A 1 324 ? 4.869 27.202 14.321 1.00 90.81 324 GLU A N 1
ATOM 2508 C CA . GLU A 1 324 ? 3.522 27.380 13.772 1.00 90.81 324 GLU A CA 1
ATOM 2509 C C . GLU A 1 324 ? 3.008 26.081 13.137 1.00 90.81 324 GLU A C 1
ATOM 2511 O O . GLU A 1 324 ? 1.886 25.646 13.416 1.00 90.81 324 GLU A O 1
ATOM 2516 N N . THR A 1 325 ? 3.843 25.412 12.332 1.00 93.12 325 THR A N 1
ATOM 2517 C CA . THR A 1 325 ? 3.489 24.121 11.722 1.00 93.12 325 THR A CA 1
ATOM 2518 C C . THR A 1 325 ? 3.170 23.092 12.802 1.00 93.12 325 THR A C 1
ATOM 2520 O O . THR A 1 325 ? 2.168 22.386 12.709 1.00 93.12 325 THR A O 1
ATOM 2523 N N . LEU A 1 326 ? 3.977 23.032 13.862 1.00 93.56 326 LEU A N 1
ATOM 2524 C CA . LEU A 1 326 ? 3.766 22.118 14.977 1.00 93.56 326 LEU A CA 1
ATOM 2525 C C . LEU A 1 326 ? 2.426 22.378 15.686 1.00 93.56 326 LEU A C 1
ATOM 2527 O O . LEU A 1 326 ? 1.674 21.434 15.933 1.00 93.56 326 LEU A O 1
ATOM 2531 N N . ALA A 1 327 ? 2.102 23.642 15.972 1.00 92.31 327 ALA A N 1
ATOM 2532 C CA . ALA A 1 327 ? 0.833 24.025 16.590 1.00 92.31 327 ALA A CA 1
ATOM 2533 C C . ALA A 1 327 ? -0.370 23.682 15.696 1.00 92.31 327 ALA A C 1
ATOM 2535 O O . ALA A 1 327 ? -1.376 23.155 16.178 1.00 92.31 327 ALA A O 1
ATOM 2536 N N . ARG A 1 328 ? -0.249 23.920 14.384 1.00 93.94 328 ARG A N 1
ATOM 2537 C CA . ARG A 1 328 ? -1.279 23.585 13.395 1.00 93.94 328 ARG A CA 1
ATOM 2538 C C . ARG A 1 328 ? -1.508 22.082 13.298 1.00 93.94 328 ARG A C 1
ATOM 2540 O O . ARG A 1 328 ? -2.649 21.651 13.270 1.00 93.94 328 ARG A O 1
ATOM 2547 N N . LEU A 1 329 ? -0.451 21.274 13.271 1.00 95.00 329 LEU A N 1
ATOM 2548 C CA . LEU A 1 329 ? -0.586 19.817 13.232 1.00 95.00 329 LEU A CA 1
ATOM 2549 C C . LEU A 1 329 ? -1.177 19.262 14.533 1.00 95.00 329 LEU A C 1
ATOM 2551 O O . LEU A 1 329 ? -2.004 18.355 14.485 1.00 95.00 329 LEU A O 1
ATOM 2555 N N . ALA A 1 330 ? -0.806 19.821 15.687 1.00 94.25 330 ALA A N 1
ATOM 2556 C CA . ALA A 1 330 ? -1.366 19.411 16.972 1.00 94.25 330 ALA A CA 1
ATOM 2557 C C . ALA A 1 330 ? -2.878 19.683 17.069 1.00 94.25 330 ALA A C 1
ATOM 2559 O O . ALA A 1 330 ? -3.613 18.844 17.586 1.00 94.25 330 ALA A O 1
ATOM 2560 N N . SER A 1 331 ? -3.375 20.801 16.522 1.00 93.44 331 SER A N 1
ATOM 2561 C CA . SER A 1 331 ? -4.817 21.103 16.540 1.00 93.44 331 SER A CA 1
ATOM 2562 C C . SER A 1 331 ? -5.652 20.117 15.709 1.00 93.44 331 SER A C 1
ATOM 2564 O O . SER A 1 331 ? -6.832 19.896 15.999 1.00 93.44 331 SER A O 1
ATOM 2566 N N . LEU A 1 332 ? -5.037 19.457 14.720 1.00 94.31 332 LEU A N 1
ATOM 2567 C CA . LEU A 1 332 ? -5.695 18.437 13.902 1.00 94.31 332 LEU A CA 1
ATOM 2568 C C . LEU A 1 332 ? -5.979 17.136 14.659 1.00 94.31 332 LEU A C 1
ATOM 2570 O O . LEU A 1 332 ? -6.834 16.373 14.218 1.00 94.31 332 LEU A O 1
ATOM 2574 N N . LEU A 1 333 ? -5.345 16.910 15.815 1.00 93.88 333 LEU A N 1
ATOM 2575 C CA . LEU A 1 333 ? -5.574 15.736 16.672 1.00 93.88 333 LEU A CA 1
ATOM 2576 C C . LEU A 1 333 ? -6.926 15.766 17.404 1.00 93.88 333 LEU A C 1
ATOM 2578 O O . LEU A 1 333 ? -7.295 14.795 18.067 1.00 93.88 333 LEU A O 1
ATOM 2582 N N . SER A 1 334 ? -7.670 16.871 17.295 1.00 91.56 334 SER A N 1
ATOM 2583 C CA . SER A 1 334 ? -9.018 16.992 17.848 1.00 91.56 334 SER A CA 1
ATOM 2584 C C . SER A 1 334 ? -9.947 15.887 17.318 1.00 91.56 334 SER A C 1
ATOM 2586 O O . SER A 1 334 ? -9.964 15.631 16.109 1.00 91.56 334 SER A O 1
ATOM 2588 N N . PRO A 1 335 ? -10.800 15.284 18.171 1.00 89.81 335 PRO A N 1
ATOM 2589 C CA . PRO A 1 335 ? -11.744 14.243 17.760 1.00 89.81 335 PRO A CA 1
ATOM 2590 C C . PRO A 1 335 ? -12.811 14.740 16.766 1.00 89.81 335 PRO A C 1
ATOM 2592 O O . PRO A 1 335 ? -13.458 13.920 16.111 1.00 89.81 335 PRO A O 1
ATOM 2595 N N . ARG A 1 336 ? -12.962 16.065 16.613 1.00 90.62 336 ARG A N 1
ATOM 2596 C CA . ARG A 1 336 ? -13.816 16.705 15.596 1.00 90.62 336 ARG A CA 1
ATOM 2597 C C . ARG A 1 336 ? -13.294 16.508 14.174 1.00 90.62 336 ARG A C 1
ATOM 2599 O O . ARG A 1 336 ? -14.068 16.525 13.224 1.00 90.62 336 ARG A O 1
ATOM 2606 N N . ASN A 1 337 ? -11.987 16.312 14.015 1.00 91.06 337 ASN A N 1
ATOM 2607 C CA . ASN A 1 337 ? -11.401 16.017 12.715 1.00 91.06 337 ASN A CA 1
ATOM 2608 C C . ASN A 1 337 ? -11.569 14.538 12.371 1.00 91.06 337 ASN A C 1
ATOM 2610 O O . ASN A 1 337 ? -11.571 13.675 13.254 1.00 91.06 337 ASN A O 1
ATOM 2614 N N . ALA A 1 338 ? -11.659 14.250 11.075 1.00 88.44 338 ALA A N 1
ATOM 2615 C CA . ALA A 1 338 ? -11.686 12.892 10.553 1.00 88.44 338 ALA A CA 1
ATOM 2616 C C . ALA A 1 338 ? -10.462 12.082 11.005 1.00 88.44 338 ALA A C 1
ATOM 2618 O O . ALA A 1 338 ? -9.362 12.625 11.144 1.00 88.44 338 ALA A O 1
ATOM 2619 N N . SER A 1 339 ? -10.637 10.772 11.193 1.00 87.62 339 SER A N 1
ATOM 2620 C CA . SER A 1 339 ? -9.542 9.876 11.590 1.00 87.62 339 SER A CA 1
ATOM 2621 C C . SER A 1 339 ? -8.381 9.912 10.593 1.00 87.62 339 SER A C 1
ATOM 2623 O O . SER A 1 339 ? -7.235 10.020 11.006 1.00 87.62 339 SER A O 1
ATOM 2625 N N . SER A 1 340 ? -8.676 9.946 9.291 1.00 88.81 340 SER A N 1
ATOM 2626 C CA . SER A 1 340 ? -7.697 10.095 8.203 1.00 88.81 340 SER A CA 1
ATOM 2627 C C . SER A 1 340 ? -6.785 11.319 8.380 1.00 88.81 340 SER A C 1
ATOM 2629 O O . SER A 1 340 ? -5.575 11.243 8.151 1.00 88.81 340 SER A O 1
ATOM 2631 N N . LEU A 1 341 ? -7.353 12.441 8.829 1.00 92.62 341 LEU A N 1
ATOM 2632 C CA . LEU A 1 341 ? -6.627 13.685 9.059 1.00 92.62 341 LEU A CA 1
ATOM 2633 C C . LEU A 1 341 ? -5.811 13.644 10.357 1.00 92.62 341 LEU A C 1
ATOM 2635 O O . LEU A 1 341 ? -4.677 14.124 10.367 1.00 92.62 341 LEU A O 1
ATOM 2639 N N . GLN A 1 342 ? -6.345 13.029 11.419 1.00 93.69 342 GLN A N 1
ATOM 2640 C CA . GLN A 1 342 ? -5.599 12.778 12.659 1.00 93.69 342 GLN A CA 1
ATOM 2641 C C . GLN A 1 342 ? -4.375 11.892 12.387 1.00 93.69 342 GLN A C 1
ATOM 2643 O O . GLN A 1 342 ? -3.268 12.250 12.783 1.00 93.69 342 GLN A O 1
ATOM 2648 N N . SER A 1 343 ? -4.538 10.802 11.631 1.00 93.38 343 SER A N 1
ATOM 2649 C CA . SER A 1 343 ? -3.437 9.918 11.232 1.00 93.38 343 SER A CA 1
ATOM 2650 C C . SER A 1 343 ? -2.379 10.653 10.408 1.00 93.38 343 SER A C 1
ATOM 2652 O O . SER A 1 343 ? -1.178 10.514 10.658 1.00 93.38 343 SER A O 1
ATOM 2654 N N . ALA A 1 344 ? -2.803 11.489 9.452 1.00 94.38 344 ALA A N 1
ATOM 2655 C CA . ALA A 1 344 ? -1.888 12.323 8.675 1.00 94.38 344 ALA A CA 1
ATOM 2656 C C . ALA A 1 344 ? -1.107 13.301 9.570 1.00 94.38 344 ALA A C 1
ATOM 2658 O O . ALA A 1 344 ? 0.098 13.473 9.377 1.00 94.38 344 ALA A O 1
ATOM 2659 N N . ALA A 1 345 ? -1.763 13.899 10.570 1.00 96.00 345 ALA A N 1
ATOM 2660 C CA . ALA A 1 345 ? -1.137 14.805 11.527 1.00 96.00 345 ALA A CA 1
ATOM 2661 C C . ALA A 1 345 ? -0.141 14.090 12.454 1.00 96.00 345 ALA A C 1
ATOM 2663 O O . ALA A 1 345 ? 0.966 14.591 12.644 1.00 96.00 345 ALA A O 1
ATOM 2664 N N . ILE A 1 346 ? -0.471 12.900 12.971 1.00 95.75 346 ILE A N 1
ATOM 2665 C CA . ILE A 1 346 ? 0.445 12.082 13.788 1.00 95.75 346 ILE A CA 1
ATOM 2666 C C . ILE A 1 346 ? 1.694 11.723 12.981 1.00 95.75 346 ILE A C 1
ATOM 2668 O O . ILE A 1 346 ? 2.813 11.933 13.451 1.00 95.75 346 ILE A O 1
ATOM 2672 N N . ALA A 1 347 ? 1.523 11.243 11.746 1.00 93.94 347 ALA A N 1
ATOM 2673 C CA . ALA A 1 347 ? 2.641 10.909 10.866 1.00 93.94 347 ALA A CA 1
ATOM 2674 C C . ALA A 1 347 ? 3.504 12.141 10.533 1.00 93.94 347 ALA A C 1
ATOM 2676 O O . ALA A 1 347 ? 4.734 12.060 10.523 1.00 93.94 347 ALA A O 1
ATOM 2677 N N . ALA A 1 348 ? 2.873 13.294 10.297 1.00 93.75 348 ALA A N 1
ATOM 2678 C CA . ALA A 1 348 ? 3.542 14.568 10.058 1.00 93.75 348 ALA A CA 1
ATOM 2679 C C . ALA A 1 348 ? 4.363 15.042 11.270 1.00 93.75 348 ALA A C 1
ATOM 2681 O O . ALA A 1 348 ? 5.540 15.376 11.122 1.00 93.75 348 ALA A O 1
ATOM 2682 N N . LEU A 1 349 ? 3.778 15.014 12.471 1.00 94.00 349 LEU A N 1
ATOM 2683 C CA . LEU A 1 349 ? 4.454 15.330 13.731 1.00 94.00 349 LEU A CA 1
ATOM 2684 C C . LEU A 1 349 ? 5.640 14.388 13.976 1.00 94.00 349 LEU A C 1
ATOM 2686 O O . LEU A 1 349 ? 6.743 14.837 14.296 1.00 94.00 349 LEU A O 1
ATOM 2690 N N . ALA A 1 350 ? 5.437 13.088 13.746 1.00 91.81 350 ALA A N 1
ATOM 2691 C CA . ALA A 1 350 ? 6.483 12.083 13.870 1.00 91.81 350 ALA A CA 1
ATOM 2692 C C . ALA A 1 350 ? 7.660 12.359 12.918 1.00 91.81 350 ALA A C 1
ATOM 2694 O O . ALA A 1 350 ? 8.820 12.310 13.333 1.00 91.81 350 ALA A O 1
ATOM 2695 N N . LYS A 1 351 ? 7.363 12.708 11.658 1.00 88.19 351 LYS A N 1
ATOM 2696 C CA . LYS A 1 351 ? 8.361 13.025 10.624 1.00 88.19 351 LYS A CA 1
ATOM 2697 C C . LYS A 1 351 ? 9.135 14.313 10.918 1.00 88.19 351 LYS A C 1
ATOM 2699 O O . LYS A 1 351 ? 10.335 14.357 10.659 1.00 88.19 351 LYS A O 1
ATOM 2704 N N . LEU A 1 352 ? 8.480 15.341 11.465 1.00 88.81 352 LEU A N 1
ATOM 2705 C CA . LEU A 1 352 ? 9.141 16.591 11.863 1.00 88.81 352 LEU A CA 1
ATOM 2706 C C . LEU A 1 352 ? 10.183 16.374 12.967 1.00 88.81 352 LEU A C 1
ATOM 2708 O O . LEU A 1 352 ? 11.164 17.116 13.031 1.00 88.81 352 LEU A O 1
ATOM 2712 N N . GLY A 1 353 ? 9.982 15.374 13.833 1.00 87.62 353 GLY A N 1
ATOM 2713 C CA . GLY A 1 353 ? 10.971 14.984 14.838 1.00 87.62 353 GLY A CA 1
ATOM 2714 C C . GLY A 1 353 ? 11.197 16.036 15.933 1.00 87.62 353 GLY A C 1
ATOM 2715 O O . GLY A 1 353 ? 12.253 16.053 16.563 1.00 87.62 353 GLY A O 1
ATOM 2716 N N . HIS A 1 354 ? 10.246 16.951 16.150 1.00 90.19 354 HIS A N 1
ATOM 2717 C CA . HIS A 1 354 ? 10.429 18.063 17.084 1.00 90.19 354 HIS A CA 1
ATOM 2718 C C . HIS A 1 354 ? 10.427 17.581 18.551 1.00 90.19 354 HIS A C 1
ATOM 2720 O O . HIS A 1 354 ? 9.585 16.747 18.894 1.00 90.19 354 HIS A O 1
ATOM 2726 N N . PRO A 1 355 ? 11.270 18.120 19.459 1.00 89.88 355 PRO A N 1
ATOM 2727 C CA . PRO A 1 355 ? 11.321 17.682 20.861 1.00 89.88 355 PRO A CA 1
ATOM 2728 C C . PRO A 1 355 ? 10.005 17.821 21.636 1.00 89.88 355 PRO A C 1
ATOM 2730 O O . PRO A 1 355 ? 9.757 17.048 22.552 1.00 89.88 355 PRO A O 1
ATOM 2733 N N . ARG A 1 356 ? 9.144 18.776 21.255 1.00 91.12 356 ARG A N 1
ATOM 2734 C CA . ARG A 1 356 ? 7.809 18.977 21.859 1.00 91.12 356 ARG A CA 1
ATOM 2735 C C . ARG A 1 356 ? 6.745 17.998 21.345 1.00 91.12 356 ARG A C 1
ATOM 2737 O O . ARG A 1 356 ? 5.640 17.976 21.873 1.00 91.12 356 ARG A O 1
ATOM 2744 N N . THR A 1 357 ? 7.052 17.192 20.325 1.00 93.38 357 THR A N 1
ATOM 2745 C CA . THR A 1 357 ? 6.090 16.257 19.715 1.00 93.38 357 THR A CA 1
ATOM 2746 C C . THR A 1 357 ? 5.458 15.312 20.740 1.00 93.38 357 THR A C 1
ATOM 2748 O O . THR A 1 357 ? 4.232 15.223 20.751 1.00 93.38 357 THR A O 1
ATOM 2751 N N . PRO A 1 358 ? 6.214 14.665 21.653 1.00 93.62 358 PRO A N 1
ATOM 2752 C CA . PRO A 1 358 ? 5.611 13.761 22.628 1.00 93.62 358 PRO A CA 1
ATOM 2753 C C . PRO A 1 358 ? 4.618 14.448 23.560 1.00 93.62 358 PRO A C 1
ATOM 2755 O O . PRO A 1 358 ? 3.573 13.885 23.863 1.00 93.62 358 PRO A O 1
ATOM 2758 N N . GLU A 1 359 ? 4.914 15.675 23.990 1.00 93.19 359 GLU A N 1
ATOM 2759 C CA . GLU A 1 359 ? 4.015 16.448 24.849 1.00 93.19 359 GLU A CA 1
ATOM 2760 C C . GLU A 1 359 ? 2.702 16.767 24.133 1.00 93.19 359 GLU A C 1
ATOM 2762 O O . GLU A 1 359 ? 1.639 16.615 24.727 1.00 93.19 359 GLU A O 1
ATOM 2767 N N . LEU A 1 360 ? 2.771 17.143 22.853 1.00 93.19 360 LEU A N 1
ATOM 2768 C CA . LEU A 1 360 ? 1.599 17.466 22.037 1.00 93.19 360 LEU A CA 1
ATOM 2769 C C . LEU A 1 360 ? 0.735 16.239 21.750 1.00 93.19 360 LEU A C 1
ATOM 2771 O O . LEU A 1 360 ? -0.482 16.313 21.880 1.00 93.19 360 LEU A O 1
ATOM 2775 N N . LEU A 1 361 ? 1.357 15.102 21.425 1.00 94.00 361 LEU A N 1
ATOM 2776 C CA . LEU A 1 361 ? 0.637 13.843 21.220 1.00 94.00 361 LEU A CA 1
ATOM 2777 C C . LEU A 1 361 ? -0.017 13.320 22.518 1.00 94.00 361 LEU A C 1
ATOM 2779 O O . LEU A 1 361 ? -0.955 12.533 22.458 1.00 94.00 361 LEU A O 1
ATOM 2783 N N . LEU A 1 362 ? 0.469 13.734 23.696 1.00 93.56 362 LEU A N 1
ATOM 2784 C CA . LEU A 1 362 ? -0.032 13.288 25.003 1.00 93.56 362 LEU A CA 1
ATOM 2785 C C . LEU A 1 362 ? -0.933 14.314 25.720 1.00 93.56 362 LEU A C 1
ATOM 2787 O O . LEU A 1 362 ? -1.466 13.985 26.784 1.00 93.56 362 LEU A O 1
ATOM 2791 N N . ALA A 1 363 ? -1.087 15.537 25.198 1.00 89.12 363 ALA A N 1
ATOM 2792 C CA . ALA A 1 363 ? -1.751 16.649 25.889 1.00 89.12 363 ALA A CA 1
ATOM 2793 C C . ALA A 1 363 ? -3.234 16.368 26.191 1.00 89.12 363 ALA A C 1
ATOM 2795 O O . ALA A 1 363 ? -3.665 16.546 27.330 1.00 89.12 363 ALA A O 1
ATOM 2796 N N . ASP A 1 364 ? -3.971 15.823 25.217 1.00 86.62 364 ASP A N 1
ATOM 2797 C CA . ASP A 1 364 ? -5.414 15.560 25.308 1.00 86.62 364 ASP A CA 1
ATOM 2798 C C . ASP A 1 364 ? -5.749 14.063 25.228 1.00 86.62 364 ASP A C 1
ATOM 2800 O O . ASP A 1 364 ? -6.753 13.654 24.640 1.00 86.62 364 ASP A O 1
ATOM 2804 N N . TRP A 1 365 ? -4.929 13.224 25.870 1.00 90.88 365 TRP A N 1
ATOM 2805 C CA . TRP A 1 365 ? -5.015 11.759 25.789 1.00 90.88 365 TRP A CA 1
ATOM 2806 C C . TRP A 1 365 ? -6.418 11.173 26.040 1.00 90.88 365 TRP A C 1
ATOM 2808 O O . TRP A 1 365 ? -6.838 10.213 25.385 1.00 90.88 365 TRP A O 1
ATOM 2818 N N . GLN A 1 366 ? -7.180 11.761 26.971 1.00 90.00 366 GLN A N 1
ATOM 2819 C CA . GLN A 1 366 ? -8.545 11.316 27.277 1.00 90.00 366 GLN A CA 1
ATOM 2820 C C . GLN A 1 366 ? -9.533 11.586 26.135 1.00 90.00 366 GLN A C 1
ATOM 2822 O O . GLN A 1 366 ? -10.535 10.883 26.052 1.00 90.00 366 GLN A O 1
ATOM 2827 N N . SER A 1 367 ? -9.259 12.551 25.256 1.00 90.69 367 SER A N 1
ATOM 2828 C CA . SER A 1 367 ? -10.117 12.878 24.112 1.00 90.69 367 SER A CA 1
ATOM 2829 C C . SER A 1 367 ? -9.891 11.988 22.892 1.00 90.69 367 SER A C 1
ATOM 2831 O O . SER A 1 367 ? -10.778 11.861 22.048 1.00 90.69 367 SER A O 1
ATOM 2833 N N . HIS A 1 368 ? -8.724 11.345 22.808 1.00 91.44 368 HIS A N 1
ATOM 2834 C CA . HIS A 1 368 ? -8.388 10.464 21.698 1.00 91.44 368 HIS A CA 1
ATOM 2835 C C . HIS A 1 368 ? -9.160 9.148 21.772 1.00 91.44 368 HIS A C 1
ATOM 2837 O O . HIS A 1 368 ? -9.379 8.588 22.851 1.00 91.44 368 HIS A O 1
ATOM 2843 N N . THR A 1 369 ? -9.542 8.649 20.602 1.00 89.75 369 THR A N 1
ATOM 2844 C CA . THR A 1 369 ? -10.173 7.343 20.438 1.00 89.75 369 THR A CA 1
ATOM 2845 C C . THR A 1 369 ? -9.129 6.217 20.504 1.00 89.75 369 THR A C 1
ATOM 2847 O O . THR A 1 369 ? -7.926 6.492 20.401 1.00 89.75 369 THR A O 1
ATOM 2850 N N . PRO A 1 370 ? -9.542 4.944 20.649 1.00 87.06 370 PRO A N 1
ATOM 2851 C CA . PRO A 1 370 ? -8.630 3.799 20.660 1.00 87.06 370 PRO A CA 1
ATOM 2852 C C . PRO A 1 370 ? -7.708 3.746 19.436 1.00 87.06 370 PRO A C 1
ATOM 2854 O O . PRO A 1 370 ? -6.519 3.436 19.564 1.00 87.06 370 PRO A O 1
ATOM 2857 N N . THR A 1 371 ? -8.238 4.089 18.256 1.00 88.25 371 THR A N 1
ATOM 2858 C CA . THR A 1 371 ? -7.487 4.125 16.993 1.00 88.25 371 THR A CA 1
ATOM 2859 C C . THR A 1 371 ? -6.400 5.202 17.022 1.00 88.25 371 THR A C 1
ATOM 2861 O O . THR A 1 371 ? -5.227 4.909 16.792 1.00 88.25 371 THR A O 1
ATOM 2864 N N . THR A 1 372 ? -6.746 6.432 17.408 1.00 91.25 372 THR A N 1
ATOM 2865 C CA . THR A 1 372 ? -5.780 7.540 17.496 1.00 91.25 372 THR A CA 1
ATOM 2866 C C . THR A 1 372 ? -4.722 7.286 18.577 1.00 91.25 372 THR A C 1
ATOM 2868 O O . THR A 1 372 ? -3.532 7.482 18.338 1.00 91.25 372 THR A O 1
ATOM 2871 N N . ARG A 1 373 ? -5.115 6.777 19.757 1.00 91.12 373 ARG A N 1
ATOM 2872 C CA . ARG A 1 373 ? -4.178 6.395 20.836 1.00 91.12 373 ARG A CA 1
ATOM 2873 C C . ARG A 1 373 ? -3.168 5.351 20.378 1.00 91.12 373 ARG A C 1
ATOM 2875 O O . ARG A 1 373 ? -1.984 5.441 20.698 1.00 91.12 373 ARG A O 1
ATOM 2882 N N . SER A 1 374 ? -3.652 4.366 19.630 1.00 89.50 374 SER A N 1
ATOM 2883 C CA . SER A 1 374 ? -2.856 3.293 19.045 1.00 89.50 374 SER A CA 1
ATOM 2884 C C . SER A 1 374 ? -1.763 3.829 18.112 1.00 89.50 374 SER A C 1
ATOM 2886 O O . SER A 1 374 ? -0.606 3.419 18.227 1.00 89.50 374 SER A O 1
ATOM 2888 N N . GLU A 1 375 ? -2.112 4.771 17.235 1.00 92.25 375 GLU A N 1
ATOM 2889 C CA . GLU A 1 375 ? -1.174 5.420 16.310 1.00 92.25 375 GLU A CA 1
ATOM 2890 C C . GLU A 1 375 ? -0.176 6.332 17.030 1.00 92.25 375 GLU A C 1
ATOM 2892 O O . GLU A 1 375 ? 1.022 6.272 16.752 1.00 92.25 375 GLU A O 1
ATOM 2897 N N . ILE A 1 376 ? -0.643 7.124 18.004 1.00 93.75 376 ILE A N 1
ATOM 2898 C CA . ILE A 1 376 ? 0.225 7.947 18.858 1.00 93.75 376 ILE A CA 1
ATOM 2899 C C . ILE A 1 376 ? 1.263 7.069 19.557 1.00 93.75 376 ILE A C 1
ATOM 2901 O O . ILE A 1 376 ? 2.452 7.382 19.557 1.00 93.75 376 ILE A O 1
ATOM 2905 N N . PHE A 1 377 ? 0.828 5.954 20.142 1.00 91.31 377 PHE A N 1
ATOM 2906 C CA . PHE A 1 377 ? 1.719 5.042 20.841 1.00 91.31 377 PHE A CA 1
ATOM 2907 C C . PHE A 1 377 ? 2.788 4.460 19.913 1.00 91.31 377 PHE A C 1
ATOM 2909 O O . PHE A 1 377 ? 3.960 4.413 20.285 1.00 91.31 377 PHE A O 1
ATOM 2916 N N . ASP A 1 378 ? 2.404 4.043 18.704 1.00 91.12 378 ASP A N 1
ATOM 2917 C CA . ASP A 1 378 ? 3.361 3.521 17.729 1.00 91.12 378 ASP A CA 1
ATOM 2918 C C . ASP A 1 378 ? 4.384 4.597 17.330 1.00 91.12 378 ASP A C 1
ATOM 2920 O O . ASP A 1 378 ? 5.584 4.324 17.361 1.00 91.12 378 ASP A O 1
ATOM 2924 N N . ALA A 1 379 ? 3.942 5.837 17.092 1.00 92.00 379 ALA A N 1
ATOM 2925 C CA . ALA A 1 379 ? 4.833 6.959 16.798 1.00 92.00 379 ALA A CA 1
ATOM 2926 C C . ALA A 1 379 ? 5.826 7.256 17.942 1.00 92.00 379 ALA A C 1
ATOM 2928 O O . ALA A 1 379 ? 7.003 7.516 17.688 1.00 92.00 379 ALA A O 1
ATOM 2929 N N . LEU A 1 380 ? 5.380 7.192 19.204 1.00 91.81 380 LEU A N 1
ATOM 2930 C CA . LEU A 1 380 ? 6.226 7.419 20.386 1.00 91.81 380 LEU A CA 1
ATOM 2931 C C . LEU A 1 380 ? 7.235 6.287 20.637 1.00 91.81 380 LEU A C 1
ATOM 2933 O O . LEU A 1 380 ? 8.316 6.538 21.173 1.00 91.81 380 LEU A O 1
ATOM 2937 N N . LEU A 1 381 ? 6.901 5.047 20.273 1.00 88.44 381 LEU A N 1
ATOM 2938 C CA . LEU A 1 381 ? 7.809 3.905 20.415 1.00 88.44 381 LEU A CA 1
ATOM 2939 C C . LEU A 1 381 ? 8.844 3.801 19.300 1.00 88.44 381 LEU A C 1
ATOM 2941 O O . LEU A 1 381 ? 9.908 3.216 19.507 1.00 88.44 381 LEU A O 1
ATOM 2945 N N . ASP A 1 382 ? 8.549 4.339 18.122 1.00 85.94 382 ASP A N 1
ATOM 2946 C CA . ASP A 1 382 ? 9.470 4.267 16.990 1.00 85.94 382 ASP A CA 1
ATOM 2947 C C . ASP A 1 382 ? 10.704 5.167 17.189 1.00 85.94 382 ASP A C 1
ATOM 2949 O O . ASP A 1 382 ? 11.752 4.930 16.583 1.00 85.94 382 ASP A O 1
ATOM 2953 N N . GLN A 1 383 ? 10.630 6.151 18.094 1.00 82.69 383 GLN A N 1
ATOM 2954 C CA . GLN A 1 383 ? 11.751 7.015 18.462 1.00 82.69 383 GLN A CA 1
ATOM 2955 C C . GLN A 1 383 ? 12.152 6.819 19.926 1.00 82.69 383 GLN A C 1
ATOM 2957 O O . GLN A 1 383 ? 11.421 7.170 20.848 1.00 82.69 383 GLN A O 1
ATOM 2962 N N . ALA A 1 384 ? 13.377 6.338 20.155 1.00 77.06 384 ALA A N 1
ATOM 2963 C CA . ALA A 1 384 ? 13.883 6.050 21.501 1.00 77.06 384 ALA A CA 1
ATOM 2964 C C . ALA A 1 384 ? 13.822 7.258 22.461 1.00 77.06 384 ALA A C 1
ATOM 2966 O O . ALA A 1 384 ? 13.604 7.080 23.656 1.00 77.06 384 ALA A O 1
ATOM 2967 N N . ALA A 1 385 ? 13.980 8.484 21.948 1.00 82.81 385 ALA A N 1
ATOM 2968 C CA . ALA A 1 385 ? 13.888 9.710 22.746 1.00 82.81 385 ALA A CA 1
ATOM 2969 C C . ALA A 1 385 ? 12.459 10.016 23.244 1.00 82.81 385 ALA A C 1
ATOM 2971 O O . ALA A 1 385 ? 12.287 10.802 24.172 1.00 82.81 385 ALA A O 1
ATOM 2972 N N . TRP A 1 386 ? 11.433 9.422 22.630 1.00 89.75 386 TRP A N 1
ATOM 2973 C CA . TRP A 1 386 ? 10.018 9.712 22.892 1.00 89.75 386 TRP A CA 1
ATOM 2974 C C . TRP A 1 386 ? 9.340 8.665 23.777 1.00 89.75 386 TRP A C 1
ATOM 2976 O O . TRP A 1 386 ? 8.287 8.927 24.360 1.00 89.75 386 TRP A O 1
ATOM 2986 N N . THR A 1 387 ? 9.985 7.512 23.956 1.00 89.12 387 THR A N 1
ATOM 2987 C CA . THR A 1 387 ? 9.523 6.454 24.860 1.00 89.12 387 THR A CA 1
ATOM 2988 C C . THR A 1 387 ? 9.556 6.896 26.330 1.00 89.12 387 THR A C 1
ATOM 2990 O O . THR A 1 387 ? 8.676 6.529 27.105 1.00 89.12 387 THR A O 1
ATOM 2993 N N . GLU A 1 388 ? 10.519 7.733 26.722 1.00 89.38 388 GLU A N 1
ATOM 2994 C CA . GLU A 1 388 ? 10.628 8.254 28.094 1.00 89.38 388 GLU A CA 1
ATOM 2995 C C . GLU A 1 388 ? 9.435 9.147 28.506 1.00 89.38 388 GLU A C 1
ATOM 2997 O O . GLU A 1 388 ? 8.820 8.866 29.539 1.00 89.38 388 GLU A O 1
ATOM 3002 N N . PRO A 1 389 ? 9.021 10.159 27.711 1.00 91.81 389 PRO A N 1
ATOM 3003 C CA . PRO A 1 389 ? 7.782 10.905 27.955 1.00 91.81 389 PRO A CA 1
ATOM 3004 C C . PRO A 1 389 ? 6.532 10.029 28.106 1.00 91.81 389 PRO A C 1
ATOM 3006 O O . PRO A 1 389 ? 5.683 10.308 28.954 1.00 91.81 389 PRO A O 1
ATOM 3009 N N . LEU A 1 390 ? 6.423 8.951 27.324 1.00 91.81 390 LEU A N 1
ATOM 3010 C CA . LEU A 1 390 ? 5.308 8.008 27.417 1.00 91.81 390 LEU A CA 1
ATOM 3011 C C . LEU A 1 390 ? 5.313 7.243 28.751 1.00 91.81 390 LEU A C 1
ATOM 3013 O O . LEU A 1 390 ? 4.275 7.141 29.406 1.00 91.81 390 LEU A O 1
ATOM 3017 N N . LEU A 1 391 ? 6.473 6.741 29.188 1.00 91.31 391 LEU A N 1
ATOM 3018 C CA . LEU A 1 391 ? 6.607 6.088 30.496 1.00 91.31 391 LEU A CA 1
ATOM 3019 C C . LEU A 1 391 ? 6.302 7.050 31.649 1.00 91.31 391 LEU A C 1
ATOM 3021 O O . LEU A 1 391 ? 5.627 6.669 32.604 1.00 91.31 391 LEU A O 1
ATOM 3025 N N . ALA A 1 392 ? 6.739 8.306 31.544 1.00 91.81 392 ALA A N 1
ATOM 3026 C CA . ALA A 1 392 ? 6.403 9.339 32.519 1.00 91.81 392 ALA A CA 1
ATOM 3027 C C . ALA A 1 392 ? 4.888 9.618 32.562 1.00 91.81 392 ALA A C 1
ATOM 3029 O O . ALA A 1 392 ? 4.323 9.805 33.639 1.00 91.81 392 ALA A O 1
ATOM 3030 N N . ALA A 1 393 ? 4.205 9.604 31.414 1.00 91.62 393 ALA A N 1
ATOM 3031 C CA . ALA A 1 393 ? 2.754 9.773 31.356 1.00 91.62 393 ALA A CA 1
ATOM 3032 C C . ALA A 1 393 ? 1.987 8.588 31.975 1.00 91.62 393 ALA A C 1
ATOM 3034 O O . ALA A 1 393 ? 0.942 8.806 32.594 1.00 91.62 393 ALA A O 1
ATOM 3035 N N . LEU A 1 394 ? 2.516 7.363 31.859 1.00 89.06 394 LEU A N 1
ATOM 3036 C CA . LEU A 1 394 ? 2.005 6.178 32.559 1.00 89.06 394 LEU A CA 1
ATOM 3037 C C . LEU A 1 394 ? 2.200 6.289 34.080 1.00 89.06 394 LEU A C 1
ATOM 3039 O O . LEU A 1 394 ? 1.275 6.024 34.841 1.00 89.06 394 LEU A O 1
ATOM 3043 N N . GLU A 1 395 ? 3.371 6.740 34.537 1.00 89.50 395 GLU A N 1
ATOM 3044 C CA . GLU A 1 395 ? 3.644 6.978 35.965 1.00 89.50 395 GLU A CA 1
ATOM 3045 C C . GLU A 1 395 ? 2.727 8.027 36.584 1.00 89.50 395 GLU A C 1
ATOM 3047 O O . GLU A 1 395 ? 2.230 7.857 37.695 1.00 89.50 395 GLU A O 1
ATOM 3052 N N . GLN A 1 396 ? 2.475 9.105 35.847 1.00 89.19 396 GLN A N 1
ATOM 3053 C CA . GLN A 1 396 ? 1.590 10.188 36.269 1.00 89.19 396 GLN A CA 1
ATOM 3054 C C . GLN A 1 396 ? 0.103 9.828 36.131 1.00 89.19 396 GLN A C 1
ATOM 3056 O O . GLN A 1 396 ? -0.749 10.674 36.391 1.00 89.19 396 GLN A O 1
ATOM 3061 N N . SER A 1 397 ? -0.226 8.600 35.707 1.00 85.50 397 SER A N 1
ATOM 3062 C CA . SER A 1 397 ? -1.599 8.141 35.450 1.00 85.50 397 SER A CA 1
ATOM 3063 C C . SER A 1 397 ? -2.372 9.013 34.448 1.00 85.50 397 SER A C 1
ATOM 3065 O O . SER A 1 397 ? -3.603 9.032 34.449 1.00 85.50 397 SER A O 1
ATOM 3067 N N . ARG A 1 398 ? -1.661 9.737 33.571 1.00 87.88 398 ARG A N 1
ATOM 3068 C CA . ARG A 1 398 ? -2.259 10.467 32.440 1.00 87.88 398 ARG A CA 1
ATOM 3069 C C . ARG A 1 398 ? -2.664 9.493 31.336 1.00 87.88 398 ARG A C 1
ATOM 3071 O O . ARG A 1 398 ? -3.725 9.647 30.736 1.00 87.88 398 ARG A O 1
ATOM 3078 N N . VAL A 1 399 ? -1.818 8.488 31.117 1.00 88.50 399 VAL A N 1
ATOM 3079 C CA . VAL A 1 399 ? -2.107 7.293 30.322 1.00 88.50 399 VAL A CA 1
ATOM 3080 C C . VAL A 1 399 ? -2.320 6.146 31.299 1.00 88.50 399 VAL A C 1
ATOM 3082 O O . VAL A 1 399 ? -1.506 5.941 32.198 1.00 88.50 399 VAL A O 1
ATOM 3085 N N . LEU A 1 400 ? -3.403 5.394 31.144 1.00 83.38 400 LEU A N 1
ATOM 3086 C CA . LEU A 1 400 ? -3.670 4.226 31.976 1.00 83.38 400 LEU A CA 1
ATOM 3087 C C . LEU A 1 400 ? -3.126 2.961 31.296 1.00 83.38 400 LEU A C 1
ATOM 3089 O O . LEU A 1 400 ? -3.307 2.800 30.088 1.00 83.38 400 LEU A O 1
ATOM 3093 N N . PRO A 1 401 ? -2.542 2.003 32.041 1.00 79.69 401 PRO A N 1
ATOM 3094 C CA . PRO A 1 401 ? -2.131 0.712 31.484 1.00 79.69 401 PRO A CA 1
ATOM 3095 C C . PRO A 1 401 ? -3.249 -0.027 30.731 1.00 79.69 401 PRO A C 1
ATOM 3097 O O . PRO A 1 401 ? -2.976 -0.720 29.748 1.00 79.69 401 PRO A O 1
ATOM 3100 N N . SER A 1 402 ? -4.508 0.133 31.163 1.00 73.69 402 SER A N 1
ATOM 3101 C CA . SER A 1 402 ? -5.722 -0.412 30.529 1.00 73.69 402 SER A CA 1
ATOM 3102 C C . SER A 1 402 ? -5.940 0.075 29.092 1.00 73.69 402 SER A C 1
ATOM 3104 O O . SER A 1 402 ? -6.464 -0.674 28.271 1.00 73.69 402 SER A O 1
ATOM 3106 N N . GLN A 1 403 ? -5.473 1.284 28.776 1.00 79.38 403 GLN A N 1
ATOM 3107 C CA . GLN A 1 403 ? -5.613 1.927 27.463 1.00 79.38 403 GLN A CA 1
ATOM 3108 C C . GLN A 1 403 ? -4.571 1.445 26.442 1.00 79.38 403 GLN A C 1
ATOM 3110 O O . GLN A 1 403 ? -4.581 1.871 25.292 1.00 79.38 403 GLN A O 1
ATOM 3115 N N . LEU A 1 404 ? -3.658 0.561 26.853 1.00 79.25 404 LEU A N 1
ATOM 3116 C CA . LEU A 1 404 ? -2.716 -0.119 25.970 1.00 79.25 404 LEU A CA 1
ATOM 3117 C C . LEU A 1 404 ? -3.233 -1.525 25.671 1.00 79.25 404 LEU A C 1
ATOM 3119 O O . LEU A 1 404 ? -3.463 -2.306 26.596 1.00 79.25 404 LEU A O 1
ATOM 3123 N N . ASP A 1 405 ? -3.370 -1.885 24.397 1.00 73.94 405 ASP A N 1
ATOM 3124 C CA . ASP A 1 405 ? -3.686 -3.264 24.019 1.00 73.94 405 ASP A CA 1
ATOM 3125 C C . ASP A 1 405 ? -2.509 -4.226 24.274 1.00 73.94 405 ASP A C 1
ATOM 3127 O O . ASP A 1 405 ? -1.369 -3.829 24.538 1.00 73.94 405 ASP A O 1
ATOM 3131 N N . ALA A 1 406 ? -2.790 -5.526 24.172 1.00 74.12 406 ALA A N 1
ATOM 3132 C CA . ALA A 1 406 ? -1.822 -6.585 24.442 1.00 74.12 406 ALA A CA 1
ATOM 3133 C C . ALA A 1 406 ? -0.553 -6.495 23.575 1.00 74.12 406 ALA A C 1
ATOM 3135 O O . ALA A 1 406 ? 0.548 -6.698 24.087 1.00 74.12 406 ALA A O 1
ATOM 3136 N N . ARG A 1 407 ? -0.674 -6.146 22.286 1.00 79.94 407 ARG A N 1
ATOM 3137 C CA . ARG A 1 407 ? 0.474 -6.038 21.371 1.00 79.94 407 ARG A CA 1
ATOM 3138 C C . ARG A 1 407 ? 1.386 -4.892 21.799 1.00 79.94 407 ARG A C 1
ATOM 3140 O O . ARG A 1 407 ? 2.605 -5.049 21.827 1.00 79.94 407 ARG A O 1
ATOM 3147 N N . ARG A 1 408 ? 0.808 -3.747 22.152 1.00 85.50 408 ARG A N 1
ATOM 3148 C CA . ARG A 1 408 ? 1.537 -2.544 22.583 1.00 85.50 408 ARG A CA 1
ATOM 3149 C C . ARG A 1 408 ? 2.189 -2.712 23.952 1.00 85.50 408 ARG A C 1
ATOM 3151 O O . ARG A 1 408 ? 3.349 -2.336 24.121 1.00 85.50 408 ARG A O 1
ATOM 3158 N N . ARG A 1 409 ? 1.504 -3.372 24.890 1.00 83.88 409 ARG A N 1
ATOM 3159 C CA . ARG A 1 409 ? 2.103 -3.811 26.162 1.00 83.88 409 ARG A CA 1
ATOM 3160 C C . ARG A 1 409 ? 3.313 -4.709 25.921 1.00 83.88 409 ARG A C 1
ATOM 3162 O O . ARG A 1 409 ? 4.374 -4.450 26.482 1.00 83.88 409 ARG A O 1
ATOM 3169 N N . GLN A 1 410 ? 3.184 -5.698 25.036 1.00 82.62 410 GLN A N 1
ATOM 3170 C CA . GLN A 1 410 ? 4.287 -6.597 24.704 1.00 82.62 410 GLN A CA 1
ATOM 3171 C C . GLN A 1 410 ? 5.470 -5.844 24.075 1.00 82.62 410 GLN A C 1
ATOM 3173 O O . GLN A 1 410 ? 6.607 -6.082 24.464 1.00 82.62 410 GLN A O 1
ATOM 3178 N N . ARG A 1 411 ? 5.231 -4.858 23.192 1.00 88.38 411 ARG A N 1
ATOM 3179 C CA . ARG A 1 411 ? 6.307 -4.007 22.635 1.00 88.38 411 ARG A CA 1
ATOM 3180 C C . ARG A 1 411 ? 7.122 -3.283 23.716 1.00 88.38 411 ARG A C 1
ATOM 3182 O O . ARG A 1 411 ? 8.333 -3.152 23.557 1.00 88.38 411 ARG A O 1
ATOM 3189 N N . LEU A 1 412 ? 6.484 -2.805 24.789 1.00 88.44 412 LEU A N 1
ATOM 3190 C CA . LEU A 1 412 ? 7.181 -2.174 25.919 1.00 88.44 412 LEU A CA 1
ATOM 3191 C C . LEU A 1 412 ? 7.971 -3.192 26.751 1.00 88.44 412 LEU A C 1
ATOM 3193 O O . LEU A 1 412 ? 9.101 -2.915 27.150 1.00 88.44 412 LEU A O 1
ATOM 3197 N N . LEU A 1 413 ? 7.390 -4.370 26.988 1.00 87.69 413 LEU A N 1
ATOM 3198 C CA . LEU A 1 413 ? 8.034 -5.452 27.738 1.00 87.69 413 LEU A CA 1
ATOM 3199 C C . LEU A 1 413 ? 9.214 -6.074 26.980 1.00 87.69 413 LEU A C 1
ATOM 3201 O O . LEU A 1 413 ? 10.179 -6.477 27.616 1.00 87.69 413 LEU A O 1
ATOM 3205 N N . ASP A 1 414 ? 9.185 -6.072 25.646 1.00 89.81 414 ASP A N 1
ATOM 3206 C CA . ASP A 1 414 ? 10.257 -6.574 24.774 1.00 89.81 414 ASP A CA 1
ATOM 3207 C C . ASP A 1 414 ? 11.184 -5.458 24.262 1.00 89.81 414 ASP A C 1
ATOM 3209 O O . ASP A 1 414 ? 12.003 -5.664 23.360 1.00 89.81 414 ASP A O 1
ATOM 3213 N N . HIS A 1 415 ? 11.066 -4.247 24.813 1.00 90.31 415 HIS A N 1
ATOM 3214 C CA . HIS A 1 415 ? 11.815 -3.093 24.332 1.00 90.31 415 HIS A CA 1
ATOM 3215 C C . HIS A 1 415 ? 13.332 -3.333 24.403 1.00 90.31 415 HIS A C 1
ATOM 3217 O O . HIS A 1 415 ? 13.840 -3.938 25.344 1.00 90.31 415 HIS A O 1
ATOM 3223 N N . ARG A 1 416 ? 14.106 -2.827 23.432 1.00 89.31 416 ARG A N 1
ATOM 3224 C CA . ARG A 1 416 ? 15.558 -3.102 23.345 1.00 89.31 416 ARG A CA 1
ATOM 3225 C C . ARG A 1 416 ? 16.339 -2.621 24.576 1.00 89.31 416 ARG A C 1
ATOM 3227 O O . ARG A 1 416 ? 17.290 -3.276 24.997 1.00 89.31 416 ARG A O 1
ATOM 3234 N N . GLN A 1 417 ? 15.924 -1.503 25.168 1.00 89.19 417 GLN A N 1
ATOM 3235 C CA . GLN A 1 417 ? 16.551 -0.928 26.363 1.00 89.19 417 GLN A CA 1
ATOM 3236 C C . GLN A 1 417 ? 15.993 -1.562 27.645 1.00 89.19 417 GLN A C 1
ATOM 3238 O O . GLN A 1 417 ? 14.784 -1.523 27.864 1.00 89.19 417 GLN A O 1
ATOM 3243 N N . SER A 1 418 ? 16.865 -2.095 28.510 1.00 90.44 418 SER A N 1
ATOM 3244 C CA . SER A 1 418 ? 16.460 -2.746 29.768 1.00 90.44 418 SER A CA 1
ATOM 3245 C C . SER A 1 418 ? 15.738 -1.805 30.727 1.00 90.44 418 SER A C 1
ATOM 3247 O O . SER A 1 418 ? 14.713 -2.189 31.271 1.00 90.44 418 SER A O 1
ATOM 3249 N N . ALA A 1 419 ? 16.199 -0.557 30.853 1.00 89.94 419 ALA A N 1
ATOM 3250 C CA . ALA A 1 419 ? 15.571 0.437 31.725 1.00 89.94 419 ALA A CA 1
ATOM 3251 C C . ALA A 1 419 ? 14.086 0.671 31.382 1.00 89.94 419 ALA A C 1
ATOM 3253 O O . ALA A 1 419 ? 13.245 0.736 32.277 1.00 89.94 419 ALA A O 1
ATOM 3254 N N . VAL A 1 420 ? 13.755 0.723 30.085 1.00 90.31 420 VAL A N 1
ATOM 3255 C CA . VAL A 1 420 ? 12.370 0.836 29.600 1.00 90.31 420 VAL A CA 1
ATOM 3256 C C . VAL A 1 420 ? 11.567 -0.416 29.951 1.00 90.31 420 VAL A C 1
ATOM 3258 O O . VAL A 1 420 ? 10.460 -0.284 30.465 1.00 90.31 420 VAL A O 1
ATOM 3261 N N . ARG A 1 421 ? 12.122 -1.619 29.731 1.00 91.81 421 ARG A N 1
ATOM 3262 C CA . ARG A 1 421 ? 11.442 -2.887 30.057 1.00 91.81 421 ARG A CA 1
ATOM 3263 C C . ARG A 1 421 ? 11.125 -3.000 31.541 1.00 91.81 421 ARG A C 1
ATOM 3265 O O . ARG A 1 421 ? 9.994 -3.309 31.893 1.00 91.81 421 ARG A O 1
ATOM 3272 N N . ASP A 1 422 ? 12.100 -2.721 32.402 1.00 90.81 422 ASP A N 1
ATOM 3273 C CA . ASP A 1 422 ? 11.958 -2.869 33.853 1.00 90.81 422 ASP A CA 1
ATOM 3274 C C . ASP A 1 422 ? 10.911 -1.888 34.403 1.00 90.81 422 ASP A C 1
ATOM 3276 O O . ASP A 1 422 ? 10.054 -2.245 35.217 1.00 90.81 422 ASP A O 1
ATOM 3280 N N . ARG A 1 423 ? 10.931 -0.648 33.899 1.00 90.69 423 ARG A N 1
ATOM 3281 C CA . ARG A 1 423 ? 9.961 0.391 34.256 1.00 90.69 423 ARG A CA 1
ATOM 3282 C C . ARG A 1 423 ? 8.566 0.062 33.729 1.00 90.69 423 ARG A C 1
ATOM 3284 O O . ARG A 1 423 ? 7.603 0.140 34.488 1.00 90.69 423 ARG A O 1
ATOM 3291 N N . ALA A 1 424 ? 8.453 -0.388 32.480 1.00 88.31 424 ALA A N 1
ATOM 3292 C CA . ALA A 1 424 ? 7.192 -0.850 31.910 1.00 88.31 424 ALA A CA 1
ATOM 3293 C C . ALA A 1 424 ? 6.625 -2.052 32.677 1.00 88.31 424 ALA A C 1
ATOM 3295 O O . ALA A 1 424 ? 5.452 -2.034 33.030 1.00 88.31 424 ALA A O 1
ATOM 3296 N N . ALA A 1 425 ? 7.441 -3.055 33.009 1.00 87.31 425 ALA A N 1
ATOM 3297 C CA . ALA A 1 425 ? 7.016 -4.218 33.784 1.00 87.31 425 ALA A CA 1
ATOM 3298 C C . ALA A 1 425 ? 6.441 -3.807 35.144 1.00 87.31 425 ALA A C 1
ATOM 3300 O O . ALA A 1 425 ? 5.383 -4.295 35.537 1.00 87.31 425 ALA A O 1
ATOM 3301 N N . LYS A 1 426 ? 7.076 -2.848 35.830 1.00 87.25 426 LYS A N 1
ATOM 3302 C CA . LYS A 1 426 ? 6.554 -2.295 37.084 1.00 87.25 426 LYS A CA 1
ATOM 3303 C C . LYS A 1 426 ? 5.207 -1.598 36.873 1.00 87.25 426 LYS A C 1
ATOM 3305 O O . LYS A 1 426 ? 4.241 -1.922 37.559 1.00 87.25 426 LYS A O 1
ATOM 3310 N N . LEU A 1 427 ? 5.112 -0.684 35.909 1.00 84.31 427 LEU A N 1
ATOM 3311 C CA . LEU A 1 427 ? 3.895 0.102 35.655 1.00 84.31 427 LEU A CA 1
ATOM 3312 C C . LEU A 1 427 ? 2.718 -0.765 35.195 1.00 84.31 427 LEU A C 1
ATOM 3314 O O . LEU A 1 427 ? 1.592 -0.578 35.650 1.00 84.31 427 LEU A O 1
ATOM 3318 N N . LEU A 1 428 ? 2.990 -1.756 34.348 1.00 78.44 428 LEU A N 1
ATOM 3319 C CA . LEU A 1 428 ? 1.998 -2.701 33.842 1.00 78.44 428 LEU A CA 1
ATOM 3320 C C . LEU A 1 428 ? 1.618 -3.771 34.877 1.00 78.44 428 LEU A C 1
ATOM 3322 O O . LEU A 1 428 ? 0.516 -4.295 34.809 1.00 78.44 428 LEU A O 1
ATOM 3326 N N . ALA A 1 429 ? 2.468 -4.078 35.862 1.00 69.56 429 ALA A N 1
ATOM 3327 C CA . ALA A 1 429 ? 2.095 -4.945 36.985 1.00 69.56 429 ALA A CA 1
ATOM 3328 C C . ALA A 1 429 ? 1.200 -4.227 38.015 1.00 69.56 429 ALA A C 1
ATOM 3330 O O . ALA A 1 429 ? 0.444 -4.869 38.745 1.00 69.56 429 ALA A O 1
ATOM 3331 N N . THR A 1 430 ? 1.249 -2.889 38.065 1.00 56.84 430 THR A N 1
ATOM 3332 C CA . THR A 1 430 ? 0.523 -2.082 39.064 1.00 56.84 430 THR A CA 1
ATOM 3333 C C . THR A 1 430 ? -0.965 -1.884 38.723 1.00 56.84 430 THR A C 1
ATOM 3335 O O . THR A 1 430 ? -1.671 -1.176 39.434 1.00 56.84 430 THR A O 1
ATOM 3338 N N . THR A 1 431 ? -1.503 -2.540 37.684 1.00 51.62 431 THR A N 1
ATOM 3339 C CA . THR A 1 431 ? -2.929 -2.430 37.291 1.00 51.62 431 THR A CA 1
ATOM 3340 C C . THR A 1 431 ? -3.902 -3.020 38.324 1.00 51.62 431 THR A C 1
ATOM 3342 O O . THR A 1 431 ? -5.109 -2.872 38.196 1.00 51.62 431 THR A O 1
ATOM 3345 N N . SER A 1 432 ? -3.393 -3.644 39.389 1.00 45.91 432 SER A N 1
ATOM 3346 C CA . SER A 1 432 ? -4.189 -4.192 40.495 1.00 45.91 432 SER A CA 1
ATOM 3347 C C . SER A 1 432 ? -4.412 -3.183 41.631 1.00 45.91 432 SER A C 1
ATOM 3349 O O . SER A 1 432 ? -4.375 -3.565 42.802 1.00 45.91 432 SER A O 1
ATOM 3351 N N . SER A 1 433 ? -4.603 -1.890 41.338 1.00 46.09 433 SER A N 1
ATOM 3352 C CA . SER A 1 433 ? -4.901 -0.890 42.373 1.00 46.09 433 SER A CA 1
ATOM 3353 C C . SER A 1 433 ? -6.301 -1.111 42.963 1.00 46.09 433 SER A C 1
ATOM 3355 O O . SER A 1 433 ? -7.279 -0.542 42.491 1.00 46.09 433 SER A O 1
ATOM 3357 N N . SER A 1 434 ? -6.376 -2.018 43.938 1.00 51.78 434 SER A N 1
ATOM 3358 C CA . SER A 1 434 ? -6.991 -1.939 45.276 1.00 51.78 434 SER A CA 1
ATOM 3359 C C . SER A 1 434 ? -8.273 -1.134 45.554 1.00 51.78 434 SER A C 1
ATOM 3361 O O . SER A 1 434 ? -8.664 -1.077 46.718 1.00 51.78 434 SER A O 1
ATOM 3363 N N . SER A 1 435 ? -8.978 -0.542 44.589 1.00 60.22 435 SER A N 1
ATOM 3364 C CA . SER A 1 435 ? -10.106 0.346 44.907 1.00 60.22 435 SER A CA 1
ATOM 3365 C C . SER A 1 435 ? -11.303 -0.412 45.493 1.00 60.22 435 SER A C 1
ATOM 3367 O O . SER A 1 435 ? -12.026 0.142 46.319 1.00 60.22 435 SER A O 1
ATOM 3369 N N . ARG A 1 436 ? -11.497 -1.687 45.109 1.00 75.56 436 ARG A N 1
ATOM 3370 C CA . ARG A 1 436 ? -12.668 -2.493 45.506 1.00 75.56 436 ARG A CA 1
ATOM 3371 C C . ARG A 1 436 ? -12.351 -3.906 46.006 1.00 75.56 436 ARG A C 1
ATOM 3373 O O . ARG A 1 436 ? -13.263 -4.721 46.131 1.00 75.56 436 ARG A O 1
ATOM 3380 N N . GLN A 1 437 ? -11.094 -4.201 46.360 1.00 82.25 437 GLN A N 1
ATOM 3381 C CA . GLN A 1 437 ? -10.714 -5.530 46.873 1.00 82.25 437 GLN A CA 1
ATOM 3382 C C . GLN A 1 437 ? -11.542 -5.933 48.107 1.00 82.25 437 GLN A C 1
ATOM 3384 O O . GLN A 1 437 ? -11.992 -7.067 48.185 1.00 82.25 437 GLN A O 1
ATOM 3389 N N . THR A 1 438 ? -11.860 -4.986 48.993 1.00 83.44 438 THR A N 1
ATOM 3390 C CA . THR A 1 438 ? -12.728 -5.226 50.157 1.00 83.44 438 THR A CA 1
ATOM 3391 C C . THR A 1 438 ? -14.115 -5.760 49.777 1.00 83.44 438 THR A C 1
ATOM 3393 O O . THR A 1 438 ? -14.653 -6.618 50.471 1.00 83.44 438 THR A O 1
ATOM 3396 N N . VAL A 1 439 ? -14.701 -5.284 48.671 1.00 84.50 439 VAL A N 1
ATOM 3397 C CA . VAL A 1 439 ? -16.015 -5.753 48.191 1.00 84.50 439 VAL A CA 1
ATOM 3398 C C . VAL A 1 439 ? -15.893 -7.149 47.584 1.00 84.50 439 VAL A C 1
ATOM 3400 O O . VAL A 1 439 ? -16.734 -8.007 47.840 1.00 84.50 439 VAL A O 1
ATOM 3403 N N . VAL A 1 440 ? -14.821 -7.399 46.824 1.00 86.94 440 VAL A N 1
ATOM 3404 C CA . VAL A 1 440 ? -14.510 -8.738 46.300 1.00 86.94 440 VAL A CA 1
ATOM 3405 C C . VAL A 1 440 ? -14.389 -9.744 47.448 1.00 86.94 440 VAL A C 1
ATOM 3407 O O . VAL A 1 440 ? -15.001 -10.807 47.388 1.00 86.94 440 VAL A O 1
ATOM 3410 N N . ASP A 1 441 ? -13.662 -9.391 48.509 1.00 87.56 441 ASP A N 1
ATOM 3411 C CA . ASP A 1 441 ? -13.461 -10.252 49.678 1.00 87.56 441 ASP A CA 1
ATOM 3412 C C . ASP A 1 441 ? -14.778 -10.502 50.432 1.00 87.56 441 ASP A C 1
ATOM 3414 O O . ASP A 1 441 ? -15.057 -11.634 50.824 1.00 87.56 441 ASP A O 1
ATOM 3418 N N . GLN A 1 442 ? -15.635 -9.481 50.569 1.00 88.06 442 GLN A N 1
ATOM 3419 C CA . GLN A 1 442 ? -16.954 -9.607 51.202 1.00 88.06 442 GLN A CA 1
ATOM 3420 C C . GLN A 1 442 ? -17.871 -10.601 50.470 1.00 88.06 442 GLN A C 1
ATOM 3422 O O . GLN A 1 442 ? -18.658 -11.302 51.105 1.00 88.06 442 GLN A O 1
ATOM 3427 N N . TYR A 1 443 ? -17.771 -10.673 49.142 1.00 91.38 443 TYR A N 1
ATOM 3428 C CA . TYR A 1 443 ? -18.566 -11.585 48.321 1.00 91.38 443 TYR A CA 1
ATOM 3429 C C . TYR A 1 443 ? -17.846 -12.899 47.993 1.00 91.38 443 TYR A C 1
ATOM 3431 O O . TYR A 1 443 ? -18.436 -13.764 47.347 1.00 91.38 443 TYR A O 1
ATOM 3439 N N . ALA A 1 444 ? -16.613 -13.113 48.460 1.00 89.06 444 ALA A N 1
ATOM 3440 C CA . ALA A 1 444 ? -15.859 -14.338 48.186 1.00 89.06 444 ALA A CA 1
ATOM 3441 C C . ALA A 1 444 ? -16.573 -15.599 48.707 1.00 89.06 444 ALA A C 1
ATOM 3443 O O . ALA A 1 444 ? -16.544 -16.649 48.059 1.00 89.06 444 ALA A O 1
ATOM 3444 N N . ASP A 1 445 ? -17.277 -15.489 49.838 1.00 89.62 445 ASP A N 1
ATOM 3445 C CA . ASP A 1 445 ? -18.057 -16.589 50.413 1.00 89.62 445 ASP A CA 1
ATOM 3446 C C . ASP A 1 445 ? -19.301 -16.957 49.588 1.00 89.62 445 ASP A C 1
ATOM 3448 O O . ASP A 1 445 ? -19.789 -18.082 49.711 1.00 89.62 445 ASP A O 1
ATOM 3452 N N . ALA A 1 446 ? -19.761 -16.088 48.674 1.00 89.19 446 ALA A N 1
ATOM 3453 C CA . ALA A 1 446 ? -20.826 -16.420 47.723 1.00 89.19 446 ALA A CA 1
ATOM 3454 C C . ALA A 1 446 ? -20.474 -17.662 46.892 1.00 89.19 446 ALA A C 1
ATOM 3456 O O . ALA A 1 446 ? -21.331 -18.493 46.605 1.00 89.19 446 ALA A O 1
ATOM 3457 N N . LEU A 1 447 ? -19.192 -17.841 46.561 1.00 87.25 447 LEU A N 1
ATOM 3458 C CA . LEU A 1 447 ? -18.718 -18.964 45.748 1.00 87.25 447 LEU A CA 1
ATOM 3459 C C . LEU A 1 447 ? -18.847 -20.327 46.447 1.00 87.25 447 LEU A C 1
ATOM 3461 O O . LEU A 1 447 ? -18.705 -21.359 45.794 1.00 87.25 447 LEU A O 1
ATOM 3465 N N . LYS A 1 448 ? -19.095 -20.337 47.764 1.00 88.19 448 LYS A N 1
ATOM 3466 C CA . LYS A 1 448 ? -19.287 -21.547 48.578 1.00 88.19 448 LYS A CA 1
ATOM 3467 C C . LYS A 1 448 ? -20.765 -21.916 48.746 1.00 88.19 448 LYS A C 1
ATOM 3469 O O . LYS A 1 448 ? -21.060 -22.987 49.275 1.00 88.19 448 LYS A O 1
ATOM 3474 N N . LEU A 1 449 ? -21.685 -21.039 48.342 1.00 88.94 449 LEU A N 1
ATOM 3475 C CA . LEU A 1 449 ? -23.122 -21.258 48.488 1.00 88.94 449 LEU A CA 1
ATOM 3476 C C . LEU A 1 449 ? -23.643 -22.271 47.453 1.00 88.94 449 LEU A C 1
ATOM 3478 O O . LEU A 1 449 ? -23.117 -22.350 46.339 1.00 88.94 449 LEU A O 1
ATOM 3482 N N . PRO A 1 450 ? -24.698 -23.039 47.783 1.00 85.25 450 PRO A N 1
ATOM 3483 C CA . PRO A 1 450 ? -25.380 -23.875 46.805 1.00 85.25 450 PRO A CA 1
ATOM 3484 C C . PRO A 1 450 ? -26.060 -22.983 45.760 1.00 85.25 450 PRO A C 1
ATOM 3486 O O . PRO A 1 450 ? -26.959 -22.212 46.091 1.00 85.25 450 PRO A O 1
ATOM 3489 N N . ALA A 1 451 ? -25.627 -23.084 44.505 1.00 88.50 451 ALA A N 1
ATOM 3490 C CA . ALA A 1 451 ? -26.083 -22.211 43.428 1.00 88.50 451 ALA A CA 1
ATOM 3491 C C . ALA A 1 451 ? -27.175 -22.855 42.555 1.00 88.50 451 ALA A C 1
ATOM 3493 O O . ALA A 1 451 ? -27.123 -24.047 42.250 1.00 88.50 451 ALA A O 1
ATOM 3494 N N . ASP A 1 452 ? -28.140 -22.050 42.112 1.00 89.19 452 ASP A N 1
ATOM 3495 C CA . ASP A 1 452 ? -29.242 -22.437 41.228 1.00 89.19 452 ASP A CA 1
ATOM 3496 C C . ASP A 1 452 ? -29.213 -21.613 39.934 1.00 89.19 452 ASP A C 1
ATOM 3498 O O . ASP A 1 452 ? -29.491 -20.411 39.918 1.00 89.19 452 ASP A O 1
ATOM 3502 N N . ALA A 1 453 ? -28.920 -22.280 38.818 1.00 86.12 453 ALA A N 1
ATOM 3503 C CA . ALA A 1 453 ? -28.831 -21.641 37.509 1.00 86.12 453 ALA A CA 1
ATOM 3504 C C . ALA A 1 453 ? -30.172 -21.057 37.018 1.00 86.12 453 ALA A C 1
ATOM 3506 O O . ALA A 1 453 ? -30.171 -20.083 36.264 1.00 86.12 453 ALA A O 1
ATOM 3507 N N . ALA A 1 454 ? -31.321 -21.603 37.432 1.00 86.56 454 ALA A N 1
ATOM 3508 C CA . ALA A 1 454 ? -32.624 -21.080 37.026 1.00 86.56 454 ALA A CA 1
ATOM 3509 C C . ALA A 1 454 ? -32.928 -19.742 37.715 1.00 86.56 454 ALA A C 1
ATOM 3511 O O . ALA A 1 454 ? -33.408 -18.811 37.063 1.00 86.56 454 ALA A O 1
ATOM 3512 N N . ARG A 1 455 ? -32.587 -19.609 39.005 1.00 91.88 455 ARG A N 1
ATOM 3513 C CA . ARG A 1 455 ? -32.625 -18.311 39.705 1.00 91.88 455 ARG A CA 1
ATOM 3514 C C . ARG A 1 455 ? -31.583 -17.351 39.141 1.00 91.88 455 ARG A C 1
ATOM 3516 O O . ARG A 1 455 ? -31.904 -16.195 38.869 1.00 91.88 455 ARG A O 1
ATOM 3523 N N . GLY A 1 456 ? -30.388 -17.855 38.839 1.00 91.75 456 GLY A N 1
ATOM 3524 C CA . GLY A 1 456 ? -29.322 -17.095 38.190 1.00 91.75 456 GLY A CA 1
ATOM 3525 C C . GLY A 1 456 ? -29.752 -16.465 36.871 1.00 91.75 456 GLY A C 1
ATOM 3526 O O . GLY A 1 456 ? -29.483 -15.290 36.633 1.00 91.75 456 GLY A O 1
ATOM 3527 N N . LYS A 1 457 ? -30.512 -17.196 36.047 1.00 91.69 457 LYS A N 1
ATOM 3528 C CA . LYS A 1 457 ? -31.103 -16.674 34.807 1.00 91.69 457 LYS A CA 1
ATOM 3529 C C . LYS A 1 457 ? -32.041 -15.492 35.050 1.00 91.69 457 LYS A C 1
ATOM 3531 O O . LYS A 1 457 ? -32.028 -14.534 34.279 1.00 91.69 457 LYS A O 1
ATOM 3536 N N . GLN A 1 458 ? -32.840 -15.529 36.117 1.00 93.56 458 GLN A N 1
ATOM 3537 C CA . GLN A 1 458 ? -33.747 -14.430 36.462 1.00 93.56 458 GLN A CA 1
ATOM 3538 C C . GLN A 1 458 ? -32.983 -13.186 36.923 1.00 93.56 458 GLN A C 1
ATOM 3540 O O . GLN A 1 458 ? -33.330 -12.074 36.524 1.00 93.56 458 GLN A O 1
ATOM 3545 N N . VAL A 1 459 ? -31.939 -13.362 37.736 1.00 93.25 459 VAL A N 1
ATOM 3546 C CA . VAL A 1 459 ? -31.075 -12.256 38.172 1.00 93.25 459 VAL A CA 1
ATOM 3547 C C . VAL A 1 459 ? -30.314 -11.676 36.977 1.00 93.25 459 VAL A C 1
ATOM 3549 O O . VAL A 1 459 ? -30.325 -10.460 36.786 1.00 93.25 459 VAL A O 1
ATOM 3552 N N . PHE A 1 460 ? -29.749 -12.525 36.112 1.00 92.75 460 PHE A N 1
ATOM 3553 C CA . PHE A 1 460 ? -29.092 -12.114 34.870 1.00 92.75 460 PHE A CA 1
ATOM 3554 C C . PHE A 1 460 ? -30.029 -11.274 33.997 1.00 92.75 460 PHE A C 1
ATOM 3556 O O . PHE A 1 460 ? -29.671 -10.171 33.586 1.00 92.75 460 PHE A O 1
ATOM 3563 N N . ALA A 1 461 ? -31.260 -11.748 33.779 1.00 91.50 461 ALA A N 1
ATOM 3564 C CA . ALA A 1 461 ? -32.261 -11.040 32.987 1.00 91.50 461 ALA A CA 1
ATOM 3565 C C . ALA A 1 461 ? -32.639 -9.667 33.568 1.00 91.50 461 ALA A C 1
ATOM 3567 O O . ALA A 1 461 ? -33.052 -8.796 32.809 1.00 91.50 461 ALA A O 1
ATOM 3568 N N . LYS A 1 462 ? -32.486 -9.454 34.881 1.00 90.62 462 LYS A N 1
ATOM 3569 C CA . LYS A 1 462 ? -32.799 -8.179 35.548 1.00 90.62 462 LYS A CA 1
ATOM 3570 C C . LYS A 1 462 ? -31.611 -7.224 35.653 1.00 90.62 462 LYS A C 1
ATOM 3572 O O . LYS A 1 462 ? -31.821 -6.017 35.654 1.00 90.62 462 LYS A O 1
ATOM 3577 N N . ARG A 1 463 ? -30.391 -7.745 35.826 1.00 90.12 463 ARG A N 1
ATOM 3578 C CA . ARG A 1 463 ? -29.213 -6.949 36.228 1.00 90.12 463 ARG A CA 1
ATOM 3579 C C . ARG A 1 463 ? -28.082 -6.942 35.203 1.00 90.12 463 ARG A C 1
ATOM 3581 O O . ARG A 1 463 ? -27.337 -5.974 35.149 1.00 90.12 463 ARG A O 1
ATOM 3588 N N . CYS A 1 464 ? -27.960 -7.988 34.391 1.00 89.75 464 CYS A N 1
ATOM 3589 C CA . CYS A 1 464 ? -26.843 -8.163 33.457 1.00 89.75 464 CYS A CA 1
ATOM 3590 C C . CYS 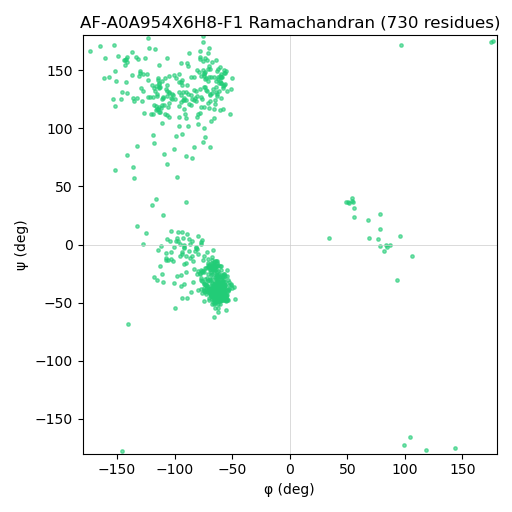A 1 464 ? -27.265 -8.020 31.988 1.00 89.75 464 CYS A C 1
ATOM 3592 O O . CYS A 1 464 ? -26.445 -7.644 31.153 1.00 89.75 464 CYS A O 1
ATOM 3594 N N . SER A 1 465 ? -28.540 -8.277 31.678 1.00 89.56 465 SER A N 1
ATOM 3595 C CA . SER A 1 465 ? -29.099 -8.261 30.318 1.00 89.56 465 SER A CA 1
ATOM 3596 C C . SER A 1 465 ? -29.094 -6.884 29.647 1.00 89.56 465 SER A C 1
ATOM 3598 O O . SER A 1 465 ? -29.159 -6.807 28.422 1.00 89.56 465 SER A O 1
ATOM 3600 N N . ALA A 1 466 ? -28.988 -5.802 30.428 1.00 86.44 466 ALA A N 1
ATOM 3601 C CA . ALA A 1 466 ? -28.836 -4.452 29.894 1.00 86.44 466 ALA A CA 1
ATOM 3602 C C . ALA A 1 466 ? -27.626 -4.377 28.950 1.00 86.44 466 ALA A C 1
ATOM 3604 O O . ALA A 1 466 ? -27.773 -3.897 27.830 1.00 86.44 466 ALA A O 1
ATOM 3605 N N . CYS A 1 467 ? -26.492 -4.962 29.357 1.00 86.44 467 CYS A N 1
ATOM 3606 C CA . CYS A 1 467 ? -25.242 -4.901 28.602 1.00 86.44 467 CYS A CA 1
ATOM 3607 C C . CYS A 1 467 ? -24.819 -6.236 27.975 1.00 86.44 467 CYS A C 1
ATOM 3609 O O . CYS A 1 467 ? -24.160 -6.208 26.942 1.00 86.44 467 CYS A O 1
ATOM 3611 N N . HIS A 1 468 ? -25.123 -7.383 28.589 1.00 89.00 468 HIS A N 1
ATOM 3612 C CA . HIS A 1 468 ? -24.647 -8.691 28.125 1.00 89.00 468 HIS A CA 1
ATOM 3613 C C . HIS A 1 468 ? -25.774 -9.552 27.572 1.00 89.00 468 HIS A C 1
ATOM 3615 O O . HIS A 1 468 ? -26.852 -9.643 28.160 1.00 89.00 468 HIS A O 1
ATOM 3621 N N . GLN A 1 469 ? -25.477 -10.271 26.493 1.00 87.56 469 GLN A N 1
ATOM 3622 C CA . GLN A 1 469 ? -26.390 -11.224 25.892 1.00 87.56 469 GLN A CA 1
ATOM 3623 C C . GLN A 1 469 ? -25.986 -12.646 26.271 1.00 87.56 469 GLN A C 1
ATOM 3625 O O . GLN A 1 469 ? -24.832 -13.041 26.107 1.00 87.56 469 GLN A O 1
ATOM 3630 N N . LEU A 1 470 ? -26.946 -13.432 26.752 1.00 85.94 470 LEU A N 1
ATOM 3631 C CA . LEU A 1 470 ? -26.757 -14.856 27.008 1.00 85.94 470 LEU A CA 1
ATOM 3632 C C . LEU A 1 470 ? -28.053 -15.619 26.726 1.00 85.94 470 LEU A C 1
ATOM 3634 O O . LEU A 1 470 ? -29.124 -15.207 27.168 1.00 85.94 470 LEU A O 1
ATOM 3638 N N . GLU A 1 471 ? -27.965 -16.715 25.967 1.00 81.00 471 GLU A N 1
ATOM 3639 C CA . GLU A 1 471 ? -29.130 -17.500 25.508 1.00 81.00 471 GLU A CA 1
ATOM 3640 C C . GLU A 1 471 ? -30.231 -16.653 24.828 1.00 81.00 471 GLU A C 1
ATOM 3642 O O . GLU A 1 471 ? -31.422 -16.907 24.998 1.00 81.00 471 GLU A O 1
ATOM 3647 N N . GLY A 1 472 ? -29.844 -15.615 24.077 1.00 77.50 472 GLY A N 1
ATOM 3648 C CA . GLY A 1 472 ? -30.781 -14.713 23.392 1.00 77.50 472 GLY A CA 1
ATOM 3649 C C . GLY A 1 472 ? -31.468 -13.679 24.295 1.00 77.50 472 GLY A C 1
ATOM 3650 O O . GLY A 1 472 ? -32.319 -12.935 23.816 1.00 77.50 472 GLY A O 1
ATOM 3651 N N . VAL A 1 473 ? -31.103 -13.601 25.579 1.00 79.81 473 VAL A N 1
ATOM 3652 C CA . VAL A 1 473 ? -31.595 -12.588 26.524 1.00 79.81 473 VAL A CA 1
ATOM 3653 C C . VAL A 1 473 ? -30.532 -11.507 26.712 1.00 79.81 473 VAL A C 1
ATOM 3655 O O . VAL A 1 473 ? -29.414 -11.827 27.105 1.00 79.81 473 VAL A O 1
ATOM 3658 N N . GLY A 1 474 ? -30.898 -10.242 26.484 1.00 84.06 474 GLY A N 1
ATOM 3659 C CA . GLY A 1 474 ? -30.039 -9.065 26.673 1.00 84.06 474 GLY A CA 1
ATOM 3660 C C . GLY A 1 474 ? -29.394 -8.517 25.393 1.00 84.06 474 GLY A C 1
ATOM 3661 O O . GLY A 1 474 ? -29.714 -8.965 24.288 1.00 84.06 474 GLY A O 1
ATOM 3662 N N . HIS A 1 475 ? -28.493 -7.543 25.547 1.00 82.19 475 HIS A N 1
ATOM 3663 C CA . HIS A 1 475 ? -27.828 -6.825 24.446 1.00 82.19 475 HIS A CA 1
ATOM 3664 C C . HIS A 1 475 ? -26.361 -7.225 24.254 1.00 82.19 475 HIS A C 1
ATOM 3666 O O . HIS A 1 475 ? -25.723 -7.759 25.152 1.00 82.19 475 HIS A O 1
ATOM 3672 N N . VAL A 1 476 ? -25.806 -6.949 23.072 1.00 82.56 476 VAL A N 1
ATOM 3673 C CA . VAL A 1 476 ? -24.405 -7.248 22.719 1.00 82.56 476 VAL A CA 1
ATOM 3674 C C . VAL A 1 476 ? -23.548 -5.988 22.892 1.00 82.56 476 VAL A C 1
ATOM 3676 O O . VAL A 1 476 ? -22.973 -5.476 21.932 1.00 82.56 476 VAL A O 1
ATOM 3679 N N . THR A 1 477 ? -23.544 -5.439 24.107 1.00 83.56 477 THR A N 1
ATOM 3680 C CA . THR A 1 477 ? -22.771 -4.237 24.462 1.00 83.56 477 THR A CA 1
ATOM 3681 C C . THR A 1 477 ? -21.477 -4.645 25.173 1.00 83.56 477 THR A C 1
ATOM 3683 O O . THR A 1 477 ? -20.381 -4.324 24.732 1.00 83.56 477 THR A O 1
ATOM 3686 N N . GLY A 1 478 ? -21.583 -5.426 26.246 1.00 82.94 478 GLY A N 1
ATOM 3687 C CA . GLY A 1 478 ? -20.442 -6.004 26.949 1.00 82.94 478 GLY A CA 1
ATOM 3688 C C . GLY A 1 478 ? -19.808 -7.187 26.202 1.00 82.94 478 GLY A C 1
ATOM 3689 O O . GLY A 1 478 ? -20.341 -7.649 25.190 1.00 82.94 478 GLY A O 1
ATOM 3690 N N . PRO A 1 479 ? -18.677 -7.718 26.704 1.00 80.31 479 PRO A N 1
ATOM 3691 C CA . PRO A 1 479 ? -18.028 -8.892 26.128 1.00 80.31 479 PRO A CA 1
ATOM 3692 C C . PRO A 1 479 ? -18.968 -10.098 26.032 1.00 80.31 479 PRO A C 1
ATOM 3694 O O . PRO A 1 479 ? -19.848 -10.296 26.880 1.00 80.31 479 PRO A O 1
ATOM 3697 N N . ASP A 1 480 ? -18.725 -10.927 25.013 1.00 82.31 480 ASP A N 1
ATOM 3698 C CA . ASP A 1 480 ? -19.429 -12.192 24.827 1.00 82.31 480 ASP A CA 1
ATOM 3699 C C . ASP A 1 480 ? -19.088 -13.165 25.964 1.00 82.31 480 ASP A C 1
ATOM 3701 O O . ASP A 1 480 ? -17.987 -13.717 26.049 1.00 82.31 480 ASP A O 1
ATOM 3705 N N . LEU A 1 481 ? -20.071 -13.396 26.836 1.00 84.12 481 LEU A N 1
ATOM 3706 C CA . LEU A 1 481 ? -19.945 -14.282 27.988 1.00 84.12 481 LEU A CA 1
ATOM 3707 C C . LEU A 1 481 ? -19.818 -15.763 27.582 1.00 84.12 481 LEU A C 1
ATOM 3709 O O . LEU A 1 481 ? -19.331 -16.585 28.368 1.00 84.12 481 LEU A O 1
ATOM 3713 N N . LEU A 1 482 ? -20.223 -16.136 26.360 1.00 73.56 482 LEU A N 1
ATOM 3714 C CA . LEU A 1 482 ? -20.041 -17.489 25.831 1.00 73.56 482 LEU A CA 1
ATOM 3715 C C . LEU A 1 482 ? -18.585 -17.763 25.451 1.00 73.56 482 LEU A C 1
ATOM 3717 O O . LEU A 1 482 ? -18.144 -18.900 25.640 1.00 73.56 482 LEU A O 1
ATOM 3721 N N . GLY A 1 483 ? -17.867 -16.747 24.968 1.00 67.12 483 GLY A N 1
ATOM 3722 C CA . GLY A 1 483 ? -16.478 -16.810 24.504 1.00 67.12 483 GLY A CA 1
ATOM 3723 C C . GLY A 1 483 ? -15.412 -16.475 25.553 1.00 67.12 483 GLY A C 1
ATOM 3724 O O . GLY A 1 483 ? -14.238 -16.402 25.205 1.00 67.12 483 GLY A O 1
ATOM 3725 N N . LEU A 1 484 ? -15.783 -16.259 26.822 1.00 69.75 484 LEU A N 1
ATOM 3726 C CA . LEU A 1 484 ? -14.802 -16.006 27.885 1.00 69.75 484 LEU A CA 1
ATOM 3727 C C . LEU A 1 484 ? -13.833 -17.188 28.040 1.00 69.75 484 LEU A C 1
ATOM 3729 O O . LEU A 1 484 ? -14.267 -18.322 28.260 1.00 69.75 484 LEU A O 1
ATOM 3733 N N . THR A 1 485 ? -12.534 -16.889 27.968 1.00 59.97 485 THR A N 1
ATOM 3734 C CA . THR A 1 485 ? -11.425 -17.850 28.079 1.00 59.97 485 THR A CA 1
ATOM 3735 C C . THR A 1 485 ? -11.271 -18.409 29.494 1.00 59.97 485 THR A C 1
ATOM 3737 O O . THR A 1 485 ? -11.034 -19.604 29.654 1.00 59.97 485 THR A O 1
ATOM 3740 N N . ASP A 1 486 ? -11.473 -17.579 30.523 1.00 66.00 486 ASP A N 1
ATOM 3741 C CA . ASP A 1 486 ? -11.589 -18.011 31.919 1.00 66.00 486 ASP A CA 1
ATOM 3742 C C . ASP A 1 486 ? -13.015 -17.776 32.443 1.00 66.00 486 ASP A C 1
ATOM 3744 O O . ASP A 1 486 ? -13.475 -16.642 32.582 1.00 66.00 486 ASP A O 1
ATOM 3748 N N . LYS A 1 487 ? -13.719 -18.872 32.749 1.00 70.88 487 LYS A N 1
ATOM 3749 C CA . LYS A 1 487 ? -15.040 -18.878 33.408 1.00 70.88 487 LYS A CA 1
ATOM 3750 C C . LYS A 1 487 ? -14.961 -19.408 34.840 1.00 70.88 487 LYS A C 1
ATOM 3752 O O . LYS A 1 487 ? -15.921 -19.995 35.354 1.00 70.88 487 LYS A O 1
ATOM 3757 N N . SER A 1 488 ? -13.800 -19.289 35.480 1.00 80.44 488 SER A N 1
ATOM 3758 C CA . SER A 1 488 ? -13.656 -19.610 36.892 1.00 80.44 488 SER A CA 1
ATOM 3759 C C . SER A 1 488 ? -14.582 -18.717 37.717 1.00 80.44 488 SER A C 1
ATOM 3761 O O . SER A 1 488 ? -14.770 -17.531 37.445 1.00 80.44 488 SER A O 1
ATOM 3763 N N . ALA A 1 489 ? -15.195 -19.302 38.745 1.00 81.38 489 ALA A N 1
ATOM 3764 C CA . ALA A 1 489 ? -16.153 -18.583 39.578 1.00 81.38 489 ALA A CA 1
ATOM 3765 C C . ALA A 1 489 ? -15.506 -17.358 40.259 1.00 81.38 489 ALA A C 1
ATOM 3767 O O . ALA A 1 489 ? -16.137 -16.313 40.387 1.00 81.38 489 ALA A O 1
ATOM 3768 N N . GLY A 1 490 ? -14.221 -17.471 40.619 1.00 84.00 490 GLY A N 1
ATOM 3769 C CA . GLY A 1 490 ? -13.426 -16.375 41.174 1.00 84.00 490 GLY A CA 1
ATOM 3770 C C . GLY A 1 490 ? -13.184 -15.237 40.183 1.00 84.00 490 GLY A C 1
ATOM 3771 O O . GLY A 1 490 ? -13.411 -14.082 40.535 1.00 84.00 490 GLY A O 1
ATOM 3772 N N . ALA A 1 491 ? -12.786 -15.534 38.940 1.00 81.12 491 ALA A N 1
ATOM 3773 C CA . ALA A 1 491 ? -12.580 -14.497 37.929 1.00 81.12 491 ALA A CA 1
ATOM 3774 C C . ALA A 1 491 ? -13.879 -13.743 37.607 1.00 81.12 491 ALA A C 1
ATOM 3776 O O . ALA A 1 491 ? -13.874 -12.518 37.507 1.00 81.12 491 ALA A O 1
ATOM 3777 N N . MET A 1 492 ? -15.008 -14.456 37.526 1.00 86.12 492 MET A N 1
ATOM 3778 C CA . MET A 1 492 ? -16.319 -13.840 37.293 1.00 86.12 492 MET A CA 1
ATOM 3779 C C . MET A 1 492 ? -16.761 -12.958 38.461 1.00 86.12 492 MET A C 1
ATOM 3781 O O . MET A 1 492 ? -17.260 -11.860 38.233 1.00 86.12 492 MET A O 1
ATOM 3785 N N . LEU A 1 493 ? -16.532 -13.397 39.704 1.00 89.12 493 LEU A N 1
ATOM 3786 C CA . LEU A 1 493 ? -16.810 -12.581 40.884 1.00 89.12 493 LEU A CA 1
ATOM 3787 C C . LEU A 1 493 ? -16.017 -11.271 40.851 1.00 89.12 493 LEU A C 1
ATOM 3789 O O . LEU A 1 493 ? -16.584 -10.202 41.062 1.00 89.12 493 LEU A O 1
ATOM 3793 N N . VAL A 1 494 ? -14.717 -11.352 40.560 1.00 86.94 494 VAL A N 1
ATOM 3794 C CA . VAL A 1 494 ? -13.850 -10.173 40.452 1.00 86.94 494 VAL A CA 1
ATOM 3795 C C . VAL A 1 494 ? -14.345 -9.241 39.347 1.00 86.94 494 VAL A C 1
ATOM 3797 O O . VAL A 1 494 ? -14.509 -8.053 39.601 1.00 86.94 494 VAL A O 1
ATOM 3800 N N . ALA A 1 495 ? -14.654 -9.769 38.160 1.00 86.00 495 ALA A N 1
ATOM 3801 C CA . ALA A 1 495 ? -15.169 -8.973 37.046 1.00 86.00 495 ALA A CA 1
ATOM 3802 C C . ALA A 1 495 ? -16.515 -8.294 37.368 1.00 86.00 495 ALA A C 1
ATOM 3804 O O . ALA A 1 495 ? -16.763 -7.184 36.905 1.00 86.00 495 ALA A O 1
ATOM 3805 N N . MET A 1 496 ? -17.371 -8.931 38.177 1.00 88.19 496 MET A N 1
ATOM 3806 C CA . MET A 1 496 ? -18.654 -8.361 38.603 1.00 88.19 496 MET A CA 1
ATOM 3807 C C . MET A 1 496 ? -18.514 -7.287 39.689 1.00 88.19 496 MET A C 1
ATOM 3809 O O . MET A 1 496 ? -19.225 -6.286 39.645 1.00 88.19 496 MET A O 1
ATOM 3813 N N . MET A 1 497 ? -17.640 -7.500 40.675 1.00 88.94 497 MET A N 1
ATOM 3814 C CA . MET A 1 497 ? -17.518 -6.627 41.854 1.00 88.94 497 MET A CA 1
ATOM 3815 C C . MET A 1 497 ? -16.513 -5.485 41.663 1.00 88.94 497 MET A C 1
ATOM 3817 O O . MET A 1 497 ? -16.609 -4.455 42.338 1.00 88.94 497 MET A O 1
ATOM 3821 N N . ASP A 1 498 ? -15.561 -5.659 40.747 1.00 84.88 498 ASP A N 1
ATOM 3822 C CA . ASP A 1 498 ? -14.513 -4.701 40.398 1.00 84.88 498 ASP A CA 1
ATOM 3823 C C . ASP A 1 498 ? -14.354 -4.614 38.861 1.00 84.88 498 ASP A C 1
ATOM 3825 O O . ASP A 1 498 ? -13.325 -5.016 38.305 1.00 84.88 498 ASP A O 1
ATOM 3829 N N . PRO A 1 499 ? -15.376 -4.102 38.138 1.00 83.25 499 PRO A N 1
ATOM 3830 C CA . PRO A 1 499 ? -15.390 -4.077 36.670 1.00 83.25 499 PRO A CA 1
ATOM 3831 C C . PRO A 1 499 ? -14.297 -3.190 36.050 1.00 83.25 499 PRO A C 1
ATOM 3833 O O . PRO A 1 499 ? -14.026 -3.286 34.854 1.00 83.25 499 PRO A O 1
ATOM 3836 N N . ASN A 1 500 ? -13.657 -2.332 36.851 1.00 78.94 500 ASN A N 1
ATOM 3837 C CA . ASN A 1 500 ? -12.577 -1.442 36.424 1.00 78.94 500 ASN A CA 1
ATOM 3838 C C . ASN A 1 500 ? -11.178 -2.062 36.564 1.00 78.94 500 ASN A C 1
ATOM 3840 O O . ASN A 1 500 ? -10.222 -1.501 36.030 1.00 78.94 500 ASN A O 1
ATOM 3844 N N . ARG A 1 501 ? -11.042 -3.220 37.230 1.00 75.31 501 ARG A N 1
ATOM 3845 C CA . ARG A 1 501 ? -9.743 -3.860 37.511 1.00 75.31 501 ARG A CA 1
ATOM 3846 C C . ARG A 1 501 ? -8.913 -4.155 36.265 1.00 75.31 501 ARG A C 1
ATOM 3848 O O . ARG A 1 501 ? -7.694 -4.027 36.287 1.00 75.31 501 ARG A O 1
ATOM 3855 N N . ALA A 1 502 ? -9.560 -4.607 35.198 1.00 68.12 502 ALA A N 1
ATOM 3856 C CA . ALA A 1 502 ? -8.889 -5.016 33.969 1.00 68.12 502 ALA A CA 1
ATOM 3857 C C . ALA A 1 502 ? -9.811 -4.805 32.764 1.00 68.12 502 ALA A C 1
ATOM 3859 O O . ALA A 1 502 ? -10.231 -5.754 32.107 1.00 68.12 502 ALA A O 1
ATOM 3860 N N . VAL A 1 503 ? -10.153 -3.545 32.497 1.00 73.25 503 VAL A N 1
ATOM 3861 C CA . VAL A 1 503 ? -10.966 -3.172 31.336 1.00 73.25 503 VAL A CA 1
ATOM 3862 C C . VAL A 1 503 ? -10.077 -2.917 30.116 1.00 73.25 503 VAL A C 1
ATOM 3864 O O . VAL A 1 503 ? -9.086 -2.193 30.193 1.00 73.25 503 VAL A O 1
ATOM 3867 N N . GLU A 1 504 ? -10.407 -3.539 28.985 1.00 72.44 504 GLU A N 1
ATOM 3868 C CA . GLU A 1 504 ? -9.788 -3.214 27.696 1.00 72.44 504 GLU A CA 1
ATOM 3869 C C . GLU A 1 504 ? -10.324 -1.875 27.167 1.00 72.44 504 GLU A C 1
ATOM 3871 O O . GLU A 1 504 ? -11.504 -1.576 27.338 1.00 72.44 504 GLU A O 1
ATOM 3876 N N . ASP A 1 505 ? -9.494 -1.108 26.452 1.00 75.19 505 ASP A N 1
ATOM 3877 C CA . ASP A 1 505 ? -9.836 0.226 25.921 1.00 75.19 505 ASP A CA 1
ATOM 3878 C C . ASP A 1 505 ? -11.167 0.261 25.133 1.00 75.19 505 ASP A C 1
ATOM 3880 O O . ASP A 1 505 ? -11.931 1.219 25.234 1.00 75.19 505 ASP A O 1
ATOM 3884 N N . LYS A 1 506 ? -11.502 -0.832 24.427 1.00 78.56 506 LYS A N 1
ATOM 3885 C CA . LYS A 1 506 ? -12.753 -0.994 23.658 1.00 78.56 506 LYS A CA 1
ATOM 3886 C C . LYS A 1 506 ? -14.035 -1.038 24.507 1.00 78.56 506 LYS A C 1
ATOM 3888 O O . LYS A 1 506 ? -15.119 -0.851 23.969 1.00 78.56 506 LYS A O 1
ATOM 3893 N N . PHE A 1 507 ? -13.924 -1.313 25.806 1.00 84.19 507 PHE A N 1
ATOM 3894 C CA . PHE A 1 507 ? -15.048 -1.364 26.752 1.00 84.19 507 PHE A CA 1
ATOM 3895 C C . PHE A 1 507 ? -15.084 -0.156 27.699 1.00 84.19 507 PHE A C 1
ATOM 3897 O O . PHE A 1 507 ? -15.913 -0.115 28.613 1.00 84.19 507 PHE A O 1
ATOM 3904 N N . LEU A 1 508 ? -14.189 0.819 27.504 1.00 87.12 508 LEU A N 1
ATOM 3905 C CA . LEU A 1 508 ? -14.233 2.069 28.249 1.00 87.12 508 LEU A CA 1
ATOM 3906 C C . LEU A 1 508 ? -15.449 2.899 27.848 1.00 87.12 508 LEU A C 1
ATOM 3908 O O . LEU A 1 508 ? -15.831 2.956 26.678 1.00 87.12 508 LEU A O 1
ATOM 3912 N N . ASP A 1 509 ? -16.017 3.581 28.832 1.00 89.56 509 ASP A N 1
ATOM 3913 C CA . ASP A 1 509 ? -17.079 4.551 28.625 1.00 89.56 509 ASP A CA 1
ATOM 3914 C C . ASP A 1 509 ? -16.504 5.880 28.110 1.00 89.56 509 ASP A C 1
ATOM 3916 O O . ASP A 1 509 ? -15.498 6.404 28.614 1.00 89.56 509 ASP A O 1
ATOM 3920 N N . TYR A 1 510 ? -17.155 6.413 27.083 1.00 92.56 510 TYR A N 1
ATOM 3921 C CA . TYR A 1 510 ? -16.874 7.696 26.466 1.00 92.56 510 TYR A CA 1
ATOM 3922 C C . TYR A 1 510 ? -18.080 8.608 26.621 1.00 92.56 510 TYR A C 1
ATOM 3924 O O . TYR A 1 510 ? -19.213 8.227 26.337 1.00 92.56 510 TYR A O 1
ATOM 3932 N N . VAL A 1 511 ? -17.804 9.847 27.004 1.00 93.94 511 VAL A N 1
ATOM 3933 C CA . VAL A 1 511 ? -18.781 10.923 27.079 1.00 93.94 511 VAL A CA 1
ATOM 3934 C C . VAL A 1 511 ? -18.535 11.870 25.910 1.00 93.94 511 VAL A C 1
ATOM 3936 O O . VAL A 1 511 ? -17.456 12.454 25.796 1.00 93.94 511 VAL A O 1
ATOM 3939 N N . ALA A 1 512 ? -19.532 12.007 25.041 1.00 95.12 512 ALA A N 1
ATOM 3940 C CA . ALA A 1 512 ? -19.566 12.965 23.948 1.00 95.12 512 ALA A CA 1
ATOM 3941 C C . ALA A 1 512 ? -20.508 14.124 24.298 1.00 95.12 512 ALA A C 1
ATOM 3943 O O . ALA A 1 512 ? -21.691 13.899 24.556 1.00 95.12 512 ALA A O 1
ATOM 3944 N N . LEU A 1 513 ? -19.988 15.350 24.293 1.00 95.12 513 LEU A N 1
ATOM 3945 C CA . LEU A 1 513 ? -20.777 16.580 24.310 1.00 95.12 513 LEU A CA 1
ATOM 3946 C C . LEU A 1 513 ? -20.992 17.022 22.864 1.00 95.12 513 LEU A C 1
ATOM 3948 O O . LEU A 1 513 ? -20.024 17.169 22.115 1.00 95.12 513 LEU A O 1
ATOM 3952 N N . LEU A 1 514 ? -22.250 17.203 22.478 1.00 95.06 514 LEU A N 1
ATOM 3953 C CA . LEU A 1 514 ? -22.633 17.653 21.147 1.00 95.06 514 LEU A CA 1
ATOM 3954 C C . LEU A 1 514 ? -22.820 19.170 21.108 1.00 95.06 514 LEU A C 1
ATOM 3956 O O . LEU A 1 514 ? -23.167 19.781 22.114 1.00 95.06 514 LEU A O 1
ATOM 3960 N N . SER A 1 515 ? -22.690 19.763 19.921 1.00 92.00 515 SER A N 1
ATOM 3961 C CA . SER A 1 515 ? -22.866 21.204 19.687 1.00 92.00 515 SER A CA 1
ATOM 3962 C C . SER A 1 515 ? -24.278 21.718 19.996 1.00 92.00 515 SER A C 1
ATOM 3964 O O . SER A 1 515 ? -24.476 22.918 20.160 1.00 92.00 515 SER A O 1
ATOM 3966 N N . ASP A 1 516 ? -25.269 20.826 20.082 1.00 91.69 516 ASP A N 1
ATOM 3967 C CA . ASP A 1 516 ? -26.633 21.147 20.523 1.00 91.69 516 ASP A CA 1
ATOM 3968 C C . ASP A 1 516 ? -26.818 21.071 22.055 1.00 91.69 516 ASP A C 1
ATOM 3970 O O . ASP A 1 516 ? -27.932 21.229 22.559 1.00 91.69 516 ASP A O 1
ATOM 3974 N N . GLY A 1 517 ? -25.734 20.831 22.799 1.00 90.62 517 GLY A N 1
ATOM 3975 C CA . GLY A 1 517 ? -25.703 20.733 24.256 1.00 90.62 517 GLY A CA 1
ATOM 3976 C C . GLY A 1 517 ? -26.085 19.360 24.816 1.00 90.62 517 GLY A C 1
ATOM 3977 O O . GLY A 1 517 ? -26.087 19.189 26.037 1.00 90.62 517 GLY A O 1
ATOM 3978 N N . ARG A 1 518 ? -26.416 18.366 23.977 1.00 93.75 518 ARG A N 1
ATOM 3979 C CA . ARG A 1 518 ? -26.690 17.001 24.453 1.00 93.75 518 ARG A CA 1
ATOM 3980 C C . ARG A 1 518 ? -25.403 16.289 24.855 1.00 93.75 518 ARG A C 1
ATOM 3982 O O . ARG A 1 518 ? -24.391 16.365 24.165 1.00 93.75 518 ARG A O 1
ATOM 3989 N N . THR A 1 519 ? -25.495 15.498 25.920 1.00 94.75 519 THR A N 1
ATOM 3990 C CA . THR A 1 519 ? -24.421 14.606 26.364 1.00 94.75 519 THR A CA 1
ATOM 3991 C C . THR A 1 519 ? -24.816 13.158 26.121 1.00 94.75 519 THR A C 1
ATOM 3993 O O . THR A 1 519 ? -25.868 12.710 26.582 1.00 94.75 519 THR A O 1
ATOM 3996 N N . ILE A 1 520 ? -23.968 12.418 25.413 1.00 93.94 520 ILE A N 1
ATOM 3997 C CA . ILE A 1 520 ? -24.144 10.992 25.130 1.00 93.94 520 ILE A CA 1
ATOM 3998 C C . ILE A 1 520 ? -23.015 10.228 25.818 1.00 93.94 520 ILE A C 1
ATOM 4000 O O . ILE A 1 520 ? -21.850 10.558 25.627 1.00 93.94 520 ILE A O 1
ATOM 4004 N N . SER A 1 521 ? -23.364 9.208 26.604 1.00 92.56 521 SER A N 1
ATOM 4005 C CA . SER A 1 521 ? -22.403 8.299 27.242 1.00 92.56 521 SER A CA 1
ATOM 4006 C C . SER A 1 521 ? -22.534 6.907 26.640 1.00 92.56 521 SER A C 1
ATOM 4008 O O . SER A 1 521 ? -23.652 6.412 26.466 1.00 92.56 521 SER A O 1
ATOM 4010 N N . GLY A 1 522 ? -21.413 6.270 26.334 1.00 91.81 522 GLY A N 1
ATOM 4011 C CA . GLY A 1 522 ? -21.391 4.899 25.848 1.00 91.81 522 GLY A CA 1
ATOM 4012 C C . GLY A 1 522 ? -20.000 4.429 25.449 1.00 91.81 522 GLY A C 1
ATOM 4013 O O . GLY A 1 522 ? -19.045 5.197 25.398 1.00 91.81 522 GLY A O 1
ATOM 4014 N N . MET A 1 523 ? -19.888 3.150 25.114 1.00 91.00 523 MET A N 1
ATOM 4015 C CA . MET A 1 523 ? -18.661 2.594 24.545 1.00 91.00 523 MET A CA 1
ATOM 4016 C C . MET A 1 523 ? -18.542 2.935 23.061 1.00 91.00 523 MET A C 1
ATOM 4018 O O . MET A 1 523 ? -19.542 2.992 22.344 1.00 91.00 523 MET A O 1
ATOM 4022 N N . LEU A 1 524 ? -17.316 3.101 22.576 1.00 90.31 524 LEU A N 1
ATOM 4023 C CA . LEU A 1 524 ? -17.060 3.353 21.163 1.00 90.31 524 LEU A CA 1
ATOM 4024 C C . LEU A 1 524 ? -17.095 2.036 20.373 1.00 90.31 524 LEU A C 1
ATOM 4026 O O . LEU A 1 524 ? -16.207 1.201 20.512 1.00 90.31 524 LEU A O 1
ATOM 4030 N N . ALA A 1 525 ? -18.125 1.843 19.546 1.00 88.50 525 ALA A N 1
ATOM 4031 C CA . ALA A 1 525 ? -18.301 0.624 18.746 1.00 88.50 525 ALA A CA 1
ATOM 4032 C C . ALA A 1 525 ? -17.935 0.786 17.267 1.00 88.50 525 ALA A C 1
ATOM 4034 O O . ALA A 1 525 ? -17.858 -0.209 16.546 1.00 88.50 525 ALA A O 1
ATOM 4035 N N . GLY A 1 526 ? -17.748 2.017 16.796 1.00 88.00 526 GLY A N 1
ATOM 4036 C CA . GLY A 1 526 ? -17.379 2.291 15.414 1.00 88.00 526 GLY A CA 1
ATOM 4037 C C . GLY A 1 526 ? -16.790 3.682 15.255 1.00 88.00 526 GLY A C 1
ATOM 4038 O O . GLY A 1 526 ? -17.232 4.63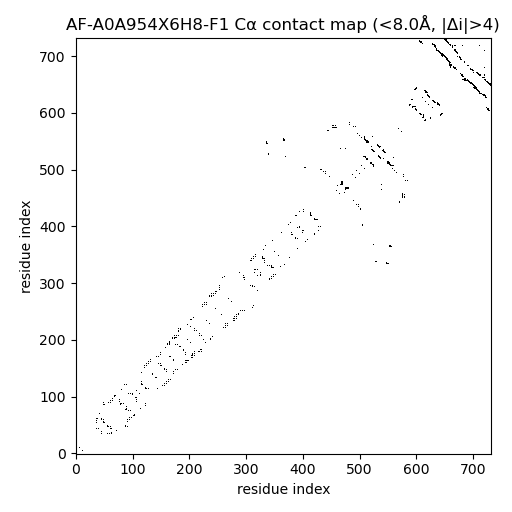3 15.898 1.00 88.00 526 GLY A O 1
ATOM 4039 N N . GLU A 1 527 ? -15.801 3.786 14.377 1.00 88.25 527 GLU A N 1
ATOM 4040 C CA . GLU A 1 527 ? -15.137 5.033 14.021 1.00 88.25 527 GLU A CA 1
ATOM 4041 C C . GLU A 1 527 ? -14.988 5.090 12.503 1.00 88.25 527 GLU A C 1
ATOM 4043 O O . GLU A 1 527 ? -14.403 4.192 11.898 1.00 88.25 527 GLU A O 1
ATOM 4048 N N . THR A 1 528 ? -15.508 6.142 11.881 1.00 86.31 528 THR A N 1
ATOM 4049 C CA . THR A 1 528 ? -15.301 6.423 10.457 1.00 86.31 528 THR A CA 1
ATOM 4050 C C . THR A 1 528 ? -14.680 7.812 10.281 1.00 86.31 528 THR A C 1
ATOM 4052 O O . THR A 1 528 ? -14.452 8.540 11.260 1.00 86.31 528 THR A O 1
ATOM 4055 N N . GLY A 1 529 ? -14.390 8.183 9.028 1.00 80.94 529 GLY A N 1
ATOM 4056 C CA . GLY A 1 529 ? -13.956 9.541 8.688 1.00 80.94 529 GLY A CA 1
ATOM 4057 C C . GLY A 1 529 ? -14.986 10.592 9.112 1.00 80.94 529 GLY A C 1
ATOM 4058 O O . GLY A 1 529 ? -14.618 11.578 9.738 1.00 80.94 529 GLY A O 1
ATOM 4059 N N . ALA A 1 530 ? -16.281 10.316 8.916 1.00 84.81 530 ALA A N 1
ATOM 4060 C CA . ALA A 1 530 ? -17.354 11.288 9.135 1.00 84.81 530 ALA A CA 1
ATOM 4061 C C . ALA A 1 530 ? -18.070 11.171 10.496 1.00 84.81 530 ALA A C 1
ATOM 4063 O O . ALA A 1 530 ? -18.607 12.165 10.990 1.00 84.81 530 ALA A O 1
ATOM 4064 N N . SER A 1 531 ? -18.100 9.984 11.114 1.00 91.75 531 SER A N 1
ATOM 4065 C CA . SER A 1 531 ? -18.911 9.724 12.312 1.00 91.75 531 SER A CA 1
ATOM 4066 C C . SER A 1 531 ? -18.228 8.838 13.358 1.00 91.75 531 SER A C 1
ATOM 4068 O O . SER A 1 531 ? -17.318 8.055 13.070 1.00 91.75 531 SER A O 1
ATOM 4070 N N . LEU A 1 532 ? -18.695 8.964 14.600 1.00 92.94 532 LEU A N 1
ATOM 4071 C CA . LEU A 1 532 ? -18.408 8.070 15.720 1.00 92.94 532 LEU A CA 1
ATOM 4072 C C . LEU A 1 532 ? -19.696 7.353 16.122 1.00 92.94 532 LEU A C 1
ATOM 4074 O O . LEU A 1 532 ? -20.753 7.972 16.195 1.00 92.94 532 LEU A O 1
ATOM 4078 N N . THR A 1 533 ? -19.620 6.058 16.416 1.00 94.19 533 THR A N 1
ATOM 4079 C CA . THR A 1 533 ? -20.757 5.293 16.942 1.00 94.19 533 THR A CA 1
ATOM 4080 C C . THR A 1 533 ? -20.527 4.957 18.407 1.00 94.19 533 THR A C 1
ATOM 4082 O O . THR A 1 533 ? -19.665 4.134 18.724 1.00 94.19 533 THR A O 1
ATOM 4085 N N . LEU A 1 534 ? -21.334 5.548 19.290 1.00 93.75 534 LEU A N 1
ATOM 4086 C CA . LEU A 1 534 ? -21.394 5.179 20.702 1.00 93.75 534 LEU A CA 1
ATOM 4087 C C . LEU A 1 534 ? -22.538 4.196 20.954 1.00 93.75 534 LEU A C 1
ATOM 4089 O O . LEU A 1 534 ? -23.630 4.343 20.407 1.00 93.75 534 LEU A O 1
ATOM 4093 N N . VAL A 1 535 ? -22.298 3.197 21.798 1.00 92.19 535 VAL A N 1
ATOM 4094 C CA . VAL A 1 535 ? -23.317 2.255 22.272 1.00 92.19 535 VAL A CA 1
ATOM 4095 C C . VAL A 1 535 ? -23.505 2.480 23.759 1.00 92.19 535 VAL A C 1
ATOM 4097 O O . VAL A 1 535 ? -22.587 2.267 24.550 1.00 92.19 535 VAL A O 1
ATOM 4100 N N . ALA A 1 536 ? -24.687 2.952 24.136 1.00 90.12 536 ALA A N 1
ATOM 4101 C CA . ALA A 1 536 ? -25.031 3.160 25.531 1.00 90.12 536 ALA A CA 1
ATOM 4102 C C . ALA A 1 536 ? -25.227 1.820 26.260 1.00 90.12 536 ALA A C 1
ATOM 4104 O O . ALA A 1 536 ? -25.383 0.760 25.646 1.00 90.12 536 ALA A O 1
ATOM 4105 N N . ALA A 1 537 ? -25.242 1.867 27.593 1.00 83.62 537 ALA A N 1
ATOM 4106 C CA . ALA A 1 537 ? -25.403 0.684 28.441 1.00 83.62 537 ALA A CA 1
ATOM 4107 C C . ALA A 1 537 ? -26.726 -0.074 28.205 1.00 83.62 537 ALA A C 1
ATOM 4109 O O . ALA A 1 537 ? -26.811 -1.257 28.506 1.00 83.62 537 ALA A O 1
ATOM 4110 N N . ASP A 1 538 ? -27.749 0.579 27.649 1.00 80.19 538 ASP A N 1
ATOM 4111 C CA . ASP A 1 538 ? -29.030 -0.031 27.270 1.00 80.19 538 ASP A CA 1
ATOM 4112 C C . ASP A 1 538 ? -29.015 -0.681 25.871 1.00 80.19 538 ASP A C 1
ATOM 4114 O O . ASP A 1 538 ? -30.044 -1.164 25.405 1.00 80.19 538 ASP A O 1
ATOM 4118 N N . GLY A 1 539 ? -27.866 -0.681 25.185 1.00 82.06 539 GLY A N 1
ATOM 4119 C CA . GLY A 1 539 ? -27.702 -1.204 23.829 1.00 82.06 539 GLY A CA 1
ATOM 4120 C C . GLY A 1 539 ? -28.072 -0.219 22.718 1.00 82.06 539 GLY A C 1
ATOM 4121 O O . GLY A 1 539 ? -27.901 -0.542 21.537 1.00 82.06 539 GLY A O 1
ATOM 4122 N N . LYS A 1 540 ? -28.544 0.991 23.048 1.00 88.69 540 LYS A N 1
ATOM 4123 C CA . LYS A 1 540 ? -28.885 2.003 22.048 1.00 88.69 540 LYS A CA 1
ATOM 4124 C C . LYS A 1 540 ? -27.627 2.527 21.360 1.00 88.69 540 LYS A C 1
ATOM 4126 O O . LYS A 1 540 ? -26.669 2.946 22.006 1.00 88.69 540 LYS A O 1
ATOM 4131 N N . ARG A 1 541 ? -27.659 2.535 20.026 1.00 93.00 541 ARG A N 1
ATOM 4132 C CA . ARG A 1 541 ? -26.585 3.068 19.183 1.00 93.00 541 ARG A CA 1
ATOM 4133 C C . ARG A 1 541 ? -26.851 4.529 18.844 1.00 93.00 541 ARG A C 1
ATOM 4135 O O . ARG A 1 541 ? -27.947 4.873 18.404 1.00 93.00 541 ARG A O 1
ATOM 4142 N N . PHE A 1 542 ? -25.837 5.360 19.022 1.00 93.94 542 PHE A N 1
ATOM 4143 C CA . PHE A 1 542 ? -25.823 6.762 18.642 1.00 93.94 542 PHE A CA 1
ATOM 4144 C C . PHE A 1 542 ? -24.718 6.968 17.619 1.00 93.94 542 PHE A C 1
ATOM 4146 O O . PHE A 1 542 ? -23.540 6.847 17.948 1.00 93.94 542 PHE A O 1
ATOM 4153 N N . GLU A 1 543 ? -25.105 7.265 16.385 1.00 95.50 543 GLU A N 1
ATOM 4154 C CA . GLU A 1 543 ? -24.173 7.739 15.371 1.00 95.50 543 GLU A CA 1
ATOM 4155 C C . GLU A 1 543 ? -24.071 9.262 15.476 1.00 95.50 543 GLU A C 1
ATOM 4157 O O . GLU A 1 543 ? -25.074 9.971 15.410 1.00 95.50 543 GLU A O 1
ATOM 4162 N N . ILE A 1 544 ? -22.858 9.748 15.713 1.00 94.25 544 ILE A N 1
ATOM 4163 C CA . ILE A 1 544 ? -22.539 11.145 15.987 1.00 94.25 544 ILE A CA 1
ATOM 4164 C C . ILE A 1 544 ? -21.647 11.632 14.852 1.00 94.25 544 ILE A C 1
ATOM 4166 O O . ILE A 1 544 ? -20.532 11.131 14.690 1.00 94.25 544 ILE A O 1
ATOM 4170 N N . ALA A 1 545 ? -22.118 12.602 14.069 1.00 92.75 545 ALA A N 1
ATOM 4171 C CA . ALA A 1 545 ? -21.270 13.272 13.092 1.00 92.75 545 ALA A CA 1
ATOM 4172 C C . ALA A 1 545 ? -20.151 14.021 13.825 1.00 92.75 545 ALA A C 1
ATOM 4174 O O . ALA A 1 545 ? -20.395 14.697 14.825 1.00 92.75 545 ALA A O 1
ATOM 4175 N N . ARG A 1 546 ? -18.910 13.921 13.340 1.00 90.56 546 ARG A N 1
ATOM 4176 C CA . ARG A 1 546 ? -17.773 14.592 13.992 1.00 90.56 546 ARG A CA 1
ATOM 4177 C C . ARG A 1 546 ? -17.896 16.121 13.980 1.00 90.56 546 ARG A C 1
ATOM 4179 O O . ARG A 1 546 ? -17.374 16.769 14.882 1.00 90.56 546 ARG A O 1
ATOM 4186 N N . SER A 1 547 ? -18.622 16.683 13.007 1.00 88.94 547 SER A N 1
ATOM 4187 C CA . SER A 1 547 ? -18.966 18.111 12.945 1.00 88.94 547 SER A CA 1
ATOM 4188 C C . SER A 1 547 ? -19.769 18.576 14.159 1.00 88.94 547 SER A C 1
ATOM 4190 O O . SER A 1 547 ? -19.540 19.681 14.649 1.00 88.94 547 SER A O 1
ATOM 4192 N N . ASP A 1 548 ? -20.655 17.706 14.651 1.00 92.69 548 ASP A N 1
ATOM 4193 C CA . ASP A 1 548 ? -21.591 17.972 15.746 1.00 92.69 548 ASP A CA 1
ATOM 4194 C C . ASP A 1 548 ? -20.967 17.673 17.112 1.00 92.69 548 ASP A C 1
ATOM 4196 O O . ASP A 1 548 ? -21.587 17.902 18.148 1.00 92.69 548 ASP A O 1
ATOM 4200 N N . LEU A 1 549 ? -19.750 17.127 17.136 1.00 92.44 549 LEU A N 1
ATOM 4201 C CA . LEU A 1 549 ? -19.013 16.834 18.352 1.00 92.44 549 LEU A CA 1
ATOM 4202 C C . LEU A 1 549 ? -18.336 18.114 18.852 1.00 92.44 549 LEU A C 1
ATOM 4204 O O . LEU A 1 549 ? -17.545 18.722 18.139 1.00 92.44 549 LEU A O 1
ATOM 4208 N N . GLU A 1 550 ? -18.602 18.511 20.091 1.00 91.00 550 GLU A N 1
ATOM 4209 C CA . GLU A 1 550 ? -17.883 19.595 20.768 1.00 91.00 550 GLU A CA 1
ATOM 4210 C C . GLU A 1 550 ? -16.721 19.034 21.592 1.00 91.00 550 GLU A C 1
ATOM 4212 O O . GLU A 1 550 ? -15.589 19.510 21.502 1.00 91.00 550 GLU A O 1
ATOM 4217 N N . GLN A 1 551 ? -16.986 17.965 22.346 1.00 91.69 551 GLN A N 1
ATOM 4218 C CA . GLN A 1 551 ? -15.995 17.288 23.173 1.00 91.69 551 GLN A CA 1
ATOM 4219 C C . GLN A 1 551 ? -16.224 15.779 23.143 1.00 91.69 551 GLN A C 1
ATOM 4221 O O . GLN A 1 551 ? -17.355 15.315 23.239 1.00 91.69 551 GLN A O 1
ATOM 4226 N N . LEU A 1 552 ? -15.141 15.009 23.085 1.00 93.81 552 LEU A N 1
ATOM 4227 C CA . LEU A 1 552 ? -15.141 13.583 23.401 1.00 93.81 552 LEU A CA 1
ATOM 4228 C C . LEU A 1 552 ? -14.186 13.359 24.562 1.00 93.81 552 LEU A C 1
ATOM 4230 O O . LEU A 1 552 ? -13.098 13.935 24.586 1.00 93.81 552 LEU A O 1
ATOM 4234 N N . ARG A 1 553 ? -14.581 12.533 25.526 1.00 92.56 553 ARG A N 1
ATOM 4235 C CA . ARG A 1 553 ? -13.737 12.205 26.670 1.00 92.56 553 ARG A CA 1
ATOM 4236 C C . ARG A 1 553 ? -13.966 10.775 27.130 1.00 92.56 553 ARG A C 1
ATOM 4238 O O . ARG A 1 553 ? -15.080 10.405 27.478 1.00 92.56 553 ARG A O 1
ATOM 4245 N N . SER A 1 554 ? -12.897 9.995 27.210 1.00 90.25 554 SER A N 1
ATOM 4246 C CA . SER A 1 554 ? -12.892 8.719 27.919 1.00 90.25 554 SER A CA 1
ATOM 4247 C C . SER A 1 554 ? -12.915 8.961 29.423 1.00 90.25 554 SER A C 1
ATOM 4249 O O . SER A 1 554 ? -12.123 9.746 29.951 1.00 90.25 554 SER A O 1
ATOM 4251 N N . THR A 1 555 ? -13.788 8.249 30.128 1.00 85.62 555 THR A N 1
ATOM 4252 C CA . THR A 1 555 ? -13.851 8.289 31.595 1.00 85.62 555 THR A CA 1
ATOM 4253 C C . THR A 1 555 ? -12.708 7.508 32.250 1.00 85.62 555 THR A C 1
ATOM 4255 O O . THR A 1 555 ? -12.491 7.639 33.455 1.00 85.62 555 THR A O 1
ATOM 4258 N N . GLY A 1 556 ? -11.990 6.680 31.477 1.00 79.81 556 GLY A N 1
ATOM 4259 C CA . GLY A 1 556 ? -11.018 5.712 31.989 1.00 79.81 556 GLY A CA 1
ATOM 4260 C C . GLY A 1 556 ? -11.652 4.557 32.773 1.00 79.81 556 GLY A C 1
ATOM 4261 O O . GLY A 1 556 ? -10.923 3.739 33.331 1.00 79.81 556 GLY A O 1
ATOM 4262 N N . LYS A 1 557 ? -12.989 4.482 32.813 1.00 83.38 557 LYS A N 1
ATOM 4263 C CA . LYS A 1 557 ? -13.767 3.451 33.503 1.00 83.38 557 LYS A CA 1
ATOM 4264 C C . LYS A 1 557 ? -14.525 2.582 32.505 1.00 83.38 557 LYS A C 1
ATOM 4266 O O . LYS A 1 557 ? -14.842 3.016 31.400 1.00 83.38 557 LYS A O 1
ATOM 4271 N N . SER A 1 558 ? -14.818 1.358 32.916 1.00 84.19 558 SER A N 1
ATOM 4272 C CA . SER A 1 558 ? -15.697 0.429 32.219 1.00 84.19 558 SER A CA 1
ATOM 4273 C C . SER A 1 558 ? -17.107 0.995 32.089 1.00 84.19 558 SER A C 1
ATOM 4275 O O . SER A 1 558 ? -17.611 1.639 33.010 1.00 84.19 558 SER A O 1
ATOM 4277 N N . LEU A 1 559 ? -17.763 0.697 30.965 1.00 86.12 559 LEU A N 1
ATOM 4278 C CA . LEU A 1 559 ? -19.200 0.931 30.798 1.00 86.12 559 LEU A CA 1
ATOM 4279 C C . LEU A 1 559 ? -20.040 0.073 31.764 1.00 86.12 559 LEU A C 1
ATOM 4281 O O . LEU A 1 559 ? -21.191 0.400 32.054 1.00 86.12 559 LEU A O 1
ATOM 4285 N N . MET A 1 560 ? -19.479 -1.027 32.280 1.00 87.06 560 MET A N 1
ATOM 4286 C CA . MET A 1 560 ? -20.123 -1.816 33.325 1.00 87.06 560 MET A CA 1
ATOM 4287 C C . MET A 1 560 ? -20.146 -1.022 34.647 1.00 87.06 560 MET A C 1
ATOM 4289 O O . MET A 1 560 ? -19.086 -0.618 35.131 1.00 87.06 560 MET A O 1
ATOM 4293 N N . PRO A 1 561 ? -21.328 -0.805 35.255 1.00 82.25 561 PRO A N 1
ATOM 4294 C CA . PRO A 1 561 ? -21.454 0.034 36.439 1.00 82.25 561 PRO A CA 1
ATOM 4295 C C . PRO A 1 561 ? -20.827 -0.619 37.676 1.00 82.25 561 PRO A C 1
ATOM 4297 O O . PRO A 1 561 ? -20.942 -1.824 37.895 1.00 82.25 561 PRO A O 1
ATOM 4300 N N . GLU A 1 562 ? -20.227 0.202 38.535 1.00 83.06 562 GLU A N 1
ATOM 4301 C CA . GLU A 1 562 ? -19.903 -0.194 39.907 1.00 83.06 562 GLU A CA 1
ATOM 4302 C C . GLU A 1 562 ? -21.153 -0.136 40.800 1.00 83.06 562 GLU A C 1
ATOM 4304 O O . GLU A 1 562 ? -22.107 0.588 40.508 1.00 83.06 562 GLU A O 1
ATOM 4309 N N . GLY A 1 563 ? -21.136 -0.839 41.936 1.00 81.25 563 GLY A N 1
ATOM 4310 C CA . GLY A 1 563 ? -22.217 -0.761 42.924 1.00 81.25 563 GLY A CA 1
ATOM 4311 C C . GLY A 1 563 ? -23.276 -1.857 42.811 1.00 81.25 563 GLY A C 1
ATOM 4312 O O . GLY A 1 563 ? -24.275 -1.794 43.528 1.00 81.25 563 GLY A O 1
ATOM 4313 N N . LEU A 1 564 ? -23.075 -2.861 41.948 1.00 84.38 564 LEU A N 1
ATOM 4314 C CA . LEU A 1 564 ? -23.990 -4.000 41.794 1.00 84.38 564 LEU A CA 1
ATOM 4315 C C . LEU A 1 564 ? -24.199 -4.770 43.108 1.00 84.38 564 LEU A C 1
ATOM 4317 O O . LEU A 1 564 ? -25.271 -5.322 43.331 1.00 84.38 564 LEU A O 1
ATOM 4321 N N . GLU A 1 565 ? -23.222 -4.745 44.014 1.00 83.44 565 GLU A N 1
ATOM 4322 C CA . GLU A 1 565 ? -23.288 -5.353 45.345 1.00 83.44 565 GLU A CA 1
ATOM 4323 C C . GLU A 1 565 ? -24.352 -4.748 46.272 1.00 83.44 565 GLU A C 1
ATOM 4325 O O . GLU A 1 565 ? -24.642 -5.313 47.323 1.00 83.44 565 GLU A O 1
ATOM 4330 N N . ARG A 1 566 ? -24.911 -3.580 45.936 1.00 85.50 566 ARG A N 1
ATOM 4331 C CA . ARG A 1 566 ? -26.013 -2.980 46.707 1.00 85.50 566 ARG A CA 1
ATOM 4332 C C . ARG A 1 566 ? -27.352 -3.648 46.407 1.00 85.50 566 ARG A C 1
ATOM 4334 O O . ARG A 1 566 ? -28.240 -3.643 47.252 1.00 85.50 566 ARG A O 1
ATOM 4341 N N . ASP A 1 567 ? -27.458 -4.227 45.215 1.00 84.88 567 ASP A N 1
ATOM 4342 C CA . ASP A 1 567 ? -28.687 -4.771 44.640 1.00 84.88 567 ASP A CA 1
ATOM 4343 C C . ASP A 1 567 ? -28.642 -6.297 44.454 1.00 84.88 567 ASP A C 1
ATOM 4345 O O . ASP A 1 567 ? -29.638 -6.889 44.027 1.00 84.88 567 ASP A O 1
ATOM 4349 N N . LEU A 1 568 ? -27.494 -6.923 44.730 1.00 90.69 568 LEU A N 1
ATOM 4350 C CA . LEU A 1 568 ? -27.256 -8.359 44.620 1.00 90.69 568 LEU A CA 1
ATOM 4351 C C . LEU A 1 568 ? -26.897 -8.925 45.989 1.00 90.69 568 LEU A C 1
ATOM 4353 O O . LEU A 1 568 ? -25.951 -8.469 46.620 1.00 90.69 568 LEU A O 1
ATOM 4357 N N . THR A 1 569 ? -27.604 -9.958 46.434 1.00 93.06 569 THR A N 1
ATOM 4358 C CA . THR A 1 569 ? -27.190 -10.724 47.614 1.00 93.06 569 THR A CA 1
ATOM 4359 C C . THR A 1 569 ? -26.053 -11.695 47.261 1.00 93.06 569 THR A C 1
ATOM 4361 O O . THR A 1 569 ? -25.888 -12.053 46.091 1.00 93.06 569 THR A O 1
ATOM 4364 N N . PRO A 1 570 ? -25.283 -12.208 48.242 1.00 93.12 570 PRO A N 1
ATOM 4365 C CA . PRO A 1 570 ? -24.309 -13.271 47.984 1.00 93.12 570 PRO A CA 1
ATOM 4366 C C . PRO A 1 570 ? -24.916 -14.493 47.274 1.00 93.12 570 PRO A C 1
ATOM 4368 O O . PRO A 1 570 ? -24.270 -15.090 46.416 1.00 93.12 570 PRO A O 1
ATOM 4371 N N . GLN A 1 571 ? -26.177 -14.833 47.566 1.00 94.44 571 GLN A N 1
ATOM 4372 C CA . GLN A 1 571 ? -26.876 -15.922 46.882 1.00 94.44 571 GLN A CA 1
ATOM 4373 C C . GLN A 1 571 ? -27.161 -15.588 45.410 1.00 94.44 571 GLN A C 1
ATOM 4375 O O . GLN A 1 571 ? -26.948 -16.439 44.550 1.00 94.44 571 GLN A O 1
ATOM 4380 N N . ASP A 1 572 ? -27.574 -14.353 45.101 1.00 94.06 572 ASP A N 1
ATOM 4381 C CA . ASP A 1 572 ? -27.802 -13.915 43.717 1.00 94.06 572 ASP A CA 1
ATOM 4382 C C . ASP A 1 572 ? -26.517 -13.998 42.883 1.00 94.06 572 ASP A C 1
ATOM 4384 O O . ASP A 1 572 ? -26.545 -14.424 41.729 1.00 94.06 572 ASP A O 1
ATOM 4388 N N . VAL A 1 573 ? -25.376 -13.629 43.475 1.00 93.25 573 VAL A N 1
ATOM 4389 C CA . VAL A 1 573 ? -24.060 -13.721 42.826 1.00 93.25 573 VAL A CA 1
ATOM 4390 C C . VAL A 1 573 ? -23.688 -15.178 42.544 1.00 93.25 573 VAL A C 1
ATOM 4392 O O . VAL A 1 573 ? -23.284 -15.494 41.424 1.00 93.25 573 VAL A O 1
ATOM 4395 N N . ALA A 1 574 ? -23.866 -16.074 43.520 1.00 93.25 574 ALA A N 1
ATOM 4396 C CA . ALA A 1 574 ? -23.625 -17.506 43.345 1.00 93.25 574 ALA A CA 1
ATOM 4397 C C . ALA A 1 574 ? -24.487 -18.091 42.212 1.00 93.25 574 ALA A C 1
ATOM 4399 O O . ALA A 1 574 ? -23.979 -18.784 41.326 1.00 93.25 574 ALA A O 1
ATOM 4400 N N . ASP A 1 575 ? -25.778 -17.750 42.210 1.00 93.94 575 ASP A N 1
ATOM 4401 C CA . ASP A 1 575 ? -26.767 -18.216 41.242 1.00 93.94 575 ASP A CA 1
ATOM 4402 C C . ASP A 1 575 ? -26.455 -17.700 39.820 1.00 93.94 575 ASP A C 1
ATOM 4404 O O . ASP A 1 575 ? -26.447 -18.487 38.869 1.00 93.94 575 ASP A O 1
ATOM 4408 N N . VAL A 1 576 ? -26.128 -16.408 39.644 1.00 93.44 576 VAL A N 1
ATOM 4409 C CA . VAL A 1 576 ? -25.745 -15.834 38.332 1.00 93.44 576 VAL A CA 1
ATOM 4410 C C . VAL A 1 576 ? -24.465 -16.460 37.804 1.00 93.44 576 VAL A C 1
ATOM 4412 O O . VAL A 1 576 ? -24.419 -16.846 36.637 1.00 93.44 576 VAL A O 1
ATOM 4415 N N . ILE A 1 577 ? -23.434 -16.598 38.641 1.00 91.44 577 ILE A N 1
ATOM 4416 C CA . ILE A 1 577 ? -22.176 -17.232 38.231 1.00 91.44 577 ILE A CA 1
ATOM 4417 C C . ILE A 1 577 ? -22.441 -18.677 37.788 1.00 91.44 577 ILE A C 1
ATOM 4419 O O . ILE A 1 577 ? -21.916 -19.106 36.760 1.00 91.44 577 ILE A O 1
ATOM 4423 N N . ALA A 1 578 ? -23.292 -19.423 38.500 1.00 88.81 578 ALA A N 1
ATOM 4424 C CA . ALA A 1 578 ? -23.684 -20.769 38.088 1.00 88.81 578 ALA A CA 1
ATOM 4425 C C . ALA A 1 578 ? -24.451 -20.787 36.759 1.00 88.81 578 ALA A C 1
ATOM 4427 O O . ALA A 1 578 ? -24.186 -21.657 35.932 1.00 88.81 578 ALA A O 1
ATOM 4428 N N . TYR A 1 579 ? -25.340 -19.820 36.515 1.00 89.62 579 TYR A N 1
ATOM 4429 C CA . TYR A 1 579 ? -26.021 -19.679 35.228 1.00 89.62 579 TYR A CA 1
ATOM 4430 C C . TYR A 1 579 ? -25.031 -19.404 34.089 1.00 89.62 579 TYR A C 1
ATOM 4432 O O . TYR A 1 579 ? -24.973 -20.183 33.142 1.00 89.62 579 TYR A O 1
ATOM 4440 N N . VAL A 1 580 ? -24.187 -18.370 34.194 1.00 87.56 580 VAL A N 1
ATOM 4441 C CA . VAL A 1 580 ? -23.254 -18.004 33.110 1.00 87.56 580 VAL A CA 1
ATOM 4442 C C . VAL A 1 580 ? -22.232 -19.116 32.836 1.00 87.56 580 VAL A C 1
ATOM 4444 O O . VAL A 1 580 ? -21.874 -19.357 31.683 1.00 87.56 580 VAL A O 1
ATOM 4447 N N . ARG A 1 581 ? -21.796 -19.848 33.870 1.00 84.62 581 ARG A N 1
ATOM 4448 C CA . ARG A 1 581 ? -20.920 -21.026 33.718 1.00 84.62 581 ARG A CA 1
ATOM 4449 C C . ARG A 1 581 ? -21.647 -22.244 33.149 1.00 84.62 581 ARG A C 1
ATOM 4451 O O . ARG A 1 581 ? -21.032 -23.031 32.435 1.00 84.62 581 ARG A O 1
ATOM 4458 N N . GLY A 1 582 ? -22.921 -22.417 33.494 1.00 74.31 582 GLY A N 1
ATOM 4459 C CA . GLY A 1 582 ? -23.752 -23.550 33.085 1.00 74.31 582 GLY A CA 1
ATOM 4460 C C . GLY A 1 582 ? -24.221 -23.477 31.632 1.00 74.31 582 GLY A C 1
ATOM 4461 O O . GLY A 1 582 ? -24.505 -24.513 31.029 1.00 74.31 582 GLY A O 1
ATOM 4462 N N . VAL A 1 583 ? -24.257 -22.278 31.043 1.00 67.94 583 VAL A N 1
ATOM 4463 C CA . VAL A 1 583 ? -24.564 -22.100 29.622 1.00 67.94 583 VAL A CA 1
ATOM 4464 C C . VAL A 1 583 ? -23.353 -22.527 28.786 1.00 67.94 583 VAL A C 1
ATOM 4466 O O . VAL A 1 583 ? -22.369 -21.803 28.614 1.00 67.94 583 VAL A O 1
ATOM 4469 N N . SER A 1 584 ? -23.434 -23.744 28.250 1.00 59.22 584 SER A N 1
ATOM 4470 C CA . SER A 1 584 ? -22.535 -24.212 27.195 1.00 59.22 584 SER A CA 1
ATOM 4471 C C . SER A 1 584 ? -22.955 -23.607 25.855 1.00 59.22 584 SER A C 1
ATOM 4473 O O . SER A 1 584 ? -24.144 -23.402 25.609 1.00 59.22 584 SER A O 1
ATOM 4475 N N . GLN A 1 585 ? -21.984 -23.300 24.985 1.00 59.81 585 GLN A N 1
ATOM 4476 C CA . GLN A 1 585 ? -22.288 -22.849 23.624 1.00 59.81 585 GLN A CA 1
ATOM 4477 C C . GLN A 1 585 ? -23.274 -23.834 22.976 1.00 59.81 585 GLN A C 1
ATOM 4479 O O . GLN A 1 585 ? -23.058 -25.042 23.094 1.00 59.81 585 GLN A O 1
ATOM 4484 N N . PRO A 1 586 ? -24.343 -23.376 22.306 1.00 66.25 586 PRO A N 1
ATOM 4485 C CA . PRO A 1 586 ? -25.149 -24.271 21.492 1.00 66.25 586 PRO A CA 1
ATOM 4486 C C . PRO A 1 586 ? -24.265 -24.888 20.403 1.00 66.25 586 PRO A C 1
ATOM 4488 O O . PRO A 1 586 ? -23.354 -24.242 19.885 1.00 66.25 586 PRO A O 1
ATOM 4491 N N . ALA A 1 587 ? -24.519 -26.154 20.068 1.00 79.69 587 ALA A N 1
ATOM 4492 C CA . ALA A 1 587 ? -23.818 -26.792 18.962 1.00 79.69 587 ALA A CA 1
ATOM 4493 C C . ALA A 1 587 ? -24.083 -26.007 17.670 1.00 79.69 587 ALA A C 1
ATOM 4495 O O . ALA A 1 587 ? -25.217 -25.579 17.426 1.00 79.69 587 ALA A O 1
ATOM 4496 N N . LYS A 1 588 ? -23.051 -25.836 16.841 1.00 83.88 588 LYS A N 1
ATOM 4497 C CA . LYS A 1 588 ? -23.211 -25.261 15.503 1.00 83.88 588 LYS A CA 1
ATOM 4498 C C . LYS A 1 588 ? -24.211 -26.090 14.695 1.00 83.88 588 LYS A C 1
ATOM 4500 O O . LYS A 1 588 ? -24.288 -27.308 14.857 1.00 83.88 588 LYS A O 1
ATOM 4505 N N . LYS A 1 589 ? -24.959 -25.421 13.817 1.00 87.56 589 LYS A N 1
ATOM 4506 C CA . LYS A 1 589 ? -25.894 -26.054 12.880 1.00 87.56 589 LYS A CA 1
ATOM 4507 C C . LYS A 1 589 ? -25.310 -25.999 11.473 1.00 87.56 589 LYS A C 1
ATOM 4509 O O . LYS A 1 589 ? -24.880 -24.932 11.045 1.00 87.56 589 LYS A O 1
ATOM 4514 N N . PHE A 1 590 ? -25.333 -27.128 10.776 1.00 92.00 590 PHE A N 1
ATOM 4515 C CA . PHE A 1 590 ? -24.910 -27.247 9.383 1.00 92.00 590 PHE A CA 1
ATOM 4516 C C . PHE A 1 590 ? -25.905 -28.114 8.616 1.00 92.00 590 PHE A C 1
ATOM 4518 O O . PHE A 1 590 ? -26.432 -29.084 9.164 1.00 92.00 590 PHE A O 1
ATOM 4525 N N . ASP A 1 591 ? -26.121 -27.807 7.341 1.00 88.44 591 ASP A N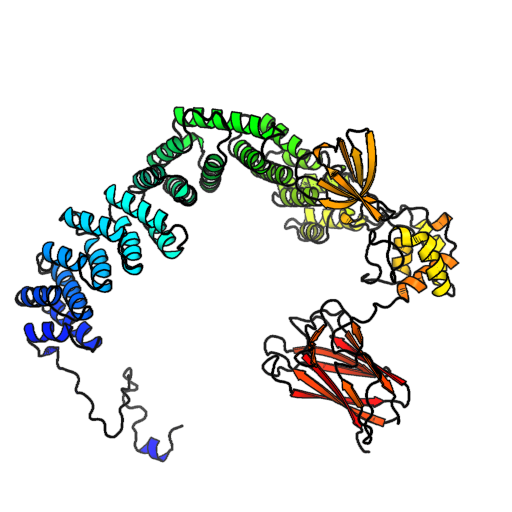 1
ATOM 4526 C CA . ASP A 1 591 ? -26.980 -28.617 6.481 1.00 88.44 591 ASP A CA 1
ATOM 4527 C C . ASP A 1 591 ? -26.376 -30.018 6.288 1.00 88.44 591 ASP A C 1
ATOM 4529 O O . ASP A 1 591 ? -25.228 -30.178 5.866 1.00 88.44 591 ASP A O 1
ATOM 4533 N N . GLY A 1 592 ? -27.149 -31.057 6.617 1.00 88.31 592 GLY A N 1
ATOM 4534 C CA . GLY A 1 592 ? -26.704 -32.455 6.566 1.00 88.31 592 GLY A CA 1
ATOM 4535 C C . GLY A 1 592 ? -26.006 -32.970 7.834 1.00 88.31 592 GLY A C 1
ATOM 4536 O O . GLY A 1 592 ? -25.650 -34.151 7.876 1.00 88.31 592 GLY A O 1
ATOM 4537 N N . ASN A 1 593 ? -25.849 -32.133 8.867 1.00 94.81 593 ASN A N 1
ATOM 4538 C CA . ASN A 1 593 ? -25.495 -32.551 10.224 1.00 94.81 593 ASN A CA 1
ATOM 4539 C C . ASN A 1 593 ? -26.743 -32.473 11.121 1.00 94.81 593 ASN A C 1
ATOM 4541 O O . ASN A 1 593 ? -27.229 -31.394 11.453 1.00 94.81 593 ASN A O 1
ATOM 4545 N N . GLU A 1 594 ? -27.259 -33.635 11.512 1.00 92.12 594 GLU A N 1
ATOM 4546 C CA . GLU A 1 594 ? -28.420 -33.800 12.385 1.00 92.12 594 GLU A CA 1
ATOM 4547 C C . GLU A 1 594 ? -28.000 -34.547 13.658 1.00 92.12 594 GLU A C 1
ATOM 4549 O O . GLU A 1 594 ? -27.982 -35.783 13.672 1.00 92.12 594 GLU A O 1
ATOM 4554 N N . PRO A 1 595 ? -27.664 -33.826 14.745 1.00 91.19 595 PRO A N 1
ATOM 4555 C CA . PRO A 1 595 ? -27.197 -34.453 15.971 1.00 91.19 595 PRO A CA 1
ATOM 4556 C C . PRO A 1 595 ? -28.205 -35.460 16.539 1.00 91.19 595 PRO A C 1
ATOM 4558 O O . PRO A 1 595 ? -29.303 -35.088 16.961 1.00 91.19 595 PRO A O 1
ATOM 4561 N N . LYS A 1 596 ? -27.819 -36.738 16.599 1.00 91.06 596 LYS A N 1
ATOM 4562 C CA . LYS A 1 596 ? -28.658 -37.845 17.085 1.00 91.06 596 LYS A CA 1
ATOM 4563 C C . LYS A 1 596 ? -27.811 -38.948 17.731 1.00 91.06 596 LYS A C 1
ATOM 4565 O O . LYS A 1 596 ? -26.598 -38.973 17.530 1.00 91.06 596 LYS A O 1
ATOM 4570 N N . PRO A 1 597 ? -28.405 -39.845 18.541 1.00 90.25 597 PRO A N 1
ATOM 4571 C CA . PRO A 1 597 ? -27.666 -40.959 19.127 1.00 90.25 597 PRO A CA 1
ATOM 4572 C C . PRO A 1 597 ? -27.014 -41.839 18.055 1.00 90.25 597 PRO A C 1
ATOM 4574 O O . PRO A 1 597 ? -27.644 -42.176 17.051 1.00 90.25 597 PRO A O 1
ATOM 4577 N N . ALA A 1 598 ? -25.759 -42.217 18.286 1.00 89.38 598 ALA A N 1
ATOM 4578 C CA . ALA A 1 598 ? -24.976 -43.043 17.384 1.00 89.38 598 ALA A CA 1
ATOM 4579 C C . ALA A 1 598 ? -25.638 -44.404 17.148 1.00 89.38 598 ALA A C 1
ATOM 4581 O O . ALA A 1 598 ? -26.132 -45.052 18.075 1.00 89.38 598 ALA A O 1
ATOM 4582 N N . ALA A 1 599 ? -25.601 -44.860 15.897 1.00 83.12 599 ALA A N 1
ATOM 4583 C CA . ALA A 1 599 ? -26.190 -46.132 15.517 1.00 83.12 599 ALA A CA 1
ATOM 4584 C C . ALA A 1 599 ? -25.370 -47.308 16.069 1.00 83.12 599 ALA A C 1
ATOM 4586 O O . ALA A 1 599 ? -24.186 -47.467 15.747 1.00 83.12 599 ALA A O 1
ATOM 4587 N N . VAL A 1 600 ? -26.035 -48.155 16.858 1.00 85.94 600 VAL A N 1
ATOM 4588 C CA . VAL A 1 600 ? -25.530 -49.462 17.296 1.00 85.94 600 VAL A CA 1
ATOM 4589 C C . VAL A 1 600 ? -26.004 -50.520 16.307 1.00 85.94 600 VAL A C 1
ATOM 4591 O O . VAL A 1 600 ? -27.200 -50.623 16.033 1.00 85.94 600 VAL A O 1
ATOM 4594 N N . ARG A 1 601 ? -25.068 -51.291 15.763 1.00 86.12 601 ARG A N 1
ATOM 4595 C CA . ARG A 1 601 ? -25.323 -52.363 14.798 1.00 86.12 601 ARG A CA 1
ATOM 4596 C C . ARG A 1 601 ? -25.625 -53.686 15.493 1.00 86.12 601 ARG A C 1
ATOM 4598 O O . ARG A 1 601 ? -25.346 -53.852 16.679 1.00 86.12 601 ARG A O 1
ATOM 4605 N N . ASP A 1 602 ? -26.166 -54.633 14.734 1.00 82.62 602 ASP A N 1
ATOM 4606 C CA . ASP A 1 602 ? -26.536 -55.959 15.245 1.00 82.62 602 ASP A CA 1
ATOM 4607 C C . ASP A 1 602 ? -25.322 -56.767 15.726 1.00 82.62 602 ASP A C 1
ATOM 4609 O O . ASP A 1 602 ? -25.427 -57.529 16.682 1.00 82.62 602 ASP A O 1
ATOM 4613 N N . ASP A 1 603 ? -24.149 -56.529 15.130 1.00 84.12 603 ASP A N 1
ATOM 4614 C CA . ASP A 1 603 ? -22.857 -57.093 15.549 1.00 84.12 603 ASP A CA 1
ATOM 4615 C C . ASP A 1 603 ? -22.269 -56.423 16.811 1.00 84.12 603 ASP A C 1
ATOM 4617 O O . ASP A 1 603 ? -21.153 -56.730 17.222 1.00 84.12 603 ASP A O 1
ATOM 4621 N N . GLY A 1 604 ? -22.996 -55.485 17.428 1.00 84.31 604 GLY A N 1
ATOM 4622 C CA . GLY A 1 604 ? -22.555 -54.723 18.595 1.00 84.31 604 GLY A CA 1
ATOM 4623 C C . GLY A 1 604 ? -21.595 -53.574 18.279 1.00 84.31 604 GLY A C 1
ATOM 4624 O O . GLY A 1 604 ? -21.208 -52.851 19.197 1.00 84.31 604 GLY A O 1
ATOM 4625 N N . SER A 1 605 ? -21.217 -53.361 17.013 1.00 91.44 605 SER A N 1
ATOM 4626 C CA . SER A 1 605 ? -20.372 -52.230 16.627 1.00 91.44 605 SER A CA 1
ATOM 4627 C C . SER A 1 605 ? -21.133 -50.905 16.628 1.00 91.44 605 SER A C 1
ATOM 4629 O O . SER A 1 605 ? -22.316 -50.830 16.289 1.00 91.44 605 SER A O 1
ATOM 4631 N N . ILE A 1 606 ? -20.443 -49.831 17.010 1.00 94.38 606 ILE A N 1
ATOM 4632 C CA . ILE A 1 606 ? -21.011 -48.482 17.101 1.00 94.38 606 ILE A CA 1
ATOM 4633 C C . ILE A 1 606 ? -20.291 -47.583 16.102 1.00 94.38 606 ILE A C 1
ATOM 4635 O O . ILE A 1 606 ? -19.058 -47.573 16.033 1.00 94.38 606 ILE A O 1
ATOM 4639 N N . ARG A 1 607 ? -21.059 -46.820 15.318 1.00 94.44 607 ARG A N 1
ATOM 4640 C CA . ARG A 1 607 ? -20.517 -45.822 14.385 1.00 94.44 607 ARG A CA 1
ATOM 4641 C C . ARG A 1 607 ? -20.866 -44.414 14.840 1.00 94.44 607 ARG A C 1
ATOM 4643 O O . ARG A 1 607 ? -22.034 -44.043 14.864 1.00 94.44 607 ARG A O 1
ATOM 4650 N N . LEU A 1 608 ? -19.839 -43.630 15.138 1.00 96.38 608 LEU A N 1
ATOM 4651 C CA . LEU A 1 608 ? -19.948 -42.208 15.435 1.00 96.38 608 LEU A CA 1
ATOM 4652 C C . LEU A 1 608 ? -19.723 -41.441 14.125 1.00 96.38 608 LEU A C 1
ATOM 4654 O O . LEU A 1 608 ? -18.583 -41.248 13.701 1.00 96.38 608 LEU A O 1
ATOM 4658 N N . LEU A 1 609 ? -20.805 -41.094 13.429 1.00 96.38 609 LEU A N 1
ATOM 4659 C CA . LEU A 1 609 ? -20.749 -40.399 12.138 1.00 96.38 609 LEU A CA 1
ATOM 4660 C C . LEU A 1 609 ? -20.589 -38.889 12.334 1.00 96.38 609 LEU A C 1
ATOM 4662 O O . LEU A 1 609 ? -21.215 -38.317 13.225 1.00 96.38 609 LEU A O 1
ATOM 4666 N N . ALA A 1 610 ? -19.837 -38.219 11.458 1.00 96.25 610 ALA A N 1
ATOM 4667 C CA . ALA A 1 610 ? -19.764 -36.753 11.426 1.00 96.25 610 ALA A CA 1
ATOM 4668 C C . ALA A 1 610 ? -21.141 -36.079 11.245 1.00 96.25 610 ALA A C 1
ATOM 4670 O O . ALA A 1 610 ? -21.354 -34.956 11.689 1.00 96.25 610 ALA A O 1
ATOM 4671 N N . THR A 1 611 ? -22.108 -36.771 10.636 1.00 95.69 611 THR A N 1
ATOM 4672 C CA . THR A 1 611 ? -23.485 -36.276 10.482 1.00 95.69 611 THR A CA 1
ATOM 4673 C C . THR A 1 611 ? -24.270 -36.228 11.785 1.00 95.69 611 THR A C 1
ATOM 4675 O O . THR A 1 611 ? -25.268 -35.526 11.842 1.00 95.69 611 THR A O 1
ATOM 4678 N N . ASP A 1 612 ? -23.842 -36.957 12.818 1.00 95.50 612 ASP A N 1
ATOM 4679 C CA . ASP A 1 612 ? -24.659 -37.205 14.010 1.00 95.50 612 ASP A CA 1
ATOM 4680 C C . ASP A 1 612 ? -24.092 -36.503 15.263 1.00 95.50 612 ASP A C 1
ATOM 4682 O O . ASP A 1 612 ? -24.669 -36.596 16.349 1.00 95.50 612 ASP A O 1
ATOM 4686 N N . CYS A 1 613 ? -22.958 -35.799 15.147 1.00 95.31 613 CYS A N 1
ATOM 4687 C CA . CYS A 1 613 ? -22.332 -35.102 16.272 1.00 95.31 613 CYS A CA 1
ATOM 4688 C C . CYS A 1 613 ? -22.826 -33.676 16.462 1.00 95.31 613 CYS A C 1
ATOM 4690 O O . CYS A 1 613 ? -23.185 -32.983 15.515 1.00 95.31 613 CYS A O 1
ATOM 4692 N N . ARG A 1 614 ? -22.685 -33.199 17.698 1.00 94.69 614 ARG A N 1
ATOM 4693 C CA . ARG A 1 614 ? -22.671 -31.777 18.040 1.00 94.69 614 ARG A CA 1
ATOM 4694 C C . ARG A 1 614 ? -21.271 -31.205 17.817 1.00 94.69 614 ARG A C 1
ATOM 4696 O O . ARG A 1 614 ? -20.295 -31.801 18.270 1.00 94.69 614 ARG A O 1
ATOM 4703 N N . ILE A 1 615 ? -21.191 -30.051 17.161 1.00 94.38 615 ILE A N 1
ATOM 4704 C CA . ILE A 1 615 ? -19.935 -29.400 16.761 1.00 94.38 615 ILE A CA 1
ATOM 4705 C C . ILE A 1 615 ? -19.763 -28.089 17.535 1.00 94.38 615 ILE A C 1
ATOM 4707 O O . ILE A 1 615 ? -20.708 -27.305 17.633 1.00 94.38 615 ILE A O 1
ATOM 4711 N N . TYR A 1 616 ? -18.564 -27.846 18.067 1.00 88.19 616 TYR A N 1
ATOM 4712 C CA . TYR A 1 616 ? -18.219 -26.677 18.886 1.00 88.19 616 TYR A CA 1
ATOM 4713 C C . TYR A 1 616 ? -16.850 -26.095 18.501 1.00 88.19 616 TYR A C 1
ATOM 4715 O O . TYR A 1 616 ? -16.055 -26.779 17.858 1.00 88.19 616 TYR A O 1
ATOM 4723 N N . GLY A 1 617 ? -16.571 -24.871 18.965 1.00 82.38 617 GLY A N 1
ATOM 4724 C CA . GLY A 1 617 ? -15.313 -24.141 18.744 1.00 82.38 617 GLY A CA 1
ATOM 4725 C C . GLY A 1 617 ? -15.383 -23.157 17.574 1.00 82.38 617 GLY A C 1
ATOM 4726 O O . GLY A 1 617 ? -16.391 -23.115 16.873 1.00 82.38 617 GLY A O 1
ATOM 4727 N N . PRO A 1 618 ? -14.375 -22.304 17.358 1.00 79.19 618 PRO A N 1
ATOM 4728 C CA . PRO A 1 618 ? -14.462 -21.216 16.387 1.00 79.19 618 PRO A CA 1
ATOM 4729 C C . PRO A 1 618 ? -14.306 -21.665 14.927 1.00 79.19 618 PRO A C 1
ATOM 4731 O O . PRO A 1 618 ? -14.904 -21.039 14.052 1.00 79.19 618 PRO A O 1
ATOM 4734 N N . ARG A 1 619 ? -13.566 -22.744 14.631 1.00 92.38 619 ARG A N 1
ATOM 4735 C CA . ARG A 1 619 ? -13.147 -23.071 13.251 1.00 92.38 619 ARG A CA 1
ATOM 4736 C C . ARG A 1 619 ? -13.743 -24.364 12.706 1.00 92.38 619 ARG A C 1
ATOM 4738 O O . ARG A 1 619 ? -14.050 -24.398 11.521 1.00 92.38 619 ARG A O 1
ATOM 4745 N N . LEU A 1 620 ? -14.017 -25.351 13.557 1.00 94.12 620 LEU A N 1
ATOM 4746 C CA . LEU A 1 620 ? -14.554 -26.648 13.133 1.00 94.12 620 LEU A CA 1
ATOM 4747 C C . LEU A 1 620 ? -15.916 -26.518 12.444 1.00 94.12 620 LEU A C 1
ATOM 4749 O O . LEU A 1 620 ? -16.833 -25.867 12.971 1.00 94.12 620 LEU A O 1
ATOM 4753 N N . VAL A 1 621 ? -16.056 -27.177 11.294 1.00 95.88 621 VAL A N 1
ATOM 4754 C CA . VAL A 1 621 ? -17.291 -27.217 10.500 1.00 95.88 621 VAL A CA 1
ATOM 4755 C C . VAL A 1 621 ? -17.630 -28.631 10.040 1.00 95.88 621 VAL A C 1
ATOM 4757 O O . VAL A 1 621 ? -16.774 -29.514 10.016 1.00 95.88 621 VAL A O 1
ATOM 4760 N N . PHE A 1 622 ? -18.893 -28.838 9.664 1.00 97.12 622 PHE A N 1
ATOM 4761 C CA . PHE A 1 622 ? -19.312 -30.006 8.893 1.00 97.12 622 PHE A CA 1
ATOM 4762 C C . PHE A 1 622 ? -19.320 -29.657 7.406 1.00 97.12 622 PHE A C 1
ATOM 4764 O O . PHE A 1 622 ? -20.021 -28.734 6.990 1.00 97.12 622 PHE A O 1
ATOM 4771 N N . GLU A 1 623 ? -18.566 -30.400 6.603 1.00 95.88 623 GLU A N 1
ATOM 4772 C CA . GLU A 1 623 ? -18.496 -30.181 5.161 1.00 95.88 623 GLU A CA 1
ATOM 4773 C C . GLU A 1 623 ? -19.468 -31.125 4.448 1.00 95.88 623 GLU A C 1
ATOM 4775 O O . GLU A 1 623 ? -19.205 -32.316 4.247 1.00 95.88 623 GLU A O 1
ATOM 4780 N N . SER A 1 624 ? -20.623 -30.597 4.038 1.00 90.38 624 SER A N 1
ATOM 4781 C CA . SER A 1 624 ? -21.723 -31.401 3.489 1.00 90.38 624 SER A CA 1
ATOM 4782 C C . SER A 1 624 ? -21.333 -32.193 2.232 1.00 90.38 624 SER A C 1
ATOM 4784 O O . SER A 1 624 ? -21.821 -33.307 2.043 1.00 90.38 624 SER A O 1
ATOM 4786 N N . GLN A 1 625 ? -20.421 -31.664 1.405 1.00 88.25 625 GLN A N 1
ATOM 4787 C CA . GLN A 1 625 ? -19.926 -32.326 0.192 1.00 88.25 625 GLN A CA 1
ATOM 4788 C C . GLN A 1 625 ? -19.213 -33.654 0.494 1.00 88.25 625 GLN A C 1
ATOM 4790 O O . GLN A 1 625 ? -19.389 -34.633 -0.230 1.00 88.25 625 GLN A O 1
ATOM 4795 N N . TYR A 1 626 ? -18.419 -33.699 1.564 1.00 89.31 626 TYR A N 1
ATOM 4796 C CA . TYR A 1 626 ? -17.570 -34.846 1.899 1.00 89.31 626 TYR A CA 1
ATOM 4797 C C . TYR A 1 626 ? -18.085 -35.643 3.105 1.00 89.31 626 TYR A C 1
ATOM 4799 O O . TYR A 1 626 ? -17.574 -36.735 3.384 1.00 89.31 626 TYR A O 1
ATOM 4807 N N . ARG A 1 627 ? -19.125 -35.124 3.777 1.00 94.50 627 ARG A N 1
ATOM 4808 C CA . ARG A 1 627 ? -19.775 -35.686 4.970 1.00 94.50 627 ARG A CA 1
ATOM 4809 C C . ARG A 1 627 ? -18.786 -35.968 6.103 1.00 94.50 627 ARG A C 1
ATOM 4811 O O . ARG A 1 627 ? -18.885 -36.995 6.778 1.00 94.50 627 ARG A O 1
ATOM 4818 N N . ASN A 1 628 ? -17.836 -35.065 6.295 1.00 96.88 628 ASN A N 1
ATOM 4819 C CA . ASN A 1 628 ? -16.804 -35.097 7.325 1.00 96.88 628 ASN A CA 1
ATOM 4820 C C . ASN A 1 628 ? -16.873 -33.843 8.206 1.00 96.88 628 ASN A C 1
ATOM 4822 O O . ASN A 1 628 ? -17.563 -32.866 7.915 1.00 96.88 628 ASN A O 1
ATOM 4826 N N . LEU A 1 629 ? -16.125 -33.902 9.299 1.00 97.19 629 LEU A N 1
ATOM 4827 C CA . LEU A 1 629 ? -15.695 -32.741 10.057 1.00 97.19 629 LEU A CA 1
ATOM 4828 C C . LEU A 1 629 ? -14.363 -32.266 9.491 1.00 97.19 629 LEU A C 1
ATOM 4830 O O . LEU A 1 629 ? -13.468 -33.098 9.347 1.00 97.19 629 LEU A O 1
ATOM 4834 N N . GLY A 1 630 ? -14.240 -30.973 9.219 1.00 94.25 630 GLY A N 1
ATOM 4835 C CA . GLY A 1 630 ? -13.020 -30.361 8.698 1.00 94.25 630 GLY A CA 1
ATOM 4836 C C . GLY A 1 630 ? -12.813 -28.951 9.238 1.00 94.25 630 GLY A C 1
ATOM 4837 O O . GLY A 1 630 ? -13.580 -28.469 10.076 1.00 94.25 630 GLY A O 1
ATOM 4838 N N . TYR A 1 631 ? -11.746 -28.288 8.787 1.00 94.75 631 TYR A N 1
ATOM 4839 C CA . TYR A 1 631 ? -11.297 -26.991 9.326 1.00 94.75 631 TYR A CA 1
ATOM 4840 C C . TYR A 1 631 ? -11.066 -27.011 10.845 1.00 94.75 631 TYR A C 1
ATOM 4842 O O . TYR A 1 631 ? -11.308 -26.035 11.556 1.00 94.75 631 TYR A O 1
ATOM 4850 N N . TRP A 1 632 ? -10.562 -28.129 11.358 1.00 94.06 632 TRP A N 1
ATOM 4851 C CA . TRP A 1 632 ? -10.213 -28.273 12.765 1.00 94.06 632 TRP A CA 1
ATOM 4852 C C . TRP A 1 632 ? -8.906 -27.525 13.061 1.00 94.06 632 TRP A C 1
ATOM 4854 O O . TRP A 1 632 ? -7.827 -28.094 12.925 1.00 94.06 632 TRP A O 1
ATOM 4864 N N . GLN A 1 633 ? -8.988 -26.237 13.400 1.00 93.56 633 GLN A N 1
ATOM 4865 C CA . GLN A 1 633 ? -7.833 -25.318 13.423 1.00 93.56 633 GLN A CA 1
ATOM 4866 C C . GLN A 1 633 ? -7.662 -24.571 14.752 1.00 93.56 633 GLN A C 1
ATOM 4868 O O . GLN A 1 633 ? -6.757 -23.751 14.887 1.00 93.56 633 GLN A O 1
ATOM 4873 N N . SER A 1 634 ? -8.529 -24.816 15.734 1.00 88.50 634 SER A N 1
ATOM 4874 C CA . SER A 1 634 ? -8.429 -24.240 17.074 1.00 88.50 634 SER A CA 1
ATOM 4875 C C . SER A 1 634 ? -8.397 -25.321 18.150 1.00 88.50 634 SER A C 1
ATOM 4877 O O . SER A 1 634 ? -9.073 -26.339 18.045 1.00 88.50 634 SER A O 1
ATOM 4879 N N . GLU A 1 635 ? -7.663 -25.068 19.233 1.00 85.94 635 GLU A N 1
ATOM 4880 C CA . GLU A 1 635 ? -7.646 -25.927 20.427 1.00 85.94 635 GLU A CA 1
ATOM 4881 C C . GLU A 1 635 ? -9.014 -25.994 21.134 1.00 85.94 635 GLU A C 1
ATOM 4883 O O . GLU A 1 635 ? -9.294 -26.915 21.902 1.00 85.94 635 GLU A O 1
ATOM 4888 N N . GLU A 1 636 ? -9.895 -25.031 20.855 1.00 82.56 636 GLU A N 1
ATOM 4889 C CA . GLU A 1 636 ? -11.257 -24.983 21.391 1.00 82.56 636 GLU A CA 1
ATOM 4890 C C . GLU A 1 636 ? -12.254 -25.835 20.583 1.00 82.56 636 GLU A C 1
ATOM 4892 O O . GLU A 1 636 ? -13.366 -26.116 21.056 1.00 82.56 636 GLU A O 1
ATOM 4897 N N . ASP A 1 637 ? -11.864 -26.253 19.373 1.00 90.19 637 ASP A N 1
ATOM 4898 C CA . ASP A 1 637 ? -12.679 -27.068 18.478 1.00 90.19 637 ASP A CA 1
ATOM 4899 C C . ASP A 1 637 ? -12.861 -28.488 19.021 1.00 90.19 637 ASP A C 1
ATOM 4901 O O . ASP A 1 637 ? -11.901 -29.200 19.340 1.00 90.19 637 ASP A O 1
ATOM 4905 N N . ARG A 1 638 ? -14.120 -28.931 19.088 1.00 94.88 638 ARG A N 1
ATOM 4906 C CA . ARG A 1 638 ? -14.466 -30.285 19.537 1.00 94.88 638 ARG A CA 1
ATOM 4907 C C . ARG A 1 638 ? -15.754 -30.799 18.914 1.00 94.88 638 ARG A C 1
ATOM 4909 O O . ARG A 1 638 ? -16.700 -30.042 18.690 1.00 94.88 638 ARG A O 1
ATOM 4916 N N . ALA A 1 639 ? -15.809 -32.113 18.732 1.00 96.56 639 ALA A N 1
ATOM 4917 C CA . ALA A 1 639 ? -16.997 -32.833 18.290 1.00 96.56 639 ALA A CA 1
ATOM 4918 C C . ALA A 1 639 ? -17.471 -33.803 19.374 1.00 96.56 639 ALA A C 1
ATOM 4920 O O . ALA A 1 639 ? -16.661 -34.492 19.999 1.00 96.56 639 ALA A O 1
ATOM 4921 N N . VAL A 1 640 ? -18.786 -33.837 19.608 1.00 95.19 640 VAL A N 1
ATOM 4922 C CA . VAL A 1 640 ? -19.406 -34.635 20.672 1.00 95.19 640 VAL A CA 1
ATOM 4923 C C . VAL A 1 640 ? -20.532 -35.499 20.117 1.00 95.19 640 VAL A C 1
ATOM 4925 O O . VAL A 1 640 ? -21.512 -34.985 19.572 1.00 95.19 640 VAL A O 1
ATOM 4928 N N . TRP A 1 641 ? -20.440 -36.807 20.333 1.00 96.31 641 TRP A N 1
ATOM 4929 C CA . TRP A 1 641 ? -21.465 -37.788 19.982 1.00 96.31 641 TRP A CA 1
ATOM 4930 C C . TRP A 1 641 ? -22.161 -38.313 21.230 1.00 96.31 641 TRP A C 1
ATOM 4932 O O . TRP A 1 641 ? -21.524 -38.548 22.256 1.00 96.31 641 TRP A O 1
ATOM 4942 N N . LYS A 1 642 ? -23.467 -38.554 21.117 1.00 93.69 642 LYS A N 1
ATOM 4943 C CA . LYS A 1 642 ? -24.224 -39.339 22.097 1.00 93.69 642 LYS A CA 1
ATOM 4944 C C . LYS A 1 642 ? -24.262 -40.785 21.635 1.00 93.69 642 LYS A C 1
ATOM 4946 O O . LYS A 1 642 ? -24.490 -41.029 20.456 1.00 93.69 642 LYS A O 1
ATOM 4951 N N . LEU A 1 643 ? -24.075 -41.732 22.538 1.00 92.50 643 LEU A N 1
ATOM 4952 C CA . LEU A 1 643 ? -24.170 -43.156 22.240 1.00 92.50 643 LEU A CA 1
ATOM 4953 C C . LEU A 1 643 ? -24.771 -43.906 23.428 1.00 92.50 643 LEU A C 1
ATOM 4955 O O . LEU A 1 643 ? -24.740 -43.424 24.557 1.00 92.50 643 LEU A O 1
ATOM 4959 N N . ASP A 1 644 ? -25.316 -45.086 23.158 1.00 89.75 644 ASP A N 1
ATOM 4960 C CA . ASP A 1 644 ? -25.838 -45.989 24.179 1.00 89.75 644 ASP A CA 1
ATOM 4961 C C . ASP A 1 644 ? -25.196 -47.366 24.009 1.00 89.75 644 ASP A C 1
ATOM 4963 O O . ASP A 1 644 ? -25.365 -48.039 22.988 1.00 89.75 644 ASP A O 1
ATOM 4967 N N . ILE A 1 645 ? -24.388 -47.757 24.989 1.00 89.81 645 ILE A N 1
ATOM 4968 C CA . ILE A 1 645 ? -23.598 -48.980 24.939 1.00 89.81 645 ILE A CA 1
ATOM 4969 C C . ILE A 1 645 ? -24.455 -50.113 25.497 1.00 89.81 645 ILE A C 1
ATOM 4971 O O . ILE A 1 645 ? -24.600 -50.265 26.707 1.00 89.81 645 ILE A O 1
ATOM 4975 N N . ARG A 1 646 ? -25.015 -50.945 24.612 1.00 87.75 646 ARG A N 1
ATOM 4976 C CA . ARG A 1 646 ? -25.955 -52.015 25.006 1.00 87.75 646 ARG A CA 1
ATOM 4977 C C . ARG A 1 646 ? -25.348 -53.054 25.952 1.00 87.75 646 ARG A C 1
ATOM 4979 O O . ARG A 1 646 ? -26.052 -53.610 26.790 1.00 87.75 646 ARG A O 1
ATOM 4986 N N . LYS A 1 647 ? -24.059 -53.360 25.793 1.00 87.00 647 LYS A N 1
ATOM 4987 C CA . LYS A 1 647 ? -23.349 -54.372 26.581 1.00 87.00 647 LYS A CA 1
ATOM 4988 C C . LYS A 1 647 ? -21.941 -53.883 26.891 1.00 87.00 647 LYS A C 1
ATOM 4990 O O . LYS A 1 647 ? -21.226 -53.470 25.983 1.00 87.00 647 LYS A O 1
ATOM 4995 N N . ALA A 1 648 ? -21.555 -53.968 28.161 1.00 90.62 648 ALA A N 1
ATOM 4996 C CA . ALA A 1 648 ? -20.201 -53.657 28.591 1.00 90.62 648 ALA A CA 1
ATOM 4997 C C . ALA A 1 648 ? -19.205 -54.610 27.916 1.00 90.62 648 ALA A C 1
ATOM 4999 O O . ALA A 1 648 ? -19.472 -55.812 27.801 1.00 90.62 648 ALA A O 1
ATOM 5000 N N . GLY A 1 649 ? -18.060 -54.094 27.484 1.00 91.69 649 GLY A N 1
ATOM 5001 C CA . GLY A 1 649 ? -17.078 -54.896 26.765 1.00 91.69 649 GLY A CA 1
ATOM 5002 C C . GLY A 1 649 ? -15.876 -54.099 26.287 1.00 91.69 649 GLY A C 1
ATOM 5003 O O . GLY A 1 649 ? -15.820 -52.878 26.429 1.00 91.69 649 GLY A O 1
ATOM 5004 N N . ARG A 1 650 ? -14.915 -54.821 25.708 1.00 95.00 650 ARG A N 1
ATOM 5005 C CA . ARG A 1 650 ? -13.740 -54.234 25.071 1.00 95.00 650 ARG A CA 1
ATOM 5006 C C . ARG A 1 650 ? -14.060 -53.878 23.626 1.00 95.00 650 ARG A C 1
ATOM 5008 O O . ARG A 1 650 ? -14.533 -54.730 22.875 1.00 95.00 650 ARG A O 1
ATOM 5015 N N . PHE A 1 651 ? -13.771 -52.647 23.230 1.00 95.56 651 PHE A N 1
ATOM 5016 C CA . PHE A 1 651 ? -13.993 -52.140 21.882 1.00 95.56 651 PHE A CA 1
ATOM 5017 C C . PHE A 1 651 ? -12.685 -51.656 21.276 1.00 95.56 651 PHE A C 1
ATOM 5019 O O . PHE A 1 651 ? -12.022 -50.795 21.846 1.00 95.56 651 PHE A O 1
ATOM 5026 N N . ARG A 1 652 ? -12.354 -52.154 20.087 1.00 97.00 652 ARG A N 1
ATOM 5027 C CA . ARG A 1 652 ? -11.303 -51.597 19.244 1.00 97.00 652 ARG A CA 1
ATOM 5028 C C . ARG A 1 652 ? -11.806 -50.344 18.558 1.00 97.00 652 ARG A C 1
ATOM 5030 O O . ARG A 1 652 ? -12.848 -50.371 17.900 1.00 97.00 652 ARG A O 1
ATOM 5037 N N . VAL A 1 653 ? -11.059 -49.260 18.701 1.00 97.38 653 VAL A N 1
ATOM 5038 C CA . VAL A 1 653 ? -11.416 -47.949 18.177 1.00 97.38 653 VAL A CA 1
ATOM 5039 C C . VAL A 1 653 ? -10.614 -47.654 16.919 1.00 97.38 653 VAL A C 1
ATOM 5041 O O . VAL A 1 653 ? -9.380 -47.692 16.931 1.00 97.38 653 VAL A O 1
ATOM 5044 N N . SER A 1 654 ? -11.311 -47.323 15.833 1.00 96.56 654 SER A N 1
ATOM 5045 C CA . SER A 1 654 ? -10.681 -46.832 14.610 1.00 96.56 654 SER A CA 1
ATOM 5046 C C . SER A 1 654 ? -11.318 -45.548 14.090 1.00 96.56 654 SER A C 1
ATOM 5048 O O . SER A 1 654 ? -12.516 -45.315 14.240 1.00 96.56 654 SER A O 1
ATOM 5050 N N . LEU A 1 655 ? -10.495 -44.705 13.477 1.00 97.50 655 LEU A N 1
ATOM 5051 C CA . LEU A 1 655 ? -10.883 -43.478 12.793 1.00 97.50 655 LEU A CA 1
ATOM 5052 C C . LEU A 1 655 ? -10.915 -43.735 11.285 1.00 97.50 655 LEU A C 1
ATOM 5054 O O . LEU A 1 655 ? -10.104 -44.509 10.779 1.00 97.50 655 LEU A O 1
ATOM 5058 N N . ASP A 1 656 ? -11.836 -43.089 10.581 1.00 97.25 656 ASP A N 1
ATOM 5059 C CA . ASP A 1 656 ? -11.839 -42.924 9.125 1.00 97.25 656 ASP A CA 1
ATOM 5060 C C . ASP A 1 656 ? -11.578 -41.444 8.832 1.00 97.25 656 ASP A C 1
ATOM 5062 O O . ASP A 1 656 ? -12.443 -40.598 9.100 1.00 97.25 656 ASP A O 1
ATOM 5066 N N . TYR A 1 657 ? -10.357 -41.132 8.394 1.00 97.69 657 TYR A N 1
ATOM 5067 C CA . TYR A 1 657 ? -9.828 -39.768 8.372 1.00 97.69 657 TYR A CA 1
ATOM 5068 C C . TYR A 1 657 ? -8.965 -39.485 7.136 1.00 97.69 657 TYR A C 1
ATOM 5070 O O . TYR A 1 657 ? -8.438 -40.413 6.523 1.00 97.69 657 TYR A O 1
ATOM 5078 N N . ALA A 1 658 ? -8.789 -38.207 6.804 1.00 96.75 658 ALA A N 1
ATOM 5079 C CA . ALA A 1 658 ? -7.801 -37.731 5.840 1.00 96.75 658 ALA A CA 1
ATOM 5080 C C . ALA A 1 658 ? -6.942 -36.615 6.456 1.00 96.75 658 ALA A C 1
ATOM 5082 O O . ALA A 1 658 ? -7.411 -35.846 7.296 1.00 96.75 658 ALA A O 1
ATOM 5083 N N . CYS A 1 659 ? -5.670 -36.546 6.067 1.00 96.00 659 CYS A N 1
ATOM 5084 C CA . CYS A 1 659 ? -4.741 -35.516 6.519 1.00 96.00 659 CYS A CA 1
ATOM 5085 C C . CYS A 1 659 ? -3.639 -35.305 5.474 1.00 96.00 659 CYS A C 1
ATOM 5087 O O . CYS A 1 659 ? -2.957 -36.254 5.071 1.00 96.00 659 CYS A O 1
ATOM 5089 N N . ASP A 1 660 ? -3.456 -34.063 5.030 1.00 96.00 660 ASP A N 1
ATOM 5090 C CA . ASP A 1 660 ? -2.376 -33.706 4.111 1.00 96.00 660 ASP A CA 1
ATOM 5091 C C . ASP A 1 660 ? -0.994 -33.781 4.779 1.00 96.00 660 ASP A C 1
ATOM 5093 O O . ASP A 1 660 ? -0.838 -33.548 5.980 1.00 96.00 660 ASP A O 1
ATOM 5097 N N . ALA A 1 661 ? 0.044 -34.067 3.988 1.00 92.44 661 ALA A N 1
ATOM 5098 C CA . ALA A 1 661 ? 1.410 -34.189 4.491 1.00 92.44 661 ALA A CA 1
ATOM 5099 C C . ALA A 1 661 ? 1.927 -32.920 5.189 1.00 92.44 661 ALA A C 1
ATOM 5101 O O . ALA A 1 661 ? 2.722 -33.034 6.121 1.00 92.44 661 ALA A O 1
ATOM 5102 N N . SER A 1 662 ? 1.464 -31.734 4.782 1.00 90.94 662 SER A N 1
ATOM 5103 C CA . SER A 1 662 ? 1.834 -30.459 5.410 1.00 90.94 662 SER A CA 1
ATOM 5104 C C . SER A 1 662 ? 1.202 -30.235 6.790 1.00 90.94 662 SER A C 1
ATOM 5106 O O . SER A 1 662 ? 1.715 -29.424 7.561 1.00 90.94 662 SER A O 1
ATOM 5108 N N . ALA A 1 663 ? 0.115 -30.941 7.116 1.00 89.62 663 ALA A N 1
ATOM 5109 C CA . ALA A 1 663 ? -0.632 -30.785 8.367 1.00 89.62 663 ALA A CA 1
ATOM 5110 C C . ALA A 1 663 ? -0.444 -31.956 9.353 1.00 89.62 663 ALA A C 1
ATOM 5112 O O . ALA A 1 663 ? -0.769 -31.832 10.531 1.00 89.62 663 ALA A O 1
ATOM 5113 N N . ALA A 1 664 ? 0.118 -33.080 8.901 1.00 91.81 664 ALA A N 1
ATOM 5114 C CA . ALA A 1 664 ? 0.304 -34.274 9.720 1.00 91.81 664 ALA A CA 1
ATOM 5115 C C . ALA A 1 664 ? 1.231 -34.066 10.934 1.00 91.81 664 ALA A C 1
ATOM 5117 O O . ALA A 1 664 ? 2.192 -33.291 10.904 1.00 91.81 664 ALA A O 1
ATOM 5118 N N . GLY A 1 665 ? 0.987 -34.842 11.992 1.00 91.88 665 GLY A N 1
ATOM 5119 C CA . GLY A 1 665 ? 1.802 -34.911 13.210 1.00 91.88 665 GLY A CA 1
ATOM 5120 C C . GLY A 1 665 ? 1.192 -34.233 14.439 1.00 91.88 665 GLY A C 1
ATOM 5121 O O . GLY A 1 665 ? 1.701 -34.432 15.544 1.00 91.88 665 GLY A O 1
ATOM 5122 N N . ASP A 1 666 ? 0.101 -33.483 14.276 1.00 94.62 666 ASP A N 1
ATOM 5123 C CA . ASP A 1 666 ? -0.636 -32.906 15.405 1.00 94.62 666 ASP A CA 1
ATOM 5124 C C . ASP A 1 666 ? -1.316 -34.018 16.227 1.00 94.62 666 ASP A C 1
ATOM 5126 O O . ASP A 1 666 ? -1.510 -35.141 15.750 1.00 94.62 666 ASP A O 1
ATOM 5130 N N . ARG A 1 667 ? -1.616 -33.751 17.503 1.00 95.69 667 ARG A N 1
ATOM 5131 C CA . ARG A 1 667 ? -2.130 -34.763 18.439 1.00 95.69 667 ARG A CA 1
ATOM 5132 C C . ARG A 1 667 ? -3.622 -34.586 18.691 1.00 95.69 667 ARG A C 1
ATOM 5134 O O . ARG A 1 667 ? -4.113 -33.464 18.780 1.00 95.69 667 ARG A O 1
ATOM 5141 N N . PHE A 1 668 ? -4.333 -35.695 18.863 1.00 96.38 668 PHE A N 1
ATOM 5142 C CA . PHE A 1 668 ? -5.757 -35.708 19.199 1.00 96.38 668 PHE A CA 1
ATOM 5143 C C . PHE A 1 668 ? -6.035 -36.538 20.450 1.00 96.38 668 PHE A C 1
ATOM 5145 O O . PHE A 1 668 ? -5.255 -37.414 20.832 1.00 96.38 668 PHE A O 1
ATOM 5152 N N . LEU A 1 669 ? -7.199 -36.284 21.042 1.00 96.31 669 LEU A N 1
ATOM 5153 C CA . LEU A 1 669 ? -7.705 -36.966 22.219 1.00 96.31 669 LEU A CA 1
ATOM 5154 C C . LEU A 1 669 ? -9.186 -37.305 22.021 1.00 96.31 669 LEU A C 1
ATOM 5156 O O . LEU A 1 669 ? -9.998 -36.429 21.718 1.00 96.31 669 LEU A O 1
ATOM 5160 N N . LEU A 1 670 ? -9.526 -38.580 22.194 1.00 96.88 670 LEU A N 1
ATOM 5161 C CA . LEU A 1 670 ? -10.880 -39.120 22.179 1.00 96.88 670 LEU A CA 1
ATOM 5162 C C . LEU A 1 670 ? -11.221 -39.647 23.572 1.00 96.88 670 LEU A C 1
ATOM 5164 O O . LEU A 1 670 ? -10.616 -40.614 24.030 1.00 96.88 670 LEU A O 1
ATOM 5168 N N . THR A 1 671 ? -12.222 -39.055 24.217 1.00 95.50 671 THR A N 1
ATOM 5169 C CA . THR A 1 671 ? -12.732 -39.502 25.518 1.00 95.50 671 THR A CA 1
ATOM 5170 C C . THR A 1 671 ? -14.118 -40.111 25.362 1.00 95.50 671 THR A C 1
ATOM 5172 O O . THR A 1 671 ? -15.008 -39.459 24.823 1.00 95.50 671 THR A O 1
ATOM 5175 N N . ILE A 1 672 ? -14.325 -41.332 25.861 1.00 93.94 672 ILE A N 1
ATOM 5176 C CA . ILE A 1 672 ? -15.620 -42.028 25.887 1.00 93.94 672 ILE A CA 1
ATOM 5177 C C . ILE A 1 672 ? -15.840 -42.600 27.285 1.00 93.94 672 ILE A C 1
ATOM 5179 O O . ILE A 1 672 ? -14.988 -43.324 27.795 1.00 93.94 672 ILE A O 1
ATOM 5183 N N . ALA A 1 673 ? -16.975 -42.277 27.913 1.00 86.50 673 ALA A N 1
ATOM 5184 C CA . ALA A 1 673 ? -17.323 -42.759 29.259 1.00 86.50 673 ALA A CA 1
ATOM 5185 C C . ALA A 1 673 ? -16.189 -42.575 30.302 1.00 86.50 673 ALA A C 1
ATOM 5187 O O . ALA A 1 673 ? -15.960 -43.433 31.152 1.00 86.50 673 ALA A O 1
ATOM 5188 N N . GLY A 1 674 ? -15.446 -41.464 30.211 1.00 83.94 674 GLY A N 1
ATOM 5189 C CA . GLY A 1 674 ? -14.331 -41.133 31.108 1.00 83.94 674 GLY A CA 1
ATOM 5190 C C . GLY A 1 674 ? -12.987 -41.798 30.779 1.00 83.94 674 GLY A C 1
ATOM 5191 O O . GLY A 1 674 ? -11.984 -41.445 31.393 1.00 83.94 674 GLY A O 1
ATOM 5192 N N . GLN A 1 675 ? -12.930 -42.705 29.801 1.00 91.50 675 GLN A N 1
ATOM 5193 C CA . GLN A 1 675 ? -11.677 -43.279 29.301 1.00 91.50 675 GLN A CA 1
ATOM 5194 C C . GLN A 1 675 ? -11.195 -42.545 28.062 1.00 91.50 675 GLN A C 1
ATOM 5196 O O . GLN A 1 675 ? -12.003 -42.104 27.249 1.00 91.50 675 GLN A O 1
ATOM 5201 N N . THR A 1 676 ? -9.880 -42.447 27.902 1.00 94.00 676 THR A N 1
ATOM 5202 C CA . THR A 1 676 ? -9.263 -41.613 26.874 1.00 94.00 676 THR A CA 1
ATOM 5203 C C . THR A 1 676 ? -8.269 -42.407 26.036 1.00 94.00 676 THR A C 1
ATOM 5205 O O . THR A 1 676 ? -7.394 -43.072 26.582 1.00 94.00 676 THR A O 1
ATOM 5208 N N . LEU A 1 677 ? -8.367 -42.270 24.714 1.00 94.44 677 LEU A N 1
ATOM 5209 C CA . LEU A 1 677 ? -7.331 -42.646 23.754 1.00 94.44 677 LEU A CA 1
ATOM 5210 C C . LEU A 1 677 ? -6.807 -41.390 23.065 1.00 94.44 677 LEU A C 1
ATOM 5212 O O . LEU A 1 677 ? -7.579 -40.495 22.730 1.00 94.44 677 LEU A O 1
ATOM 5216 N N . GLY A 1 678 ? -5.505 -41.329 22.820 1.00 92.12 678 GLY A N 1
ATOM 5217 C CA . GLY A 1 678 ? -4.892 -40.234 22.078 1.00 92.12 678 GLY A CA 1
ATOM 5218 C C . GLY A 1 678 ? -3.763 -40.731 21.191 1.00 92.12 678 GLY A C 1
ATOM 5219 O O . GLY A 1 678 ? -3.204 -41.804 21.419 1.00 92.12 678 GLY A O 1
ATOM 5220 N N . GLY A 1 679 ? -3.430 -39.951 20.172 1.00 92.69 679 GLY A N 1
ATOM 5221 C CA . GLY A 1 679 ? -2.404 -40.304 19.198 1.00 92.69 679 GLY A CA 1
ATOM 5222 C C . GLY A 1 679 ? -1.972 -39.104 18.369 1.00 92.69 679 GLY A C 1
ATOM 5223 O O . GLY A 1 679 ? -2.577 -38.036 18.441 1.00 92.69 679 GLY A O 1
ATOM 5224 N N . GLN A 1 680 ? -0.908 -39.282 17.591 1.00 94.75 680 GLN A N 1
ATOM 5225 C CA . GLN A 1 680 ? -0.546 -38.344 16.528 1.00 94.75 680 GLN A CA 1
ATOM 5226 C C . GLN A 1 680 ? -1.312 -38.696 15.260 1.00 94.75 680 GLN A C 1
ATOM 5228 O O . GLN A 1 680 ? -1.507 -39.878 14.980 1.00 94.75 680 GLN A O 1
ATOM 5233 N N . VAL A 1 681 ? -1.714 -37.681 14.500 1.00 95.75 681 VAL A N 1
ATOM 5234 C CA . VAL A 1 681 ? -2.371 -37.824 13.199 1.00 95.75 681 VAL A CA 1
ATOM 5235 C C . VAL A 1 681 ? -1.317 -38.115 12.123 1.00 95.75 681 VAL A C 1
ATOM 5237 O O . VAL A 1 681 ? -0.507 -37.235 11.822 1.00 95.75 681 VAL A O 1
ATOM 5240 N N . PRO A 1 682 ? -1.289 -39.316 11.522 1.00 95.62 682 PRO A N 1
ATOM 5241 C CA . PRO A 1 682 ? -0.410 -39.609 10.393 1.00 95.62 682 PRO A CA 1
ATOM 5242 C C . PRO A 1 682 ? -0.875 -38.901 9.111 1.00 95.62 682 PRO A C 1
ATOM 5244 O O . PRO A 1 682 ? -2.042 -38.553 8.967 1.00 95.62 682 PRO A O 1
ATOM 5247 N N . SER A 1 683 ? 0.026 -38.725 8.144 1.00 95.19 683 SER A N 1
ATOM 5248 C CA . SER A 1 683 ? -0.355 -38.237 6.812 1.00 95.19 683 SER A CA 1
ATOM 5249 C C . SER A 1 683 ? -1.065 -39.336 6.023 1.00 95.19 683 SER A C 1
ATOM 5251 O O . SER A 1 683 ? -0.573 -40.463 5.954 1.00 95.19 683 SER A O 1
ATOM 5253 N N . THR A 1 684 ? -2.168 -38.991 5.360 1.00 95.88 684 THR A N 1
ATOM 5254 C CA . THR A 1 684 ? -2.777 -39.820 4.308 1.00 95.88 684 THR A CA 1
ATOM 5255 C C . THR A 1 684 ? -2.384 -39.347 2.903 1.00 95.88 684 THR A C 1
ATOM 5257 O O . THR A 1 684 ? -2.815 -39.919 1.901 1.00 95.88 684 THR A O 1
ATOM 5260 N N . GLY A 1 685 ? -1.532 -38.323 2.802 1.00 94.50 685 GLY A N 1
ATOM 5261 C CA . GLY A 1 685 ? -0.972 -37.784 1.562 1.00 94.50 685 GLY A CA 1
ATOM 5262 C C . GLY A 1 685 ? -1.753 -36.612 0.963 1.00 94.50 685 GLY A C 1
ATOM 5263 O O . GLY A 1 685 ? -1.133 -35.760 0.342 1.00 94.50 685 GLY A O 1
ATOM 5264 N N . SER A 1 686 ? -3.074 -36.541 1.155 1.00 94.19 686 SER A N 1
ATOM 5265 C CA . SER A 1 686 ? -3.905 -35.384 0.776 1.00 94.19 686 SER A CA 1
ATOM 5266 C C . SER A 1 686 ? -5.238 -35.394 1.532 1.00 94.19 686 SER A C 1
ATOM 5268 O O . SER A 1 686 ? -5.696 -36.458 1.954 1.00 94.19 686 SER A O 1
ATOM 5270 N N . TRP A 1 687 ? -5.915 -34.245 1.608 1.00 93.75 687 TRP A N 1
ATOM 5271 C CA . TRP A 1 687 ? -7.242 -34.094 2.234 1.00 93.75 687 TRP A CA 1
ATOM 5272 C C . TRP A 1 687 ? -8.358 -34.938 1.591 1.00 93.75 687 TRP A C 1
ATOM 5274 O O . TRP A 1 687 ? -9.366 -35.229 2.221 1.00 93.75 687 TRP A O 1
ATOM 5284 N N . ASN A 1 688 ? -8.162 -35.415 0.358 1.00 91.75 688 ASN A N 1
ATOM 5285 C CA . ASN A 1 688 ? -9.147 -36.250 -0.338 1.00 91.75 688 ASN A CA 1
ATOM 5286 C C . ASN A 1 688 ? -8.914 -37.761 -0.157 1.00 91.75 688 ASN A C 1
ATOM 5288 O O . ASN A 1 688 ? -9.749 -38.565 -0.577 1.00 91.75 688 ASN A O 1
ATOM 5292 N N . ASN A 1 689 ? -7.787 -38.168 0.439 1.00 94.69 689 ASN A N 1
ATOM 5293 C CA . ASN A 1 689 ? -7.434 -39.576 0.602 1.00 94.69 689 ASN A CA 1
ATOM 5294 C C . ASN A 1 689 ? -7.783 -40.069 2.011 1.00 94.69 689 ASN A C 1
ATOM 5296 O O . ASN A 1 689 ? -6.977 -39.935 2.932 1.00 94.69 689 ASN A O 1
ATOM 5300 N N . TYR A 1 690 ? -8.973 -40.646 2.179 1.00 95.62 690 TYR A N 1
ATOM 5301 C CA . TYR A 1 690 ? -9.413 -41.184 3.468 1.00 95.62 690 TYR A CA 1
ATOM 5302 C C . TYR A 1 690 ? -8.835 -42.574 3.727 1.00 95.62 690 TYR A C 1
ATOM 5304 O O . TYR A 1 690 ? -8.908 -43.465 2.879 1.00 95.62 690 TYR A O 1
ATOM 5312 N N . GLN A 1 691 ? -8.283 -42.764 4.922 1.00 96.50 691 GLN A N 1
ATOM 5313 C CA . GLN A 1 691 ? -7.714 -44.021 5.388 1.00 96.50 691 GLN A CA 1
ATOM 5314 C C . GLN A 1 691 ? -8.234 -44.358 6.783 1.00 96.50 691 GLN A C 1
ATOM 5316 O O . GLN A 1 691 ? -8.684 -43.486 7.529 1.00 96.50 691 GLN A O 1
ATOM 5321 N N . SER A 1 692 ? -8.140 -45.636 7.159 1.00 95.69 692 SER A N 1
ATOM 5322 C CA . SER A 1 692 ? -8.496 -46.058 8.510 1.00 95.69 692 SER A CA 1
ATOM 5323 C C . SER A 1 692 ? -7.274 -46.143 9.419 1.00 95.69 692 SER A C 1
ATOM 5325 O O . SER A 1 692 ? -6.282 -46.780 9.073 1.00 95.69 692 SER A O 1
ATOM 5327 N N . LEU A 1 693 ? -7.374 -45.543 10.604 1.00 95.81 693 LEU A N 1
ATOM 5328 C CA . LEU A 1 693 ? -6.360 -45.605 11.654 1.00 95.81 693 LEU A CA 1
ATOM 5329 C C . LEU A 1 693 ? -6.947 -46.272 12.894 1.00 95.81 693 LEU A C 1
ATOM 5331 O O . LEU A 1 693 ? -7.906 -45.767 13.469 1.00 95.81 693 LEU A O 1
ATOM 5335 N N . THR A 1 694 ? -6.366 -47.387 13.333 1.00 96.62 694 THR A N 1
ATOM 5336 C CA . THR A 1 694 ? -6.709 -47.989 14.631 1.00 96.62 694 THR A CA 1
ATOM 5337 C C . THR A 1 694 ? -5.919 -47.287 15.726 1.00 96.62 694 THR A C 1
ATOM 5339 O O . THR A 1 694 ? -4.695 -47.225 15.643 1.00 96.62 694 THR A O 1
ATOM 5342 N N . ILE A 1 695 ? -6.612 -46.760 16.735 1.00 95.56 695 ILE A N 1
ATOM 5343 C CA . ILE A 1 695 ? -6.010 -45.891 17.761 1.00 95.56 695 ILE A CA 1
ATOM 5344 C C . ILE A 1 695 ? -5.869 -46.568 19.129 1.00 95.56 695 ILE A C 1
ATOM 5346 O O . ILE A 1 695 ? -5.189 -46.042 20.003 1.00 95.56 695 ILE A O 1
ATOM 5350 N N . GLY A 1 696 ? -6.490 -47.734 19.318 1.00 95.06 696 GLY A N 1
ATOM 5351 C CA . GLY A 1 696 ? -6.389 -48.527 20.543 1.00 95.06 696 GLY A CA 1
ATOM 5352 C C . GLY A 1 696 ? -7.697 -49.220 20.903 1.00 95.06 696 GLY A C 1
ATOM 5353 O O . GLY A 1 696 ? -8.675 -49.143 20.158 1.00 95.06 696 GLY A O 1
ATOM 5354 N N . ASP A 1 697 ? -7.708 -49.871 22.063 1.00 96.31 697 ASP A N 1
ATOM 5355 C CA . ASP A 1 697 ? -8.870 -50.573 22.606 1.00 96.31 697 ASP A CA 1
ATOM 5356 C C . ASP A 1 697 ? -9.347 -49.863 23.898 1.00 96.31 697 ASP A C 1
ATOM 5358 O O . ASP A 1 697 ? -8.527 -49.373 24.674 1.00 96.31 697 ASP A O 1
ATOM 5362 N N . LEU A 1 698 ? -10.664 -49.797 24.129 1.00 94.44 698 LEU A N 1
ATOM 5363 C CA . LEU A 1 698 ? -11.308 -49.224 25.326 1.00 94.44 698 LEU A CA 1
ATOM 5364 C C . LEU A 1 698 ? -12.215 -50.253 26.009 1.00 94.44 698 LEU A C 1
ATOM 5366 O O . LEU A 1 698 ? -12.931 -50.983 25.326 1.00 94.44 698 LEU A O 1
ATOM 5370 N N . ASP A 1 699 ? -12.250 -50.270 27.343 1.00 93.62 699 ASP A N 1
ATOM 5371 C CA . ASP A 1 699 ? -13.097 -51.178 28.132 1.00 93.62 699 ASP A CA 1
ATOM 5372 C C . ASP A 1 699 ? -14.355 -50.443 28.627 1.00 93.62 699 ASP A C 1
ATOM 5374 O O . ASP A 1 699 ? -14.404 -49.947 29.749 1.00 93.62 699 ASP A O 1
ATOM 5378 N N . LEU A 1 700 ? -15.383 -50.324 27.787 1.00 93.25 700 LEU A N 1
ATOM 5379 C CA . LEU A 1 700 ? -16.512 -49.422 28.040 1.00 93.25 700 LEU A CA 1
ATOM 5380 C C . LEU A 1 700 ? -17.648 -50.085 28.853 1.00 93.25 700 LEU A C 1
ATOM 5382 O O . LEU A 1 700 ? -18.020 -51.229 28.561 1.00 93.25 700 LEU A O 1
ATOM 5386 N N . PRO A 1 701 ? -18.243 -49.385 29.845 1.00 90.81 701 PRO A N 1
ATOM 5387 C CA . PRO A 1 701 ? -19.409 -49.871 30.586 1.00 90.81 701 PRO A CA 1
ATOM 5388 C C . PRO A 1 701 ? -20.691 -49.811 29.740 1.00 90.81 701 PRO A C 1
ATOM 5390 O O . PRO A 1 701 ? -20.765 -49.076 28.759 1.00 90.81 701 PRO A O 1
ATOM 5393 N N . ALA A 1 702 ? -21.716 -50.571 30.136 1.00 90.62 702 ALA A N 1
ATOM 5394 C CA . ALA A 1 702 ? -23.037 -50.488 29.515 1.00 90.62 702 ALA A CA 1
ATOM 5395 C C . ALA A 1 702 ? -23.778 -49.217 29.959 1.00 90.62 702 ALA A C 1
ATOM 5397 O O . ALA A 1 702 ? -23.653 -48.799 31.112 1.00 90.62 702 ALA A O 1
ATOM 5398 N N . GLY A 1 703 ? -24.596 -48.662 29.066 1.00 89.56 703 GLY A N 1
ATOM 5399 C CA . GLY A 1 703 ? -25.452 -47.506 29.314 1.00 89.56 703 GLY A CA 1
ATOM 5400 C C . GLY A 1 703 ? -25.134 -46.288 28.439 1.00 89.56 703 GLY A C 1
ATOM 5401 O O . GLY A 1 703 ? -24.258 -46.341 27.566 1.00 89.56 703 GLY A O 1
ATOM 5402 N N . PRO A 1 704 ? -25.848 -45.172 28.673 1.00 90.44 704 PRO A N 1
ATOM 5403 C CA . PRO A 1 704 ? -25.669 -43.942 27.918 1.00 90.44 704 PRO A CA 1
ATOM 5404 C C . PRO A 1 704 ? -24.296 -43.327 28.194 1.00 90.44 704 PRO A C 1
ATOM 5406 O O . PRO A 1 704 ? -23.876 -43.184 29.343 1.00 90.44 704 PRO A O 1
ATOM 5409 N N . ALA A 1 705 ? -23.616 -42.914 27.131 1.00 91.25 705 ALA A N 1
ATOM 5410 C CA . ALA A 1 705 ? -22.314 -42.271 27.192 1.00 91.25 705 ALA A CA 1
ATOM 5411 C C . ALA A 1 705 ? -22.202 -41.143 26.160 1.00 91.25 705 ALA A C 1
ATOM 5413 O O . ALA A 1 705 ? -22.943 -41.075 25.174 1.00 91.25 705 ALA A O 1
ATOM 5414 N N . GLU A 1 706 ? -21.229 -40.261 26.377 1.00 92.38 706 GLU A N 1
ATOM 5415 C CA . GLU A 1 706 ? -20.792 -39.294 25.377 1.00 92.38 706 GLU A CA 1
ATOM 5416 C C . GLU A 1 706 ? -19.361 -39.606 24.946 1.00 92.38 706 GLU A C 1
ATOM 5418 O O . GLU A 1 706 ? -18.509 -39.959 25.767 1.00 92.38 706 GLU A O 1
ATOM 5423 N N . ALA A 1 707 ? -19.120 -39.479 23.645 1.00 94.19 707 ALA A N 1
ATOM 5424 C CA . ALA A 1 707 ? -17.795 -39.517 23.055 1.00 94.19 707 ALA A CA 1
ATOM 5425 C C . ALA A 1 707 ? -17.412 -38.096 22.643 1.00 94.19 707 ALA A C 1
ATOM 5427 O O . ALA A 1 707 ? -18.179 -37.441 21.941 1.00 94.19 707 ALA A O 1
ATOM 5428 N N . THR A 1 708 ? -16.247 -37.618 23.069 1.00 96.06 708 THR A N 1
ATOM 5429 C CA . THR A 1 708 ? -15.728 -36.286 22.731 1.00 96.06 708 THR A CA 1
ATOM 5430 C C . THR A 1 708 ? -14.367 -36.417 22.073 1.00 96.06 708 THR A C 1
ATOM 5432 O O . THR A 1 708 ? -13.472 -37.021 22.657 1.00 96.06 708 THR A O 1
ATOM 5435 N N . MET A 1 709 ? -14.203 -35.820 20.893 1.00 96.81 709 MET A N 1
ATOM 5436 C CA . MET A 1 709 ? -12.915 -35.715 20.207 1.00 96.81 709 MET A CA 1
ATOM 5437 C C . MET A 1 709 ? -12.470 -34.253 20.129 1.00 96.81 709 MET A C 1
ATOM 5439 O O . MET A 1 709 ? -13.290 -33.381 19.832 1.00 96.81 709 MET A O 1
ATOM 5443 N N . ARG A 1 710 ? -11.188 -33.998 20.419 1.00 95.81 710 ARG A N 1
ATOM 5444 C CA . ARG A 1 710 ? -10.524 -32.679 20.405 1.00 95.81 710 ARG A CA 1
ATOM 5445 C C . ARG A 1 710 ? -9.026 -32.805 20.118 1.00 95.81 710 ARG A C 1
ATOM 5447 O O . ARG A 1 710 ? -8.504 -33.922 20.117 1.00 95.81 710 ARG A O 1
ATOM 5454 N N . SER A 1 711 ? -8.337 -31.683 19.908 1.00 94.06 711 SER A N 1
ATOM 5455 C CA . SER A 1 711 ? -6.871 -31.683 19.878 1.00 94.06 711 SER A CA 1
ATOM 5456 C C . SER A 1 711 ? -6.280 -31.931 21.272 1.00 94.06 711 SER A C 1
ATOM 5458 O O . SER A 1 711 ? -6.899 -31.653 22.303 1.00 94.06 711 SER A O 1
ATOM 5460 N N . ASP A 1 712 ? -5.074 -32.487 21.291 1.00 93.56 712 ASP A N 1
ATOM 5461 C CA . ASP A 1 712 ? -4.225 -32.656 22.473 1.00 93.56 712 ASP A CA 1
ATOM 5462 C C . ASP A 1 712 ? -3.077 -31.638 22.396 1.00 93.56 712 ASP A C 1
ATOM 5464 O O . ASP A 1 712 ? -1.929 -31.983 22.111 1.00 93.56 712 ASP A O 1
ATOM 5468 N N . GLY A 1 713 ? -3.430 -30.359 22.560 1.00 87.44 713 GLY A N 1
ATOM 5469 C CA . GLY A 1 713 ? -2.521 -29.216 22.453 1.00 87.44 713 GLY A CA 1
ATOM 5470 C C . GLY A 1 713 ? -2.672 -28.403 21.157 1.00 87.44 713 GLY A C 1
ATOM 5471 O O . GLY A 1 713 ? -3.675 -28.564 20.446 1.00 87.44 713 GLY A O 1
ATOM 5472 N N . PRO A 1 714 ? -1.687 -27.531 20.859 1.00 85.06 714 PRO A N 1
ATOM 5473 C CA . PRO A 1 714 ? -1.728 -26.609 19.728 1.00 85.06 714 PRO A CA 1
ATOM 5474 C C . PRO A 1 714 ? -1.800 -27.298 18.371 1.00 85.06 714 PRO A C 1
ATOM 5476 O O . PRO A 1 714 ? -1.140 -28.311 18.135 1.00 85.06 714 PRO A O 1
ATOM 5479 N N . ILE A 1 715 ? -2.568 -26.698 17.462 1.00 88.75 715 ILE A N 1
ATOM 5480 C CA . ILE A 1 715 ? -2.719 -27.140 16.072 1.00 88.75 715 ILE A CA 1
ATOM 5481 C C . ILE A 1 715 ? -1.850 -26.243 15.188 1.00 88.75 715 ILE A C 1
ATOM 5483 O O . ILE A 1 715 ? -1.937 -25.018 15.269 1.00 88.75 715 ILE A O 1
ATOM 5487 N N . ARG A 1 716 ? -1.009 -26.837 14.337 1.00 85.75 716 ARG A N 1
ATOM 5488 C CA . ARG A 1 716 ? -0.103 -26.076 13.456 1.00 85.75 716 ARG A CA 1
ATOM 5489 C C . ARG A 1 716 ? -0.803 -25.542 12.216 1.00 85.75 716 ARG A C 1
ATOM 5491 O O . ARG A 1 716 ? -0.498 -24.438 11.775 1.00 85.75 716 ARG A O 1
ATOM 5498 N N . ASN A 1 717 ? -1.701 -26.335 11.637 1.00 88.00 717 ASN A N 1
ATOM 5499 C CA . ASN A 1 717 ? -2.459 -25.945 10.451 1.00 88.00 717 ASN A CA 1
ATOM 5500 C C . ASN A 1 717 ? -3.913 -26.419 10.545 1.00 88.00 717 ASN A C 1
ATOM 5502 O O . ASN A 1 717 ? -4.812 -25.605 10.722 1.00 88.00 717 ASN A O 1
ATOM 5506 N N . ALA A 1 718 ? -4.137 -27.732 10.482 1.00 91.69 718 ALA A N 1
ATOM 5507 C CA . ALA A 1 718 ? -5.436 -28.360 10.693 1.00 91.69 718 ALA A CA 1
ATOM 5508 C C . ALA A 1 718 ? -5.235 -29.772 11.256 1.00 91.69 718 ALA A C 1
ATOM 5510 O O . ALA A 1 718 ? -4.327 -30.472 10.816 1.00 91.69 718 ALA A O 1
ATOM 5511 N N . LEU A 1 719 ? -6.073 -30.193 12.208 1.00 94.75 719 LEU A N 1
ATOM 5512 C CA . LEU A 1 719 ? -5.902 -31.467 12.909 1.00 94.75 719 LEU A CA 1
ATOM 5513 C C . LEU A 1 719 ? -6.072 -32.670 11.966 1.00 94.75 719 LEU A C 1
ATOM 5515 O O . LEU A 1 719 ? -5.148 -33.459 11.809 1.00 94.75 719 LEU A O 1
ATOM 5519 N N . LEU A 1 720 ? -7.260 -32.827 11.374 1.00 96.88 720 LEU A N 1
ATOM 5520 C CA . LEU A 1 720 ? -7.616 -33.849 10.381 1.00 96.88 720 LEU A CA 1
ATOM 5521 C C . LEU A 1 720 ? -9.025 -33.595 9.834 1.00 96.88 720 LEU A C 1
ATOM 5523 O O . LEU A 1 720 ? -9.813 -32.889 10.468 1.00 96.88 720 LEU A O 1
ATOM 5527 N N . ASP A 1 721 ? -9.357 -34.278 8.741 1.00 97.50 721 ASP A N 1
ATOM 5528 C CA . ASP A 1 721 ? -10.727 -34.434 8.264 1.00 97.50 721 ASP A CA 1
ATOM 5529 C C . ASP A 1 721 ? -11.308 -35.764 8.752 1.00 97.50 721 ASP A C 1
ATOM 5531 O O . ASP A 1 721 ? -10.792 -36.825 8.406 1.00 97.50 721 ASP A O 1
ATOM 5535 N N . LEU A 1 722 ? -12.388 -35.739 9.540 1.00 97.75 722 LEU A N 1
ATOM 5536 C CA . LEU A 1 722 ? -12.967 -36.939 10.163 1.00 97.75 722 LEU A CA 1
ATOM 5537 C C . LEU A 1 722 ? -14.324 -37.302 9.570 1.00 97.75 722 LEU A C 1
ATOM 5539 O O . LEU A 1 722 ? -15.287 -36.555 9.730 1.00 97.75 722 LEU A O 1
ATOM 5543 N N . ARG A 1 723 ? -14.462 -38.497 8.994 1.00 96.56 723 ARG A N 1
ATOM 5544 C CA . ARG A 1 723 ? -15.775 -39.016 8.572 1.00 96.56 723 ARG A CA 1
ATOM 5545 C C . ARG A 1 723 ? -16.477 -39.797 9.663 1.00 96.56 723 ARG A C 1
ATOM 5547 O O . ARG A 1 723 ? -17.691 -39.676 9.849 1.00 96.56 723 ARG A O 1
ATOM 5554 N N . THR A 1 724 ? -15.755 -40.690 10.333 1.00 96.62 724 THR A N 1
ATOM 5555 C CA . THR A 1 724 ? -16.369 -41.642 11.263 1.00 96.62 724 THR A CA 1
ATOM 5556 C C . THR A 1 724 ? -15.370 -42.145 12.296 1.00 96.62 724 THR A C 1
ATOM 5558 O O . THR A 1 724 ? -14.219 -42.415 11.967 1.00 96.62 724 THR A O 1
ATOM 5561 N N . ILE A 1 725 ? -15.845 -42.368 13.521 1.00 97.50 725 ILE A N 1
ATOM 5562 C CA . ILE A 1 725 ? -15.169 -43.196 14.529 1.00 97.50 725 ILE A CA 1
ATOM 5563 C C . ILE A 1 725 ? -15.946 -44.506 14.664 1.00 97.50 725 ILE A C 1
ATOM 5565 O O . ILE A 1 725 ? -17.178 -44.504 14.736 1.00 97.50 725 ILE A O 1
ATOM 5569 N N . ARG A 1 726 ? -15.248 -45.639 14.677 1.00 96.19 726 ARG A N 1
ATOM 5570 C CA . ARG A 1 726 ? -15.838 -46.974 14.808 1.00 96.19 726 ARG A CA 1
ATOM 5571 C C . ARG A 1 726 ? -15.381 -47.610 16.106 1.00 96.19 726 ARG A C 1
ATOM 5573 O O . ARG A 1 726 ? -14.185 -47.672 16.365 1.00 96.19 726 ARG A O 1
ATOM 5580 N N . LEU A 1 727 ? -16.337 -48.109 16.880 1.00 95.94 727 LEU A N 1
ATOM 5581 C CA . LEU A 1 727 ? -16.103 -48.958 18.043 1.00 95.94 727 LEU A CA 1
ATOM 5582 C C . LEU A 1 727 ? -16.503 -50.379 17.647 1.00 95.94 727 LEU A C 1
ATOM 5584 O O . LEU A 1 727 ? -17.679 -50.636 17.395 1.00 95.94 727 LEU A O 1
ATOM 5588 N N . ILE A 1 728 ? -15.534 -51.282 17.541 1.00 94.38 728 ILE A N 1
ATOM 5589 C CA . ILE A 1 728 ? -15.746 -52.671 17.122 1.00 94.38 728 ILE A CA 1
ATOM 5590 C C . ILE A 1 728 ? -15.535 -53.567 18.345 1.00 94.38 728 ILE A C 1
ATOM 5592 O O . ILE A 1 728 ? -14.438 -53.533 18.903 1.00 94.38 728 ILE A O 1
ATOM 5596 N N . PRO A 1 729 ? -16.533 -54.352 18.787 1.00 92.31 729 PRO A N 1
ATOM 5597 C CA . PRO A 1 729 ? -16.348 -55.301 19.875 1.00 92.31 729 PRO A CA 1
ATOM 5598 C C . PRO A 1 729 ? -15.180 -56.240 19.576 1.00 92.31 729 PRO A C 1
ATOM 5600 O O . PRO A 1 729 ? -15.080 -56.788 18.480 1.00 92.31 729 PRO A O 1
ATOM 5603 N N . VAL A 1 730 ? -14.292 -56.420 20.546 1.00 90.56 730 VAL A N 1
ATOM 5604 C CA . VAL A 1 730 ? -13.234 -57.428 20.473 1.00 90.56 730 VAL A CA 1
ATOM 5605 C C . VAL A 1 730 ? -13.805 -58.691 21.109 1.00 90.56 730 VAL A C 1
ATOM 5607 O O . VAL A 1 730 ? -14.109 -58.689 22.304 1.00 90.56 730 VAL A O 1
ATOM 5610 N N . GLU A 1 731 ? -14.023 -59.743 20.314 1.00 73.25 731 GLU A N 1
ATOM 5611 C CA . GLU A 1 731 ? -14.394 -61.053 20.861 1.00 73.25 731 GLU A CA 1
ATOM 5612 C C . GLU A 1 731 ? -13.314 -61.513 21.852 1.00 73.25 731 GLU A C 1
ATOM 5614 O O . GLU A 1 731 ? -12.121 -61.295 21.628 1.00 73.25 731 GLU A O 1
ATOM 5619 N N . LYS A 1 732 ? -13.752 -62.067 22.987 1.00 51.66 732 LYS A N 1
ATOM 5620 C CA . LYS A 1 732 ? -12.859 -62.596 24.023 1.00 51.66 732 LYS A CA 1
ATOM 5621 C C . LYS A 1 732 ? -12.236 -63.914 23.607 1.00 51.66 732 LYS A C 1
ATOM 5623 O O . LYS A 1 732 ? -12.993 -64.748 23.064 1.00 51.66 732 LYS A O 1
#

Foldseek 3Di:
DDDPVVPVVDPPCVQVVHDDDDDDDDPPDDDDDDDPLVPDDLLRLLVQCPDPDPVSNVVSLVVLLVVLDPVNLVSLLCQLQPPPDLSSVQSSQVSLLSSCVVPVPSQPPVSLVSQCVDPDLVSVLVSLVSCLPVCVVPVVSVVSLLVQCVPPDPSSVLSSLQSLLSDLDLSSLLSLLVNCLVCVPPPSSVVSNLVSDDLRSLLSNLVNLLPDDVVSVSLSVLLSSLLVCLVNVSLNSLASNLCSLLDDDPPAQPLSSLVSVLSNLVSNVVVVHDPVVSYDPVSVVSLVVNLVNLLVLLVDPPHDLSSNLSSLSSCLSDPPDLVVNLVSLLVCCALLAFPSSLLSSLVSLLSSVDLCSLVSLLVAVQQHALSSNVSNLVSQLVDPSSLVSVLVCLVVVSDDLLSDDPVSLVCQCPPPDPVSNVSSVVSNVPLQPDPFVVVLVVLVCLQVDDAAQVLLVVLCLVQVQQAEDDPNGHAPQDDHLQPDPDLPLSVLSCCQQPVLSRHHSQQFKKWWQFQVRDIDIAGFPDHGRFWTWGQASNRDIDTGGSNRTPTMGTPSGGSNDHDVPVVADSRNSSHNSCNSVVDHDFFDDDVQADADEWDQDPQQKTKDFLSHKGWDDDQWDQDNVVRWIWRAADQGTKIKHKYFRAAFAKWWKKFWWADAPVFWFFKKWKDKPRDIFMDTGHHLNDLVRTDMDTGGMDGDHGGIMMIMMGTPDHGPGIRIITGIMMTRGDDD

Radius of gyration: 39.48 Å; Cα contacts (8 Å, |Δi|>4): 1227; chains: 1; bounding box: 73×94×101 Å

Sequence (732 aa):
WIPAEWQRKLDLRAGDDRGRIYRIVPIDATPTKPPRLDSLDTDGLVAALDSPNGWQRDMAQQMLLWRSDPESLKPLARMTNECDNPLARLHSLYTLDGLRHPLPDALPIELLLAALNDSHPGVRRHAVRLAERRWDESPQVLDVIVRLADDSDPPVRLQVAYSLGESSDPRAAEALARLALRSVDDAYTKAAVMSSITSENIGPMIAAVLKQDAATGRERLLAPLLAQAAIRRSNDAMNQAFAALLDEQFTTFPASRVAALLTVFDAVATQKISLDDLMTAPLRERLDRLHDLSAETVANEQASESDRALAVRLLAARPVDRDETLARLASLLSPRNASSLQSAAIAALAKLGHPRTPELLLADWQSHTPTTRSEIFDALLDQAAWTEPLLAALEQSRVLPSQLDARRRQRLLDHRQSAVRDRAAKLLATTSSSSRQTVVDQYADALKLPADAARGKQVFAKRCSACHQLEGVGHVTGPDLLGLTDKSAGAMLVAMMDPNRAVEDKFLDYVALLSDGRTISGMLAGETGASLTLVAADGKRFEIARSDLEQLRSTGKSLMPEGLERDLTPQDVADVIAYVRGVSQPAKKFDGNEPKPAAVRDDGSIRLLATDCRIYGPRLVFESQYRNLGYWQSEEDRAVWKLDIRKAGRFRVSLDYACDASAAGDRFLLTIAGQTLGGQVPSTGSWNNYQSLTIGDLDLPAGPAEATMRSDGPIRNALLDLRTIRLIPVEK

Solvent-accessible surface area (backbone atoms only — not comparable to full-atom values): 39677 Å² total; per-residue (Å²): 137,79,56,74,72,54,57,75,74,43,72,86,62,71,57,74,94,43,92,82,82,86,84,88,73,62,94,87,55,80,79,80,77,80,78,66,67,91,76,45,54,64,68,54,29,58,58,32,30,63,44,94,46,65,68,51,21,55,49,24,40,52,50,50,54,72,64,60,53,77,80,44,45,62,62,33,56,46,35,44,75,67,48,88,50,61,65,25,19,42,49,30,49,53,39,26,52,66,31,26,80,90,36,72,73,45,58,44,67,70,60,50,52,50,34,53,65,40,94,49,60,72,39,20,30,51,34,48,62,71,38,54,79,45,33,86,80,35,65,68,52,45,56,53,49,46,54,37,44,69,44,91,48,65,72,32,25,44,44,39,29,47,38,37,38,67,44,72,52,58,64,33,18,37,30,42,32,50,44,38,47,78,30,70,86,38,67,66,51,39,49,32,36,62,70,26,59,42,79,71,29,42,35,45,20,52,55,45,41,67,74,48,60,71,91,56,50,38,68,79,49,50,29,61,53,43,32,50,27,55,76,64,64,29,52,67,34,39,36,56,48,48,50,68,62,47,53,96,76,79,87,64,82,58,56,71,47,50,55,35,50,50,46,32,51,55,47,35,55,76,70,75,52,62,70,72,80,49,42,55,72,74,54,48,54,40,49,50,54,52,45,54,47,22,56,50,40,54,69,36,84,87,49,54,66,68,50,27,30,52,21,43,45,50,44,44,74,60,52,88,48,64,68,62,47,50,54,56,37,51,61,37,59,42,68,50,44,31,52,67,38,26,53,34,24,52,53,24,47,56,71,58,63,51,90,62,42,57,57,58,71,52,69,58,50,48,37,46,51,74,68,56,49,52,52,50,51,52,56,30,60,76,35,78,86,33,39,56,61,51,54,51,31,42,74,69,59,68,41,56,68,46,69,46,54,72,71,60,49,46,51,40,57,66,35,92,50,64,71,56,16,57,52,40,50,53,59,61,63,55,54,73,70,70,83,40,52,69,58,37,60,72,46,53,63,19,76,74,51,93,56,42,39,73,61,7,47,55,50,36,64,74,73,43,16,48,27,28,43,57,97,88,43,52,22,88,60,46,75,60,62,79,73,50,89,71,72,48,69,65,58,51,48,41,49,62,56,36,43,62,58,81,37,52,56,71,48,26,21,30,41,34,35,30,73,87,72,51,76,48,61,16,22,62,78,44,79,50,61,63,35,40,27,32,33,23,61,76,48,54,75,44,82,39,48,22,85,46,41,69,44,51,35,49,72,86,35,36,56,60,71,80,69,55,73,80,82,42,52,49,65,52,51,22,7,28,52,39,22,62,60,66,55,66,77,76,57,64,84,45,78,81,44,58,66,42,70,37,54,70,45,96,85,63,29,35,45,46,42,42,36,26,30,40,35,36,48,92,48,42,43,67,42,62,94,76,50,20,31,32,61,32,47,41,64,69,18,34,41,37,33,41,37,63,35,90,64,56,46,44,25,40,34,31,39,35,32,15,18,28,60,93,34,39,62,35,36,34,34,39,35,44,77,90,45,76,46,63,50,65,33,68,56,51,67,29,72,86,37,70,46,77,46,77,68,51,74,46,80,45,69,55,44,81,38,49,38,38,40,33,49,59,55,80,53,92,61,36,54,47,33,37,36,34,39,36,35,37,62,54,84,130

pLDDT: mean 88.37, std 8.65, range [45.91, 98.44]

Mean predicted aligned error: 16.19 Å

Nearest PDB structures (foldseek):
  3wnk-assembly1_A  TM=7.819E-01  e=2.890E-04  Niallia circulans
  3wnn-assembly2_B  TM=7.097E-01  e=2.255E-04  Niallia circulans
  3wnp-assembly2_B  TM=7.133E-01  e=4.947E-04  Niallia circulans
  5x7h-assembly1_A  TM=6.731E-01  e=6.607E-04  Paenibacillus sp. 598K
  5x7r-assembly1_A  TM=4.562E-01  e=7.176E-04  Paenibacillus sp. 598K